Protein AF-0000000083567291 (afdb_homodimer)

Structure (mmCIF, N/CA/C/O backbone):
data_AF-0000000083567291-model_v1
#
loop_
_entity.id
_entity.type
_entity.pdbx_description
1 polymer 'IclR family transcriptional regulator'
#
loop_
_atom_site.group_PDB
_atom_site.id
_atom_site.type_symbol
_atom_site.label_atom_id
_atom_site.label_alt_id
_atom_site.label_comp_id
_atom_site.label_asym_id
_atom_site.label_entity_id
_atom_site.label_seq_id
_atom_site.pdbx_PDB_ins_code
_atom_site.Cartn_x
_atom_site.Cartn_y
_atom_site.Cartn_z
_atom_site.occupancy
_atom_site.B_iso_or_equiv
_atom_site.auth_seq_id
_atom_site.auth_comp_id
_atom_site.auth_asym_id
_atom_site.auth_atom_id
_atom_site.pdbx_PDB_model_num
ATOM 1 N N . MET A 1 1 ? 20.516 -18.141 -10.688 1 35.16 1 MET A N 1
ATOM 2 C CA . MET A 1 1 ? 21.625 -17.266 -10.328 1 35.16 1 MET A CA 1
ATOM 3 C C . MET A 1 1 ? 21.156 -15.812 -10.227 1 35.16 1 MET A C 1
ATOM 5 O O . MET A 1 1 ? 20.516 -15.297 -11.148 1 35.16 1 MET A O 1
ATOM 9 N N . GLY A 1 2 ? 20.938 -15.336 -9.039 1 45.09 2 GLY A N 1
ATOM 10 C CA . GLY A 1 2 ? 20.391 -14 -8.859 1 45.09 2 GLY A CA 1
ATOM 11 C C . GLY A 1 2 ? 20.984 -12.977 -9.797 1 45.09 2 GLY A C 1
ATOM 12 O O . GLY A 1 2 ? 22.078 -13.172 -10.328 1 45.09 2 GLY A O 1
ATOM 13 N N . ARG A 1 3 ? 20.219 -12.195 -10.594 1 55.53 3 ARG A N 1
ATOM 14 C CA . ARG A 1 3 ? 20.719 -11.227 -11.562 1 55.53 3 ARG A CA 1
ATOM 15 C C . ARG A 1 3 ? 21.766 -10.312 -10.93 1 55.53 3 ARG A C 1
ATOM 17 O O . ARG A 1 3 ? 21.469 -9.586 -9.984 1 55.53 3 ARG A O 1
ATOM 24 N N . GLN A 1 4 ? 23.062 -10.711 -10.922 1 68 4 GLN A N 1
ATOM 25 C CA . GLN A 1 4 ? 24.141 -9.891 -10.398 1 68 4 GLN A CA 1
ATOM 26 C C . GLN A 1 4 ? 24.5 -8.766 -11.367 1 68 4 GLN A C 1
ATOM 28 O O . GLN A 1 4 ? 24.641 -9 -12.57 1 68 4 GLN A O 1
ATOM 33 N N . ALA A 1 5 ? 24.438 -7.562 -10.836 1 71.88 5 ALA A N 1
ATOM 34 C CA . ALA A 1 5 ? 24.844 -6.426 -11.664 1 71.88 5 ALA A CA 1
ATOM 35 C C . ALA A 1 5 ? 26.297 -6.535 -12.078 1 71.88 5 ALA A C 1
ATOM 37 O O . ALA A 1 5 ? 27.156 -6.902 -11.266 1 71.88 5 ALA A O 1
ATOM 38 N N . LYS A 1 6 ? 26.625 -6.398 -13.305 1 66.94 6 LYS A N 1
ATOM 39 C CA . LYS A 1 6 ? 28 -6.453 -13.812 1 66.94 6 LYS A CA 1
ATOM 40 C C . LYS A 1 6 ? 28.859 -5.379 -13.164 1 66.94 6 LYS A C 1
ATOM 42 O O . LYS A 1 6 ? 30.016 -5.641 -12.805 1 66.94 6 LYS A O 1
ATOM 47 N N . HIS A 1 7 ? 28.359 -4.066 -12.914 1 74.12 7 HIS A N 1
ATOM 48 C CA . HIS A 1 7 ? 29.031 -2.957 -12.25 1 74.12 7 HIS A CA 1
ATOM 49 C C . HIS A 1 7 ? 28.141 -2.34 -11.172 1 74.12 7 HIS A C 1
ATOM 51 O O . HIS A 1 7 ? 27.641 -1.226 -11.336 1 74.12 7 HIS A O 1
ATOM 57 N N . PRO A 1 8 ? 28.062 -3.115 -10.117 1 81.12 8 PRO A N 1
ATOM 58 C CA . PRO A 1 8 ? 27.172 -2.607 -9.078 1 81.12 8 PRO A CA 1
ATOM 59 C C . PRO A 1 8 ? 27.656 -1.298 -8.461 1 81.12 8 PRO A C 1
ATOM 61 O O . PRO A 1 8 ? 28.859 -1.093 -8.312 1 81.12 8 PRO A O 1
ATOM 64 N N . VAL A 1 9 ? 26.594 -0.475 -8.234 1 88.81 9 VAL A N 1
ATOM 65 C CA . VAL A 1 9 ? 26.875 0.752 -7.5 1 88.81 9 VAL A CA 1
ATOM 66 C C . VAL A 1 9 ? 26.922 0.462 -6.004 1 88.81 9 VAL A C 1
ATOM 68 O O . VAL A 1 9 ? 25.891 0.47 -5.336 1 88.81 9 VAL A O 1
ATOM 71 N N . ARG A 1 10 ? 28.094 0.277 -5.492 1 89.31 10 ARG A N 1
ATOM 72 C CA . ARG A 1 10 ? 28.312 -0.242 -4.145 1 89.31 10 ARG A CA 1
ATOM 73 C C . ARG A 1 10 ? 27.703 0.687 -3.096 1 89.31 10 ARG A C 1
ATOM 75 O O . ARG A 1 10 ? 27.188 0.227 -2.08 1 89.31 10 ARG A O 1
ATOM 82 N N . THR A 1 11 ? 27.875 1.891 -3.34 1 91.88 11 THR A N 1
ATOM 83 C CA . THR A 1 11 ? 27.344 2.869 -2.398 1 91.88 11 THR A CA 1
ATOM 84 C C . THR A 1 11 ? 25.812 2.781 -2.33 1 91.88 11 THR A C 1
ATOM 86 O O . THR A 1 11 ? 25.234 2.867 -1.247 1 91.88 11 THR A O 1
ATOM 89 N N . THR A 1 12 ? 25.203 2.598 -3.477 1 94.69 12 THR A N 1
ATOM 90 C CA . THR A 1 12 ? 23.766 2.398 -3.52 1 94.69 12 THR A CA 1
ATOM 91 C C . THR A 1 12 ? 23.375 1.117 -2.789 1 94.69 12 THR A C 1
ATOM 93 O O . THR A 1 12 ? 22.391 1.096 -2.043 1 94.69 12 THR A O 1
ATOM 96 N N . GLU A 1 13 ? 24.125 0.128 -2.969 1 96.25 13 GLU A N 1
ATOM 97 C CA . GLU A 1 13 ? 23.859 -1.133 -2.283 1 96.25 13 GLU A CA 1
ATOM 98 C C . GLU A 1 13 ? 23.828 -0.943 -0.77 1 96.25 13 GLU A C 1
ATOM 100 O O . GLU A 1 13 ? 23 -1.531 -0.079 1 96.25 13 GLU A O 1
ATOM 105 N N . LYS A 1 14 ? 24.719 -0.146 -0.283 1 96.31 14 LYS A N 1
ATOM 106 C CA . LYS A 1 14 ? 24.766 0.116 1.152 1 96.31 14 LYS A CA 1
ATOM 107 C C . LYS A 1 14 ? 23.469 0.785 1.631 1 96.31 14 LYS A C 1
ATOM 109 O O . LYS A 1 14 ? 22.938 0.425 2.68 1 96.31 14 LYS A O 1
ATOM 114 N N . SER A 1 15 ? 23 1.727 0.851 1 97.75 15 SER A N 1
ATOM 115 C CA . SER A 1 15 ? 21.75 2.389 1.183 1 97.75 15 SER A CA 1
ATOM 116 C C . SER A 1 15 ? 20.578 1.402 1.174 1 97.75 15 SER A C 1
ATOM 118 O O . SER A 1 15 ? 19.719 1.444 2.055 1 97.75 15 SER A O 1
ATOM 120 N N . LEU A 1 16 ? 20.594 0.521 0.183 1 98.19 16 LEU A N 1
ATOM 121 C CA . LEU A 1 16 ? 19.516 -0.457 0.063 1 98.19 16 LEU A CA 1
ATOM 122 C C . LEU A 1 16 ? 19.578 -1.468 1.204 1 98.19 16 LEU A C 1
ATOM 124 O O . LEU A 1 16 ? 18.531 -1.929 1.681 1 98.19 16 LEU A O 1
ATOM 128 N N . GLU A 1 17 ? 20.734 -1.781 1.652 1 98.06 17 GLU A N 1
ATOM 129 C CA . GLU A 1 17 ? 20.906 -2.658 2.809 1 98.06 17 GLU A CA 1
ATOM 130 C C . GLU A 1 17 ? 20.375 -2 4.078 1 98.06 17 GLU A C 1
ATOM 132 O O . GLU A 1 17 ? 19.75 -2.664 4.918 1 98.06 17 GLU A O 1
ATOM 137 N N . ILE A 1 18 ? 20.625 -0.73 4.207 1 98.5 18 ILE A N 1
ATOM 138 C CA . ILE A 1 18 ? 20.109 0.022 5.344 1 98.5 18 ILE A CA 1
ATOM 139 C C . ILE A 1 18 ? 18.578 0.001 5.324 1 98.5 18 ILE A C 1
ATOM 141 O O . ILE A 1 18 ? 17.938 -0.233 6.352 1 98.5 18 ILE 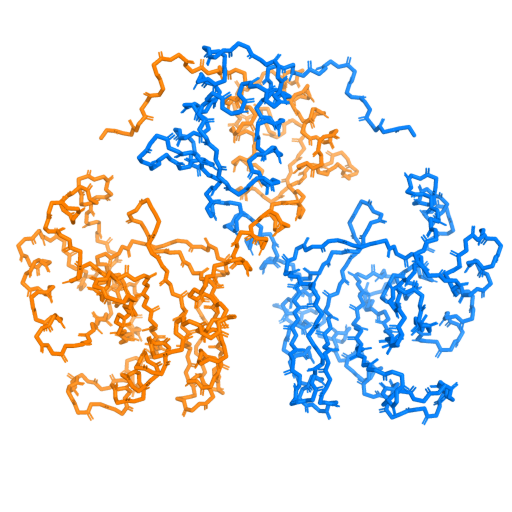A O 1
ATOM 145 N N . ILE A 1 19 ? 17.969 0.197 4.176 1 98.69 19 ILE A N 1
ATOM 146 C CA . ILE A 1 19 ? 16.531 0.155 4.02 1 98.69 19 ILE A CA 1
ATOM 147 C C . ILE A 1 19 ? 16 -1.221 4.426 1 98.69 19 ILE A C 1
ATOM 149 O O . ILE A 1 19 ? 15.047 -1.325 5.203 1 98.69 19 ILE A O 1
ATOM 153 N N . SER A 1 20 ? 16.672 -2.252 3.908 1 98.38 20 SER A N 1
ATOM 154 C CA . SER A 1 20 ? 16.25 -3.615 4.223 1 98.38 20 SER A CA 1
ATOM 155 C C . SER A 1 20 ? 16.328 -3.885 5.723 1 98.38 20 SER A C 1
ATOM 157 O O . SER A 1 20 ? 15.43 -4.508 6.293 1 98.38 20 SER A O 1
ATOM 159 N N . THR A 1 21 ? 17.359 -3.408 6.375 1 98.44 21 THR A N 1
ATOM 160 C CA . THR A 1 21 ? 17.562 -3.619 7.805 1 98.44 21 THR A CA 1
ATOM 161 C C . THR A 1 21 ? 16.516 -2.861 8.609 1 98.44 21 THR A C 1
ATOM 163 O O . THR A 1 21 ? 15.922 -3.408 9.547 1 98.44 21 THR A O 1
ATOM 166 N N . LEU A 1 22 ? 16.25 -1.639 8.242 1 98.62 22 LEU A N 1
ATOM 167 C CA . LEU A 1 22 ? 15.219 -0.858 8.914 1 98.62 22 LEU A CA 1
ATOM 168 C C . LEU A 1 22 ? 13.852 -1.511 8.758 1 98.62 22 LEU A C 1
ATOM 170 O O . LEU A 1 22 ? 13.031 -1.487 9.68 1 98.62 22 LEU A O 1
ATOM 174 N N . ASN A 1 23 ? 13.656 -2.006 7.562 1 98.06 23 ASN A N 1
ATOM 175 C CA . ASN A 1 23 ? 12.391 -2.686 7.328 1 98.06 23 ASN A CA 1
ATOM 176 C C . ASN A 1 23 ? 12.219 -3.887 8.258 1 98.06 23 ASN A C 1
ATOM 178 O O . ASN A 1 23 ? 11.125 -4.125 8.773 1 98.06 23 ASN A O 1
ATOM 182 N N . ARG A 1 24 ? 13.211 -4.621 8.445 1 97.38 24 ARG A N 1
ATOM 183 C CA . ARG A 1 24 ? 13.188 -5.809 9.289 1 97.38 24 ARG A CA 1
ATOM 184 C C . ARG A 1 24 ? 13.039 -5.438 10.758 1 97.38 24 ARG A C 1
ATOM 186 O O . ARG A 1 24 ? 12.266 -6.062 11.492 1 97.38 24 ARG A O 1
ATOM 193 N N . LEU A 1 25 ? 13.664 -4.328 11.211 1 97.5 25 LEU A N 1
ATOM 194 C CA . LEU A 1 25 ? 13.734 -3.979 12.625 1 97.5 25 LEU A CA 1
ATOM 195 C C . LEU A 1 25 ? 12.57 -3.072 13.016 1 97.5 25 LEU A C 1
ATOM 197 O O . LEU A 1 25 ? 12.25 -2.938 14.195 1 97.5 25 LEU A O 1
ATOM 201 N N . GLY A 1 26 ? 11.938 -2.434 12.047 1 97.31 26 GLY A N 1
ATOM 202 C CA . GLY A 1 26 ? 10.938 -1.418 12.336 1 97.31 26 GLY A CA 1
ATOM 203 C C . GLY A 1 26 ? 11.539 -0.042 12.562 1 97.31 26 GLY A C 1
ATOM 204 O O . GLY A 1 26 ? 11.219 0.904 11.836 1 97.31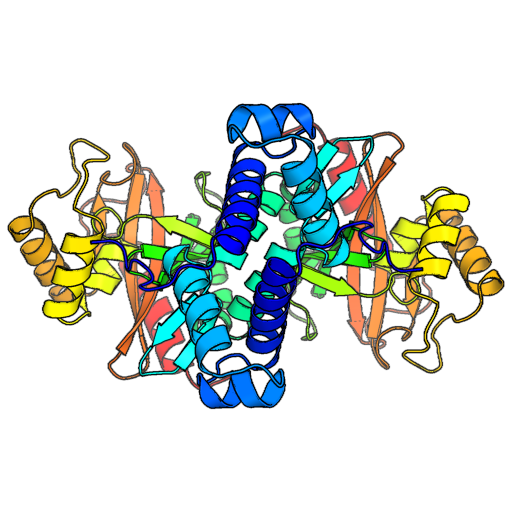 26 GLY A O 1
ATOM 205 N N . GLU A 1 27 ? 12.344 0.096 13.531 1 97.56 27 GLU A N 1
ATOM 206 C CA . GLU A 1 27 ? 13.117 1.295 13.828 1 97.56 27 GLU A CA 1
ATOM 207 C C . GLU A 1 27 ? 14.461 0.938 14.461 1 97.56 27 GLU A C 1
ATOM 209 O O . GLU A 1 27 ? 14.633 -0.166 14.977 1 97.56 27 GLU A O 1
ATOM 214 N N . ALA A 1 28 ? 15.453 1.838 14.312 1 98.38 28 ALA A N 1
ATOM 215 C CA . ALA A 1 28 ? 16.781 1.565 14.883 1 98.38 28 ALA A CA 1
ATOM 216 C C . ALA A 1 28 ? 17.562 2.857 15.094 1 98.38 28 ALA A C 1
ATOM 218 O O . ALA A 1 28 ? 17.359 3.836 14.367 1 98.38 28 ALA A O 1
ATOM 219 N N . ARG A 1 29 ? 18.422 2.838 16.078 1 98.25 29 ARG A N 1
ATOM 220 C CA . ARG A 1 29 ? 19.391 3.914 16.266 1 98.25 29 ARG A CA 1
ATOM 221 C C . ARG A 1 29 ? 20.578 3.752 15.32 1 98.25 29 ARG A C 1
ATOM 223 O O . ARG A 1 29 ? 20.797 2.674 14.766 1 98.25 29 ARG A O 1
ATOM 230 N N . LEU A 1 30 ? 21.25 4.793 15.18 1 97.88 30 LEU A N 1
ATOM 231 C CA . LEU A 1 30 ? 22.422 4.812 14.312 1 97.88 30 LEU A CA 1
ATOM 232 C C . LEU A 1 30 ? 23.391 3.693 14.688 1 97.88 30 LEU A C 1
ATOM 234 O O . LEU A 1 30 ? 23.859 2.957 13.812 1 97.88 30 LEU A O 1
ATOM 238 N N . THR A 1 31 ? 23.609 3.496 15.945 1 97.56 31 THR A N 1
ATOM 239 C CA . THR A 1 31 ? 24.594 2.523 16.438 1 97.56 31 THR A CA 1
ATOM 240 C C . THR A 1 31 ? 24.109 1.1 16.172 1 97.56 31 THR A C 1
ATOM 242 O O . THR A 1 31 ? 24.906 0.226 15.805 1 97.56 31 THR A O 1
ATOM 245 N N . GLU A 1 32 ? 22.875 0.878 16.344 1 98.06 32 GLU A N 1
ATOM 246 C CA . GLU A 1 32 ? 22.297 -0.438 16.078 1 98.06 32 GLU A CA 1
ATOM 247 C C . GLU A 1 32 ? 22.422 -0.815 14.602 1 98.06 32 GLU A C 1
ATOM 249 O O . GLU A 1 32 ? 22.766 -1.955 14.273 1 98.06 32 GLU A O 1
ATOM 254 N N . LEU A 1 33 ? 22.188 0.14 13.727 1 98.19 33 LEU A N 1
ATOM 255 C CA . LEU A 1 33 ? 22.312 -0.108 12.297 1 98.19 33 LEU A CA 1
ATOM 256 C C . LEU A 1 33 ? 23.766 -0.39 11.922 1 98.19 33 LEU A C 1
ATOM 258 O O . LEU A 1 33 ? 24.047 -1.302 11.141 1 98.19 33 LEU A O 1
ATOM 262 N N . ALA A 1 34 ? 24.625 0.399 12.477 1 98.12 34 ALA A N 1
ATOM 263 C CA . ALA A 1 34 ? 26.047 0.195 12.211 1 98.12 34 ALA A CA 1
ATOM 264 C C . ALA A 1 34 ? 26.484 -1.207 12.625 1 98.12 34 ALA A C 1
ATOM 266 O O . ALA A 1 34 ? 27.203 -1.89 11.883 1 98.12 34 ALA A O 1
ATOM 267 N N . ASP A 1 35 ? 26.062 -1.638 13.766 1 98 35 ASP A N 1
ATOM 268 C CA . ASP A 1 35 ? 26.406 -2.953 14.289 1 98 35 ASP A CA 1
ATOM 269 C C . ASP A 1 35 ? 25.797 -4.066 13.438 1 98 35 ASP A C 1
ATOM 271 O O . ASP A 1 35 ? 26.5 -5.02 13.07 1 98 35 ASP A O 1
ATOM 275 N N . GLU A 1 36 ? 24.531 -3.918 13.094 1 97.19 36 GLU A N 1
ATOM 276 C CA . GLU A 1 36 ? 23.812 -4.922 12.312 1 97.19 36 GLU A CA 1
ATOM 277 C C . GLU A 1 36 ? 24.438 -5.098 10.93 1 97.19 36 GLU A C 1
ATOM 279 O O . GLU A 1 36 ? 24.453 -6.203 10.391 1 97.19 36 GLU A O 1
ATOM 284 N N . LEU A 1 37 ? 24.984 -4.02 10.406 1 97.62 37 LEU A N 1
ATOM 285 C CA . LEU A 1 37 ? 25.438 -4.039 9.016 1 97.62 37 LEU A CA 1
ATOM 286 C C . LEU A 1 37 ? 26.953 -4.16 8.953 1 97.62 37 LEU A C 1
ATOM 288 O O . LEU A 1 37 ? 27.531 -4.383 7.883 1 97.62 37 LEU A O 1
ATOM 292 N N . ASN A 1 38 ? 27.562 -3.973 10.094 1 97.62 38 ASN A N 1
ATOM 293 C CA . ASN A 1 38 ? 29.031 -3.934 10.164 1 97.62 38 ASN A CA 1
ATOM 294 C C . ASN A 1 38 ? 29.609 -2.844 9.266 1 97.62 38 ASN A C 1
ATOM 296 O O . ASN A 1 38 ? 30.516 -3.105 8.477 1 97.62 38 ASN A O 1
ATOM 300 N N . PHE A 1 39 ? 28.922 -1.691 9.25 1 96.38 39 PHE A N 1
ATOM 301 C CA . PHE A 1 39 ? 29.375 -0.478 8.578 1 96.38 39 PHE A CA 1
ATOM 302 C C . PHE A 1 39 ? 29.953 0.507 9.594 1 96.38 39 PHE A C 1
ATOM 304 O O . PHE A 1 39 ? 29.656 0.427 10.781 1 96.38 39 PHE A O 1
ATOM 311 N N . GLY A 1 40 ? 30.844 1.435 9.164 1 96.12 40 GLY A N 1
ATOM 312 C CA . GLY A 1 40 ? 31.234 2.553 10 1 96.12 40 GLY A CA 1
ATOM 313 C C . GLY A 1 40 ? 30.094 3.484 10.336 1 96.12 40 GLY A C 1
ATOM 314 O O . GLY A 1 40 ? 29.234 3.742 9.484 1 96.12 40 GLY A O 1
ATOM 315 N N . LYS A 1 41 ? 30.062 4.008 11.516 1 96.12 41 LYS A N 1
ATOM 316 C CA . LYS A 1 41 ? 29 4.891 11.969 1 96.12 41 LYS A CA 1
ATOM 317 C C . LYS A 1 41 ? 28.844 6.098 11.047 1 96.12 41 LYS A C 1
ATOM 319 O O . LYS A 1 41 ? 27.734 6.512 10.734 1 96.12 41 LYS A O 1
ATOM 324 N N . SER A 1 42 ? 29.891 6.617 10.656 1 95.75 42 SER A N 1
ATOM 325 C CA . SER A 1 42 ? 29.859 7.789 9.781 1 95.75 42 SER A CA 1
ATOM 326 C C . SER A 1 42 ? 29.219 7.457 8.438 1 95.75 42 SER A C 1
ATOM 328 O O . SER A 1 42 ? 28.453 8.258 7.895 1 95.75 42 SER A O 1
ATOM 330 N N . ALA A 1 43 ? 29.531 6.344 7.91 1 94.81 43 ALA A N 1
ATOM 331 C CA . ALA A 1 43 ? 28.938 5.898 6.648 1 94.81 43 ALA A CA 1
ATOM 332 C C . ALA A 1 43 ? 27.422 5.723 6.785 1 94.81 43 ALA A C 1
ATOM 334 O O . ALA A 1 43 ? 26.656 6.211 5.949 1 94.81 43 ALA A O 1
ATOM 335 N N . VAL A 1 44 ? 27.047 5.035 7.863 1 97.44 44 VAL A N 1
ATOM 336 C CA . VAL A 1 44 ? 25.625 4.812 8.094 1 97.44 44 VAL A CA 1
ATOM 337 C C . VAL A 1 44 ? 24.906 6.156 8.227 1 97.44 44 VAL A C 1
ATOM 339 O O . VAL A 1 44 ? 23.844 6.359 7.641 1 97.44 44 VAL A O 1
ATOM 342 N N . HIS A 1 45 ? 25.547 7.012 8.93 1 97 45 HIS A N 1
ATOM 343 C CA . HIS A 1 45 ? 24.953 8.328 9.117 1 97 45 HIS A CA 1
ATOM 344 C C . HIS A 1 45 ? 24.766 9.047 7.781 1 97 45 HIS A C 1
ATOM 346 O O . HIS A 1 45 ? 23.719 9.648 7.535 1 97 45 HIS A O 1
ATOM 352 N N . ASN A 1 46 ? 25.766 9.023 6.945 1 97.25 46 ASN A N 1
ATOM 353 C CA . ASN A 1 46 ? 25.688 9.688 5.648 1 97.25 46 ASN A CA 1
ATOM 354 C C . ASN A 1 46 ? 24.578 9.117 4.785 1 97.25 46 ASN A C 1
ATOM 356 O O . ASN A 1 46 ? 23.828 9.867 4.145 1 97.25 46 ASN A O 1
ATOM 360 N N . HIS A 1 47 ? 24.484 7.836 4.789 1 97.62 47 HIS A N 1
ATOM 361 C CA . HIS A 1 47 ? 23.438 7.191 4.016 1 97.62 47 HIS A CA 1
ATOM 362 C C . HIS A 1 47 ? 22.062 7.527 4.578 1 97.62 47 HIS A C 1
ATOM 364 O O . HIS A 1 47 ? 21.141 7.848 3.826 1 97.62 47 HIS A O 1
ATOM 370 N N . LEU A 1 48 ? 21.938 7.504 5.879 1 97.94 48 LEU A N 1
ATOM 371 C CA . LEU A 1 48 ? 20.672 7.828 6.523 1 97.94 48 LEU A CA 1
ATOM 372 C C . LEU A 1 48 ? 20.266 9.273 6.242 1 97.94 48 LEU A C 1
ATOM 374 O O . LEU A 1 48 ? 19.109 9.555 5.934 1 97.94 48 LEU A O 1
ATOM 378 N N . SER A 1 49 ? 21.219 10.117 6.352 1 97.06 49 SER A N 1
ATOM 379 C CA . SER A 1 49 ? 20.953 11.531 6.113 1 97.06 49 SER A CA 1
ATOM 380 C C . SER A 1 49 ? 20.5 11.766 4.676 1 97.06 49 SER A C 1
ATOM 382 O O . SER A 1 49 ? 19.594 12.578 4.43 1 97.06 49 SER A O 1
ATOM 384 N N . THR A 1 50 ? 21.078 11.07 3.732 1 97.31 50 THR A N 1
ATOM 385 C CA . THR A 1 50 ? 20.703 11.172 2.328 1 97.31 50 THR A CA 1
ATOM 386 C C . THR A 1 50 ? 19.281 10.625 2.107 1 97.31 50 THR A C 1
ATOM 388 O O . THR A 1 50 ? 18.469 11.258 1.438 1 97.31 50 THR A O 1
ATOM 391 N N . LEU A 1 51 ? 19.031 9.492 2.697 1 98.19 51 LEU A N 1
ATOM 392 C CA . LEU A 1 51 ? 17.703 8.875 2.584 1 98.19 51 LEU A CA 1
ATOM 393 C C . LEU A 1 51 ? 16.641 9.758 3.227 1 98.19 51 LEU A C 1
ATOM 395 O O . LEU A 1 51 ? 15.523 9.852 2.723 1 98.19 51 LEU A O 1
ATOM 399 N N . GLU A 1 52 ? 16.969 10.359 4.34 1 97.19 52 GLU A N 1
ATOM 400 C CA . GLU A 1 52 ? 16.062 11.273 5.023 1 97.19 52 GLU A CA 1
ATOM 401 C C . GLU A 1 52 ? 15.758 12.492 4.164 1 97.19 52 GLU A C 1
ATOM 403 O O . GLU A 1 52 ? 14.602 12.891 4.016 1 97.19 52 GLU A O 1
ATOM 408 N N . GLU A 1 53 ? 16.812 13.008 3.613 1 96 53 GLU A N 1
ATOM 409 C CA . GLU A 1 53 ? 16.656 14.188 2.756 1 96 53 GLU A CA 1
ATOM 410 C C . GLU A 1 53 ? 15.719 13.906 1.588 1 96 53 GLU A C 1
ATOM 412 O O . GLU A 1 53 ? 14.969 14.781 1.166 1 96 53 GLU A O 1
ATOM 417 N N . HIS A 1 54 ? 15.703 12.695 1.131 1 96.81 54 HIS A N 1
ATOM 418 C CA . HIS A 1 54 ? 14.898 12.336 -0.032 1 96.81 54 HIS A CA 1
ATOM 419 C C . HIS A 1 54 ? 13.578 11.703 0.388 1 96.81 54 HIS A C 1
ATOM 421 O O . HIS A 1 54 ? 12.836 11.195 -0.454 1 96.81 54 HIS A O 1
ATOM 427 N N . GLY A 1 55 ? 13.266 11.625 1.695 1 97.06 55 GLY A N 1
ATOM 428 C CA . GLY A 1 55 ? 11.938 11.312 2.201 1 97.06 55 GLY A CA 1
ATOM 429 C C . GLY A 1 55 ? 11.734 9.828 2.461 1 97.06 55 GLY A C 1
ATOM 430 O O . GLY A 1 55 ? 10.617 9.391 2.738 1 97.06 55 GLY A O 1
ATOM 431 N N . TYR A 1 56 ? 12.805 8.969 2.451 1 98.44 56 TYR A N 1
ATOM 432 C CA . TYR A 1 56 ? 12.641 7.523 2.582 1 98.44 56 TYR A CA 1
ATOM 433 C C . TYR A 1 56 ? 12.773 7.09 4.035 1 98.44 56 TYR A C 1
ATOM 435 O O . TYR A 1 56 ? 12.336 5.996 4.406 1 98.44 56 TYR A O 1
ATOM 443 N N . VAL A 1 57 ? 13.438 7.957 4.812 1 98.31 57 VAL A N 1
ATOM 444 C CA . VAL A 1 57 ? 13.695 7.684 6.223 1 98.31 57 VAL A CA 1
ATOM 445 C C . VAL A 1 57 ? 13.234 8.867 7.07 1 98.31 57 VAL A C 1
ATOM 447 O O . VAL A 1 57 ? 13.383 10.023 6.664 1 98.31 57 VAL A O 1
ATOM 450 N N . ILE A 1 58 ? 12.648 8.555 8.18 1 97.56 58 ILE A N 1
ATOM 451 C CA . ILE A 1 58 ? 12.273 9.562 9.164 1 97.56 58 ILE A CA 1
ATOM 452 C C . ILE A 1 58 ? 13.133 9.406 10.414 1 97.56 58 ILE A C 1
ATOM 454 O O . ILE A 1 58 ? 13.359 8.289 10.883 1 97.56 58 ILE A O 1
ATOM 458 N N . LYS A 1 59 ? 13.609 10.453 10.836 1 96.75 59 LYS A N 1
ATOM 459 C CA . LYS A 1 59 ? 14.336 10.477 12.102 1 96.75 59 LYS A CA 1
ATOM 460 C C . LYS A 1 59 ? 13.484 11.102 13.203 1 96.75 59 LYS A C 1
ATOM 462 O O . LYS A 1 59 ? 12.969 12.211 13.047 1 96.75 59 LYS A O 1
ATOM 467 N N . GLU A 1 60 ? 13.273 10.375 14.25 1 91.75 60 GLU A N 1
ATOM 468 C CA . GLU A 1 60 ? 12.586 10.875 15.438 1 91.75 60 GLU A CA 1
ATOM 469 C C . GLU A 1 60 ? 13.344 10.508 16.703 1 91.75 60 GLU A C 1
ATOM 471 O O . GLU A 1 60 ? 13.547 9.328 17 1 91.75 60 GLU A O 1
ATOM 476 N N . ASN A 1 61 ? 13.688 11.469 17.531 1 90.06 61 ASN A N 1
ATOM 477 C CA . ASN A 1 61 ? 14.375 11.266 18.797 1 90.06 61 ASN A CA 1
ATOM 478 C C . ASN A 1 61 ? 15.555 10.305 18.656 1 90.06 61 ASN A C 1
ATOM 480 O O . ASN A 1 61 ? 15.648 9.32 19.391 1 90.06 61 ASN A O 1
ATOM 484 N N . ASN A 1 62 ? 16.391 10.391 17.672 1 93.38 62 ASN A N 1
ATOM 485 C CA . ASN A 1 62 ? 17.609 9.648 17.438 1 93.38 62 ASN A CA 1
ATOM 486 C C . ASN A 1 62 ? 17.328 8.234 16.938 1 93.38 62 ASN A C 1
ATOM 488 O O . ASN A 1 62 ? 18.172 7.348 17.047 1 93.38 62 ASN A O 1
ATOM 492 N N . THR A 1 63 ? 16.141 8.016 16.594 1 97.38 63 THR A N 1
ATOM 493 C CA . THR A 1 63 ? 15.742 6.742 16 1 97.38 63 THR A CA 1
ATOM 494 C C . THR A 1 63 ? 15.281 6.941 14.555 1 97.38 63 THR A C 1
ATOM 496 O O . THR A 1 63 ? 14.648 7.949 14.234 1 97.38 63 THR A O 1
ATOM 499 N N . TYR A 1 64 ? 15.648 5.922 13.773 1 98.31 64 TYR A N 1
ATOM 500 C CA . TYR A 1 64 ? 15.305 5.973 12.359 1 98.31 64 TYR A CA 1
ATOM 501 C C . TYR A 1 64 ? 14.273 4.902 12.008 1 98.31 64 TYR A C 1
ATOM 503 O O . TYR A 1 64 ? 14.336 3.781 12.516 1 98.31 64 TYR A O 1
ATOM 511 N N . ARG A 1 65 ? 13.328 5.234 11.125 1 98.56 65 ARG A N 1
ATOM 512 C CA . ARG A 1 65 ? 12.391 4.285 10.539 1 98.56 65 ARG A CA 1
ATOM 513 C C . ARG A 1 65 ? 12.125 4.609 9.07 1 98.56 65 ARG A C 1
ATOM 515 O O . ARG A 1 65 ? 12.391 5.73 8.617 1 98.56 65 ARG A O 1
ATOM 522 N N . LEU A 1 66 ? 11.664 3.639 8.375 1 98.75 66 LEU A N 1
ATOM 523 C CA . LEU A 1 66 ? 11.258 3.906 6.996 1 98.75 66 LEU A CA 1
ATOM 524 C C . LEU A 1 66 ? 10 4.762 6.957 1 98.75 66 LEU A C 1
ATOM 526 O O . LEU A 1 66 ? 9.156 4.676 7.852 1 98.75 66 LEU A O 1
ATOM 530 N N . SER A 1 67 ? 9.898 5.613 5.977 1 98.56 67 SER A N 1
ATOM 531 C CA . SER A 1 67 ? 8.75 6.5 5.832 1 98.56 67 SER A CA 1
ATOM 532 C C . SER A 1 67 ? 7.645 5.84 5.016 1 98.56 67 SER A C 1
ATOM 534 O O . SER A 1 67 ? 7.859 4.797 4.398 1 98.56 67 SER A O 1
ATOM 536 N N . LEU A 1 68 ? 6.5 6.488 4.941 1 98.62 68 LEU A N 1
ATOM 537 C CA . LEU A 1 68 ? 5.348 6.023 4.18 1 98.62 68 LEU A CA 1
ATOM 538 C C . LEU A 1 68 ? 5.473 6.414 2.711 1 98.62 68 LEU A C 1
ATOM 540 O O . LEU A 1 68 ? 4.559 6.168 1.92 1 98.62 68 LEU A O 1
ATOM 544 N N . LYS A 1 69 ? 6.637 6.965 2.365 1 98.56 69 LYS A N 1
ATOM 545 C CA . LYS A 1 69 ? 6.906 7.168 0.944 1 98.56 69 LYS A CA 1
ATOM 546 C C . LYS A 1 69 ? 6.863 5.852 0.179 1 98.56 69 LYS A C 1
ATOM 548 O O . LYS A 1 69 ? 6.449 5.812 -0.981 1 98.56 69 LYS A O 1
ATOM 553 N N . PHE A 1 70 ? 7.254 4.762 0.845 1 98.81 70 PHE A N 1
ATOM 554 C CA . PHE A 1 70 ? 7.164 3.445 0.23 1 98.81 70 PHE A CA 1
ATOM 555 C C . PHE A 1 70 ? 5.715 3.096 -0.087 1 98.81 70 PHE A C 1
ATOM 557 O O . PHE A 1 70 ? 5.418 2.568 -1.162 1 98.81 70 PHE A O 1
ATOM 564 N N . LEU A 1 71 ? 4.84 3.414 0.825 1 98.75 71 LEU A N 1
ATOM 565 C CA . LEU A 1 71 ? 3.418 3.172 0.61 1 98.75 71 LEU A CA 1
ATOM 566 C C . LEU A 1 71 ? 2.885 4.047 -0.52 1 98.75 71 LEU A C 1
ATOM 568 O O . LEU A 1 71 ? 2.061 3.598 -1.321 1 98.75 71 LEU A O 1
ATOM 572 N N . ASP A 1 72 ? 3.373 5.266 -0.533 1 98.56 72 ASP A N 1
ATOM 573 C CA . ASP A 1 72 ? 2.969 6.199 -1.578 1 98.56 72 ASP A CA 1
ATOM 574 C C . ASP A 1 72 ? 3.336 5.668 -2.963 1 98.56 72 ASP A C 1
ATOM 576 O O . ASP A 1 72 ? 2.473 5.539 -3.832 1 98.56 72 ASP A O 1
ATOM 580 N N . ILE A 1 73 ? 4.578 5.25 -3.141 1 98.69 73 ILE A N 1
ATOM 581 C CA . ILE A 1 73 ? 5.055 4.719 -4.414 1 98.69 73 ILE A CA 1
ATOM 582 C C . ILE A 1 73 ? 4.312 3.428 -4.746 1 98.69 73 ILE A C 1
ATOM 584 O O . ILE A 1 73 ? 3.785 3.273 -5.852 1 98.69 73 ILE A O 1
ATOM 588 N N . GLY A 1 74 ? 4.246 2.535 -3.779 1 98.56 74 GLY A N 1
ATOM 589 C CA . GLY A 1 74 ? 3.559 1.271 -3.996 1 98.56 74 GLY A CA 1
ATOM 590 C C . GLY A 1 74 ? 2.082 1.44 -4.305 1 98.56 74 GLY A C 1
ATOM 591 O O . GLY A 1 74 ? 1.537 0.74 -5.156 1 98.56 74 GLY A O 1
ATOM 592 N N . GLY A 1 75 ? 1.471 2.328 -3.576 1 98.19 75 GLY A N 1
ATOM 593 C CA . GLY A 1 75 ? 0.06 2.6 -3.803 1 98.19 75 GLY A CA 1
ATOM 594 C C . GLY A 1 75 ? -0.223 3.174 -5.18 1 98.19 75 GLY A C 1
ATOM 595 O O . GLY A 1 75 ? -1.232 2.838 -5.801 1 98.19 75 GLY A O 1
ATOM 596 N N . GLN A 1 76 ? 0.62 4.055 -5.602 1 97.75 76 GLN A N 1
ATOM 597 C CA . GLN A 1 76 ? 0.461 4.629 -6.934 1 97.75 76 GLN A CA 1
ATOM 598 C C . GLN A 1 76 ? 0.566 3.557 -8.016 1 97.75 76 GLN A C 1
ATOM 600 O O . GLN A 1 76 ? -0.267 3.496 -8.922 1 97.75 76 GLN A O 1
ATOM 605 N N . ILE A 1 77 ? 1.569 2.75 -7.906 1 98.12 77 ILE A N 1
ATOM 606 C CA . ILE A 1 77 ? 1.763 1.667 -8.867 1 98.12 77 ILE A CA 1
ATOM 607 C C . ILE A 1 77 ? 0.523 0.775 -8.891 1 98.12 77 ILE A C 1
ATOM 609 O O . ILE A 1 77 ? -0.031 0.503 -9.961 1 98.12 77 ILE A O 1
ATOM 613 N N . ARG A 1 78 ? 0.096 0.351 -7.746 1 97.62 78 ARG A N 1
ATOM 614 C CA . ARG A 1 78 ? -1.064 -0.525 -7.621 1 97.62 78 ARG A CA 1
ATOM 615 C C . ARG A 1 78 ? -2.311 0.133 -8.203 1 97.62 78 ARG A C 1
ATOM 617 O O . ARG A 1 78 ? -3.066 -0.502 -8.945 1 97.62 78 ARG A O 1
ATOM 624 N N . GLY A 1 79 ? -2.488 1.421 -7.84 1 95.56 79 GLY A N 1
ATOM 625 C CA . GLY A 1 79 ? -3.68 2.143 -8.266 1 95.56 79 GLY A CA 1
ATOM 626 C C . GLY A 1 79 ? -3.789 2.283 -9.766 1 95.56 79 GLY A C 1
ATOM 627 O O . GLY A 1 79 ? -4.883 2.484 -10.297 1 95.56 79 GLY A O 1
ATOM 628 N N . GLU A 1 80 ? -2.74 2.139 -10.445 1 94.75 80 GLU A N 1
ATOM 629 C CA . GLU A 1 80 ? -2.719 2.332 -11.891 1 94.75 80 GLU A CA 1
ATOM 630 C C . GLU A 1 80 ? -2.904 1.01 -12.625 1 94.75 80 GLU A C 1
ATOM 632 O O . GLU A 1 80 ? -3.109 0.993 -13.844 1 94.75 80 GLU A O 1
ATOM 637 N N . MET A 1 81 ? -2.92 -0.075 -11.945 1 95.5 81 MET A N 1
ATOM 638 C CA . MET A 1 81 ? -3.07 -1.384 -12.57 1 95.5 81 MET A CA 1
ATOM 639 C C . MET A 1 81 ? -4.523 -1.64 -12.953 1 95.5 81 MET A C 1
ATOM 641 O O . MET A 1 81 ? -5.414 -1.583 -12.102 1 95.5 81 MET A O 1
ATOM 645 N N . ASP A 1 82 ? -4.746 -2.037 -14.18 1 94.19 82 ASP A N 1
ATOM 646 C CA . ASP A 1 82 ? -6.094 -2.303 -14.672 1 94.19 82 ASP A CA 1
ATOM 647 C C . ASP A 1 82 ? -6.754 -3.434 -13.883 1 94.19 82 ASP A C 1
ATOM 649 O O . ASP A 1 82 ? -7.922 -3.338 -13.508 1 94.19 82 ASP A O 1
ATOM 653 N N . VAL A 1 83 ? -6.023 -4.441 -13.617 1 96.19 83 VAL A N 1
ATOM 654 C CA . VAL A 1 83 ? -6.59 -5.605 -12.945 1 96.19 83 VAL A CA 1
ATOM 655 C C . VAL A 1 83 ? -7.059 -5.215 -11.547 1 96.19 83 VAL A C 1
ATOM 657 O O . VAL A 1 83 ? -8.086 -5.703 -11.07 1 96.19 83 VAL A O 1
ATOM 660 N N . TYR A 1 84 ? -6.332 -4.332 -10.891 1 96.81 84 TYR A N 1
ATOM 661 C CA . TYR A 1 84 ? -6.727 -3.881 -9.562 1 96.81 84 TYR A CA 1
ATOM 662 C C . TYR A 1 84 ? -8.031 -3.094 -9.617 1 96.81 84 TYR A C 1
ATOM 664 O O . TYR A 1 84 ? -8.961 -3.361 -8.852 1 96.81 84 TYR A O 1
ATOM 672 N N . LYS A 1 85 ? -8.078 -2.15 -10.531 1 94 85 LYS A N 1
ATOM 673 C CA . LYS A 1 85 ? -9.242 -1.278 -10.656 1 94 85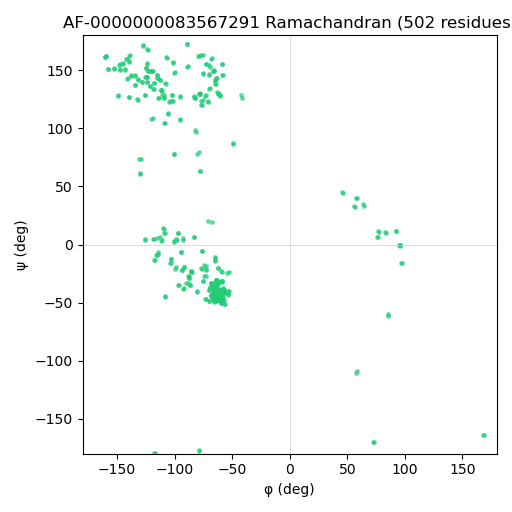 LYS A CA 1
ATOM 674 C C . LYS A 1 85 ? -10.516 -2.088 -10.898 1 94 85 LYS A C 1
ATOM 676 O O . LYS A 1 85 ? -11.555 -1.808 -10.297 1 94 85 LYS A O 1
ATOM 681 N N . VAL A 1 86 ? -10.414 -3.117 -11.641 1 95.12 86 VAL A N 1
ATOM 682 C CA . VAL A 1 86 ? -11.586 -3.881 -12.039 1 95.12 86 VAL A CA 1
ATOM 683 C C . VAL A 1 86 ? -11.906 -4.938 -10.977 1 95.12 86 VAL A C 1
ATOM 685 O O . VAL A 1 86 ? -13.07 -5.207 -10.688 1 95.12 86 VAL A O 1
ATOM 688 N N . ALA A 1 87 ? -10.898 -5.48 -10.375 1 97.06 87 ALA A N 1
ATOM 689 C CA . ALA A 1 87 ? -11.086 -6.652 -9.523 1 97.06 87 ALA A CA 1
ATOM 690 C C . ALA A 1 87 ? -11.422 -6.242 -8.094 1 97.06 87 ALA A C 1
ATOM 692 O O . ALA A 1 87 ? -12.062 -6.996 -7.359 1 97.06 87 ALA A O 1
ATOM 693 N N . GLU A 1 88 ? -10.984 -5.082 -7.672 1 95.75 88 GLU A N 1
ATOM 694 C CA . GLU A 1 88 ? -11.094 -4.688 -6.27 1 95.75 88 GLU A CA 1
ATOM 695 C C . GLU A 1 88 ? -12.547 -4.734 -5.797 1 95.75 88 GLU A C 1
ATOM 697 O O . GLU A 1 88 ? -12.852 -5.336 -4.766 1 95.75 88 GLU A O 1
ATOM 702 N N . PRO A 1 89 ? -13.531 -4.16 -6.547 1 93.94 89 PRO A N 1
ATOM 703 C CA . PRO A 1 89 ? -14.922 -4.238 -6.082 1 93.94 89 PRO A CA 1
ATOM 704 C C . PRO A 1 89 ? -15.445 -5.672 -6.039 1 93.94 89 PRO A C 1
ATOM 706 O O . PRO A 1 89 ? -16.266 -6.004 -5.188 1 93.94 89 PRO A O 1
ATOM 709 N N . LYS A 1 90 ? -14.938 -6.52 -6.926 1 96.94 90 LYS A N 1
ATOM 710 C CA . LYS A 1 90 ? -15.398 -7.906 -6.988 1 96.94 90 LYS A CA 1
ATOM 711 C C . LYS A 1 90 ? -14.828 -8.727 -5.836 1 96.94 90 LYS A C 1
ATOM 713 O O . LYS A 1 90 ? -15.477 -9.648 -5.34 1 96.94 90 LYS A O 1
ATOM 718 N N . VAL A 1 91 ? -13.641 -8.352 -5.418 1 97.62 91 VAL A N 1
ATOM 719 C CA . VAL A 1 91 ? -13.039 -8.984 -4.25 1 97.62 91 VAL A CA 1
ATOM 720 C C . VAL A 1 91 ? -13.898 -8.727 -3.016 1 97.62 91 VAL A C 1
ATOM 722 O O . VAL A 1 91 ? -14.195 -9.641 -2.248 1 97.62 91 VAL A O 1
ATOM 725 N N . LYS A 1 92 ? -14.359 -7.523 -2.852 1 95.25 92 LYS A N 1
ATOM 726 C CA . LYS A 1 92 ? -15.203 -7.148 -1.728 1 95.25 92 LYS A CA 1
ATOM 727 C C . LYS A 1 92 ? -16.547 -7.879 -1.78 1 95.25 92 LYS A C 1
ATOM 729 O O . LYS A 1 92 ? -17 -8.422 -0.772 1 95.25 92 LYS A O 1
ATOM 734 N N . GLU A 1 93 ? -17.125 -7.922 -2.949 1 96.38 93 GLU A N 1
ATOM 735 C CA . GLU A 1 93 ? -18.391 -8.602 -3.143 1 96.38 93 GLU A CA 1
ATOM 736 C C . GLU A 1 93 ? -18.281 -10.094 -2.812 1 96.38 93 GLU A C 1
ATOM 738 O O . GLU A 1 93 ? -19.125 -10.648 -2.119 1 96.38 93 GLU A O 1
ATOM 743 N N . LEU A 1 94 ? -17.234 -10.672 -3.297 1 97.94 94 LEU A N 1
ATOM 744 C CA . LEU A 1 94 ? -17.016 -12.102 -3.098 1 97.94 94 LEU A CA 1
ATOM 745 C C . LEU A 1 94 ? -16.781 -12.414 -1.624 1 97.94 94 LEU A C 1
ATOM 747 O O . LEU A 1 94 ? -17.234 -13.453 -1.128 1 97.94 94 LEU A O 1
ATOM 751 N N . ALA A 1 95 ? -16.078 -11.547 -0.917 1 97.56 95 ALA A N 1
ATOM 752 C CA . ALA A 1 95 ? -15.859 -11.727 0.517 1 97.56 95 ALA A CA 1
ATOM 753 C C . ALA A 1 95 ? -17.188 -11.664 1.282 1 97.56 95 ALA A C 1
ATOM 755 O O . ALA A 1 95 ? -17.438 -12.5 2.158 1 97.56 95 ALA A O 1
ATOM 756 N N . GLU A 1 96 ? -17.938 -10.711 0.934 1 95.19 96 GLU A N 1
ATOM 757 C CA . GLU A 1 96 ? -19.234 -10.578 1.57 1 95.19 96 GLU A CA 1
ATOM 758 C C . GLU A 1 96 ? -20.109 -11.797 1.307 1 95.19 96 GLU A C 1
ATOM 760 O O . GLU A 1 96 ? -20.734 -12.336 2.227 1 95.19 96 GLU A O 1
ATOM 765 N N . GLU A 1 97 ? -20.141 -12.273 0.092 1 96 97 GLU A N 1
ATOM 766 C CA . GLU A 1 97 ? -20.969 -13.398 -0.327 1 96 97 GLU A CA 1
ATOM 767 C C . GLU A 1 97 ? -20.5 -14.703 0.329 1 96 97 GLU A C 1
ATOM 769 O O . GLU A 1 97 ? -21.328 -15.492 0.797 1 96 97 GLU A O 1
ATOM 774 N N . SER A 1 98 ? -19.203 -14.883 0.368 1 96.19 98 SER A N 1
ATOM 775 C CA . SER A 1 98 ? -18.656 -16.141 0.837 1 96.19 98 SER A CA 1
ATOM 776 C C . SER A 1 98 ? -18.516 -16.156 2.355 1 96.19 98 SER A C 1
ATOM 778 O O . SER A 1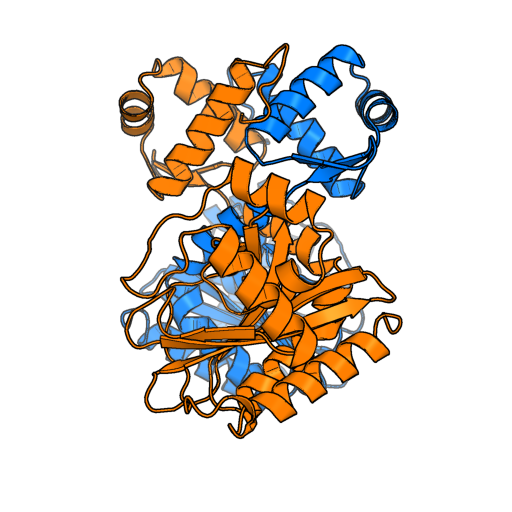 98 ? -18.438 -17.234 2.967 1 96.19 98 SER A O 1
ATOM 780 N N . GLY A 1 99 ? -18.422 -14.977 2.928 1 96.62 99 GLY A N 1
ATOM 781 C CA . GLY A 1 99 ? -18.156 -14.867 4.352 1 96.62 99 GLY A CA 1
ATOM 782 C C . GLY A 1 99 ? -16.719 -15.133 4.715 1 96.62 99 GLY A C 1
ATOM 783 O O . GLY A 1 99 ? -16.375 -15.219 5.895 1 96.62 99 GLY A O 1
ATOM 784 N N . GLU A 1 100 ? -15.867 -15.289 3.699 1 97.75 100 GLU A N 1
ATOM 785 C CA . GLU A 1 100 ? -14.5 -15.727 3.922 1 97.75 100 GLU A CA 1
ATOM 786 C C . GLU A 1 100 ? -13.5 -14.664 3.473 1 97.75 100 GLU A C 1
ATOM 788 O O . GLU A 1 100 ? -13.891 -13.562 3.078 1 97.75 100 GLU A O 1
ATOM 793 N N . LEU A 1 101 ? -12.203 -15.008 3.639 1 97.81 101 LEU A N 1
ATOM 794 C CA . LEU A 1 101 ? -11.117 -14.125 3.219 1 97.81 101 LEU A CA 1
ATOM 795 C C . LEU A 1 101 ? -10.836 -14.273 1.726 1 97.81 101 LEU A C 1
ATOM 797 O O . LEU A 1 101 ? -10.672 -15.391 1.229 1 97.81 101 LEU A O 1
ATOM 801 N N . VAL A 1 102 ? -10.852 -13.133 1.006 1 98.38 102 VAL A N 1
ATOM 802 C CA . VAL A 1 102 ? -10.625 -13.133 -0.436 1 98.38 102 VAL A CA 1
ATOM 803 C C . VAL A 1 102 ? -9.422 -12.25 -0.766 1 98.38 102 VAL A C 1
ATOM 805 O O . VAL A 1 102 ? -9.273 -11.156 -0.213 1 98.38 102 VAL A O 1
ATOM 808 N N . HIS A 1 103 ? -8.547 -12.75 -1.66 1 98.38 103 HIS A N 1
ATOM 809 C CA . HIS A 1 103 ? -7.371 -12.008 -2.092 1 98.38 103 HIS A CA 1
ATOM 810 C C . HIS A 1 103 ? -7.344 -11.852 -3.609 1 98.38 103 HIS A C 1
ATOM 812 O O . HIS A 1 103 ? -7.762 -12.75 -4.34 1 98.38 103 HIS A O 1
ATOM 818 N N . LEU A 1 104 ? -6.859 -10.719 -4.062 1 98.62 104 LEU A N 1
ATOM 819 C CA . LEU A 1 104 ? -6.367 -10.523 -5.422 1 98.62 104 LEU A CA 1
ATOM 820 C C . LEU A 1 104 ? -4.844 -10.555 -5.457 1 98.62 104 LEU A C 1
ATOM 822 O O . LEU A 1 104 ? -4.184 -9.789 -4.75 1 98.62 104 LEU A O 1
ATOM 826 N N . VAL A 1 105 ? -4.336 -11.43 -6.25 1 98.75 105 VAL A N 1
ATOM 827 C CA . VAL A 1 105 ? -2.891 -11.633 -6.281 1 98.75 105 VAL A CA 1
ATOM 828 C C . VAL A 1 105 ? -2.4 -11.641 -7.73 1 98.75 105 VAL A C 1
ATOM 830 O O . VAL A 1 105 ? -3.082 -12.148 -8.625 1 98.75 105 VAL A O 1
ATOM 833 N N . ILE A 1 106 ? -1.259 -11.07 -7.961 1 98.56 106 ILE A N 1
ATOM 834 C CA . ILE A 1 106 ? -0.627 -11.125 -9.273 1 98.56 106 ILE A CA 1
ATOM 835 C C . ILE A 1 106 ? 0.77 -11.727 -9.148 1 98.56 106 ILE A C 1
ATOM 837 O O . ILE A 1 106 ? 1.241 -11.992 -8.039 1 98.56 106 ILE A O 1
ATOM 841 N N . GLU A 1 107 ? 1.317 -12.055 -10.297 1 98.25 107 GLU A N 1
ATOM 842 C CA . GLU A 1 107 ? 2.699 -12.523 -10.336 1 98.25 107 GLU A CA 1
ATOM 843 C C . GLU A 1 107 ? 3.662 -11.375 -10.641 1 98.25 107 GLU A C 1
ATOM 845 O O . GLU A 1 107 ? 3.441 -10.609 -11.578 1 98.25 107 GLU A O 1
ATOM 850 N N . GLU A 1 108 ? 4.629 -11.227 -9.844 1 97.88 108 GLU A N 1
ATOM 851 C CA . GLU A 1 108 ? 5.773 -10.375 -10.148 1 97.88 108 GLU A CA 1
ATOM 852 C C . GLU A 1 108 ? 7.078 -11.031 -9.695 1 97.88 108 GLU A C 1
ATOM 854 O O . GLU A 1 108 ? 7.199 -11.453 -8.539 1 97.88 108 GLU A O 1
ATOM 859 N N . ASP A 1 109 ? 8.023 -11.133 -10.602 1 95.75 109 ASP A N 1
ATOM 860 C CA . ASP A 1 109 ? 9.336 -11.719 -10.344 1 95.75 109 ASP A CA 1
ATOM 861 C C . ASP A 1 109 ? 9.211 -13.141 -9.805 1 95.75 109 ASP A C 1
ATOM 863 O O . ASP A 1 109 ? 9.953 -13.539 -8.906 1 95.75 109 ASP A O 1
ATOM 867 N N . GLY A 1 110 ? 8.211 -13.836 -10.25 1 97.31 110 GLY A N 1
ATOM 868 C CA . GLY A 1 110 ? 8.039 -15.242 -9.938 1 97.31 110 GLY A CA 1
ATOM 869 C C . GLY A 1 110 ? 7.387 -15.477 -8.586 1 97.31 110 GLY A C 1
ATOM 870 O O . GLY A 1 110 ? 7.387 -16.609 -8.078 1 97.31 110 GLY A O 1
ATOM 871 N N . ARG A 1 111 ? 6.875 -14.445 -7.965 1 97.94 111 ARG A N 1
ATOM 872 C CA . ARG A 1 111 ? 6.172 -14.555 -6.688 1 97.94 111 ARG A CA 1
ATOM 873 C C . ARG A 1 111 ? 4.77 -13.969 -6.785 1 97.94 111 ARG A C 1
ATOM 875 O O . ARG A 1 111 ? 4.477 -13.18 -7.688 1 97.94 111 ARG A O 1
ATOM 882 N N . GLY A 1 112 ? 3.936 -14.438 -5.934 1 98.5 112 GLY A N 1
ATOM 883 C CA . GLY A 1 112 ? 2.615 -13.836 -5.82 1 98.5 112 GLY A CA 1
ATOM 884 C C . GLY A 1 112 ? 2.598 -12.602 -4.938 1 98.5 112 GLY A C 1
ATOM 885 O O . GLY A 1 112 ? 3.062 -12.641 -3.795 1 98.5 112 GLY A O 1
ATOM 886 N N . VAL A 1 113 ? 2.064 -11.492 -5.465 1 98.75 113 VAL A N 1
ATOM 887 C CA . VAL A 1 113 ? 1.981 -10.242 -4.719 1 98.75 113 VAL A CA 1
ATOM 888 C C . VAL A 1 113 ? 0.519 -9.898 -4.453 1 98.75 113 VAL A C 1
ATOM 890 O O . VAL A 1 113 ? -0.287 -9.82 -5.383 1 98.75 113 VAL A O 1
ATOM 893 N N . TYR A 1 114 ? 0.207 -9.68 -3.209 1 98.56 114 TYR A N 1
ATOM 894 C CA . TYR A 1 114 ? -1.152 -9.352 -2.795 1 98.56 114 TYR A CA 1
ATOM 895 C C . TYR A 1 114 ? -1.486 -7.902 -3.121 1 98.56 114 TYR A C 1
ATOM 897 O O . TYR A 1 114 ? -0.87 -6.98 -2.582 1 98.56 114 TYR A O 1
ATOM 905 N N . LEU A 1 115 ? -2.512 -7.672 -3.949 1 98.31 115 LEU A N 1
ATOM 906 C CA . LEU A 1 115 ? -2.885 -6.316 -4.336 1 98.31 115 LEU A CA 1
ATOM 907 C C . LEU A 1 115 ? -4.023 -5.797 -3.461 1 98.31 115 LEU A C 1
ATOM 909 O O . LEU A 1 115 ? -4.125 -4.594 -3.219 1 98.31 115 LEU A O 1
ATOM 913 N N . CYS A 1 116 ? -4.898 -6.66 -3.086 1 95.62 116 CYS A N 1
ATOM 914 C CA . CYS A 1 116 ? -5.969 -6.266 -2.178 1 95.62 116 CYS A CA 1
ATOM 915 C C . CYS A 1 116 ? -6.566 -7.484 -1.481 1 95.62 116 CYS A C 1
ATOM 917 O O . CYS A 1 116 ? -6.312 -8.625 -1.882 1 95.62 116 CYS A O 1
ATOM 919 N N . ARG A 1 117 ? -7.227 -7.25 -0.46 1 95.94 117 ARG A N 1
ATOM 920 C CA . ARG A 1 117 ? -7.879 -8.281 0.339 1 95.94 117 ARG A CA 1
ATOM 921 C C . ARG A 1 117 ? -9.164 -7.754 0.965 1 95.94 117 ARG A C 1
ATOM 923 O O . ARG A 1 117 ? -9.297 -6.555 1.216 1 95.94 117 ARG A O 1
ATOM 930 N N . ALA A 1 118 ? -10.086 -8.609 1.176 1 96.06 118 ALA A N 1
ATOM 931 C CA . ALA A 1 118 ? -11.336 -8.32 1.869 1 96.06 118 ALA A CA 1
ATOM 932 C C . ALA A 1 118 ? -11.742 -9.477 2.775 1 96.06 118 ALA A C 1
ATOM 934 O O . ALA A 1 118 ? -11.586 -10.641 2.412 1 96.06 118 ALA A O 1
ATOM 935 N N . LYS A 1 119 ? -12.297 -9.117 3.908 1 95.94 119 LYS A N 1
ATOM 936 C CA . LYS A 1 119 ? -12.734 -10.102 4.895 1 95.94 119 LYS A CA 1
ATOM 937 C C . LYS A 1 119 ? -14.258 -10.164 4.973 1 95.94 119 LYS A C 1
ATOM 939 O O . LYS A 1 119 ? -14.914 -9.133 5.141 1 95.94 119 LYS A O 1
ATOM 944 N N . GLY A 1 120 ? -14.773 -11.391 4.809 1 95.94 120 GLY A N 1
ATOM 945 C CA . GLY A 1 120 ? -16.172 -11.625 5.145 1 95.94 120 GLY A CA 1
ATOM 946 C C . GLY A 1 120 ? -16.406 -11.781 6.633 1 95.94 120 GLY A C 1
ATOM 947 O O . GLY A 1 120 ? -15.461 -11.688 7.43 1 95.94 120 GLY A O 1
ATOM 948 N N . GLU A 1 121 ? -17.562 -12.031 7.02 1 93.44 121 GLU A N 1
ATOM 949 C CA . GLU A 1 121 ? -18 -12.047 8.414 1 93.44 121 GLU A CA 1
ATOM 950 C C . GLU A 1 121 ? -17.281 -13.141 9.203 1 93.44 121 GLU A C 1
ATOM 952 O O . GLU A 1 121 ? -17.031 -12.984 10.406 1 93.44 121 GLU A O 1
ATOM 957 N N . ARG A 1 122 ? -16.938 -14.227 8.492 1 94.69 122 ARG A N 1
ATOM 958 C CA . ARG A 1 122 ? -16.375 -15.383 9.188 1 94.69 122 ARG A CA 1
ATOM 959 C C . ARG A 1 122 ? -14.891 -15.539 8.859 1 94.69 122 ARG A C 1
ATOM 961 O O . ARG A 1 122 ? -14.305 -16.594 9.117 1 94.69 122 ARG A O 1
ATOM 968 N N . ALA A 1 123 ? -14.336 -14.547 8.289 1 95.75 123 ALA A N 1
ATOM 969 C CA . ALA A 1 123 ? -12.992 -14.672 7.738 1 95.75 123 ALA A CA 1
ATOM 970 C C . ALA A 1 123 ? -11.969 -14.938 8.836 1 95.75 123 ALA A C 1
ATOM 972 O O . ALA A 1 123 ? -12.031 -14.336 9.914 1 95.75 123 ALA A O 1
ATOM 973 N N . VAL A 1 124 ? -11.047 -15.844 8.57 1 92.56 124 VAL A N 1
ATOM 974 C CA . VAL A 1 124 ? -9.883 -16.062 9.43 1 92.56 124 VAL A CA 1
ATOM 975 C C . VAL A 1 124 ? -8.906 -14.898 9.273 1 92.56 124 VAL A C 1
ATOM 977 O O . VAL A 1 124 ? -8.906 -14.211 8.25 1 92.56 124 VAL A O 1
ATOM 980 N N . ASP A 1 125 ? -8.156 -14.75 10.312 1 90.06 125 ASP A N 1
ATOM 981 C CA . ASP A 1 125 ? -7.098 -13.742 10.25 1 90.06 125 ASP A CA 1
ATOM 982 C C . ASP A 1 125 ? -5.77 -14.367 9.836 1 90.06 125 ASP A C 1
ATOM 984 O O . ASP A 1 125 ? -5.207 -15.188 10.562 1 90.06 125 ASP A O 1
ATOM 988 N N . LEU A 1 126 ? -5.387 -14.102 8.648 1 91.44 126 LEU A N 1
ATOM 989 C CA . LEU A 1 126 ? -4.086 -14.547 8.164 1 91.44 126 LEU A CA 1
ATOM 990 C C . LEU A 1 126 ? -3.064 -13.414 8.219 1 91.44 126 LEU A C 1
ATOM 992 O O . LEU A 1 126 ? -3.424 -12.242 8.086 1 91.44 126 LEU A O 1
ATOM 996 N N . ASP A 1 127 ? -1.883 -13.758 8.438 1 89.5 127 ASP A N 1
ATOM 997 C CA . ASP A 1 127 ? -0.808 -12.766 8.508 1 89.5 127 ASP A CA 1
ATOM 998 C C . ASP A 1 127 ? -0.385 -12.32 7.109 1 89.5 127 ASP A C 1
ATOM 1000 O O . ASP A 1 127 ? 0.723 -12.625 6.664 1 89.5 127 ASP A O 1
ATOM 1004 N N . THR A 1 128 ? -1.304 -11.711 6.43 1 93.69 128 THR A N 1
ATOM 1005 C CA . THR A 1 128 ? -1.035 -11.125 5.121 1 93.69 128 THR A CA 1
ATOM 1006 C C . THR A 1 128 ? -1.313 -9.625 5.133 1 93.69 128 THR A C 1
ATOM 1008 O O . THR A 1 128 ? -2.07 -9.141 5.977 1 93.69 128 THR A O 1
ATOM 1011 N N . TYR A 1 129 ? -0.613 -8.875 4.344 1 95.81 129 TYR A N 1
ATOM 1012 C CA . TYR A 1 129 ? -0.833 -7.453 4.133 1 95.81 129 TYR A CA 1
ATOM 1013 C C . TYR A 1 129 ? -0.661 -7.086 2.662 1 95.81 129 TYR A C 1
ATOM 1015 O O . TYR A 1 129 ? -0.147 -7.883 1.874 1 95.81 129 TYR A O 1
ATOM 1023 N N . ILE A 1 130 ? -1.135 -6.016 2.303 1 96.75 130 ILE A N 1
ATOM 1024 C CA . ILE A 1 130 ? -1.041 -5.57 0.917 1 96.75 130 ILE A CA 1
ATOM 1025 C C . ILE A 1 130 ? 0.426 -5.445 0.514 1 96.75 130 ILE A C 1
ATOM 1027 O O . ILE A 1 130 ? 1.23 -4.863 1.244 1 96.75 130 ILE A O 1
ATOM 1031 N N . GLY A 1 131 ? 0.776 -6.035 -0.553 1 98.06 131 GLY A N 1
ATOM 1032 C CA . GLY A 1 131 ? 2.127 -5.969 -1.088 1 98.06 131 GLY A CA 1
ATOM 1033 C C . GLY A 1 131 ? 2.98 -7.16 -0.703 1 98.06 131 GLY A C 1
ATOM 1034 O O . GLY A 1 131 ? 4.039 -7.387 -1.291 1 98.06 131 GLY A O 1
ATOM 1035 N N . CYS A 1 132 ? 2.523 -7.898 0.281 1 96.69 132 CYS A N 1
ATOM 1036 C CA . CYS A 1 132 ? 3.363 -9.016 0.692 1 96.69 132 CYS A CA 1
ATOM 1037 C C . CYS A 1 132 ? 3.424 -10.086 -0.396 1 96.69 132 CYS A C 1
ATOM 1039 O O . CYS A 1 132 ? 2.586 -10.102 -1.299 1 96.69 132 CYS A O 1
ATOM 1041 N N . HIS A 1 133 ? 4.422 -10.938 -0.369 1 96.19 133 HIS A N 1
ATOM 1042 C CA . HIS A 1 133 ? 4.621 -11.922 -1.428 1 96.19 133 HIS A CA 1
ATOM 1043 C C . HIS A 1 133 ? 4.695 -13.336 -0.861 1 96.19 133 HIS A C 1
ATOM 1045 O O . HIS A 1 133 ? 5.102 -13.523 0.286 1 96.19 133 HIS A O 1
ATOM 1051 N N . HIS A 1 134 ? 4.309 -14.273 -1.665 1 96.69 134 HIS A N 1
ATOM 1052 C CA . HIS A 1 134 ? 4.375 -15.688 -1.33 1 96.69 134 HIS A CA 1
ATOM 1053 C C . HIS A 1 134 ? 4.824 -16.516 -2.527 1 96.69 134 HIS A C 1
ATOM 1055 O O . HIS A 1 134 ? 4.73 -16.062 -3.672 1 96.69 134 HIS A O 1
ATOM 1061 N N . LEU A 1 135 ? 5.328 -17.641 -2.24 1 97.81 135 LEU A N 1
ATOM 1062 C CA . LEU A 1 135 ? 5.688 -18.578 -3.295 1 97.81 135 LEU A CA 1
ATOM 1063 C C . LEU A 1 135 ? 4.445 -19.078 -4.023 1 97.81 135 LEU A C 1
ATOM 1065 O O . LEU A 1 135 ? 3.398 -19.281 -3.406 1 97.81 135 LEU A O 1
ATOM 1069 N N . MET A 1 136 ? 4.652 -19.359 -5.23 1 98.25 136 MET A N 1
ATOM 1070 C CA . MET A 1 136 ? 3.504 -19.641 -6.09 1 98.25 136 MET A CA 1
ATOM 1071 C C . MET A 1 136 ? 3.131 -21.109 -6.035 1 98.25 136 MET A C 1
ATOM 1073 O O . MET A 1 136 ? 1.949 -21.469 -6.082 1 98.25 136 MET A O 1
ATOM 1077 N N . HIS A 1 137 ? 4.023 -22.016 -5.785 1 98.62 137 HIS A N 1
ATOM 1078 C CA . HIS A 1 137 ? 3.793 -23.438 -5.961 1 98.62 137 HIS A CA 1
ATOM 1079 C C . HIS A 1 137 ? 2.949 -24 -4.82 1 98.62 137 HIS A C 1
ATOM 1081 O O . HIS A 1 137 ? 2.332 -25.062 -4.969 1 98.62 137 HIS A O 1
ATOM 1087 N N . SER A 1 138 ? 2.92 -23.281 -3.695 1 98.06 138 SER A N 1
ATOM 1088 C CA . SER A 1 138 ? 2.248 -23.812 -2.518 1 98.06 138 SER A CA 1
ATOM 1089 C C . SER A 1 138 ? 0.952 -23.062 -2.23 1 98.06 138 SER A C 1
ATOM 1091 O O . SER A 1 138 ? 0.349 -23.25 -1.169 1 98.06 138 SER A O 1
ATOM 1093 N N . SER A 1 139 ? 0.541 -22.25 -3.123 1 98.19 139 SER A N 1
ATOM 1094 C CA . SER A 1 139 ? -0.668 -21.453 -2.936 1 98.19 139 SER A CA 1
ATOM 1095 C C . SER A 1 139 ? -1.669 -21.703 -4.062 1 98.19 139 SER A C 1
ATOM 1097 O O . SER A 1 139 ? -1.279 -22 -5.191 1 98.19 139 SER A O 1
ATOM 1099 N N . ALA A 1 140 ? -2.965 -21.578 -3.711 1 98.44 140 ALA A N 1
ATOM 1100 C CA . ALA A 1 140 ? -3.994 -21.734 -4.734 1 98.44 140 ALA A CA 1
ATOM 1101 C C . ALA A 1 140 ? -3.863 -20.672 -5.82 1 98.44 140 ALA A C 1
ATOM 1103 O O . ALA A 1 140 ? -3.896 -20.984 -7.012 1 98.44 140 ALA A O 1
ATOM 1104 N N . PHE A 1 141 ? -3.67 -19.422 -5.422 1 98.56 141 PHE A N 1
ATOM 1105 C CA . PHE A 1 141 ? -3.541 -18.359 -6.41 1 98.56 141 PHE A CA 1
ATOM 1106 C C . PHE A 1 141 ? -2.314 -18.578 -7.285 1 98.56 141 PHE A C 1
ATOM 1108 O O . PHE A 1 141 ? -2.344 -18.297 -8.484 1 98.56 141 PHE A O 1
ATOM 1115 N N . GLY A 1 142 ? -1.238 -19.047 -6.656 1 98.81 142 GLY A N 1
ATOM 1116 C CA . GLY A 1 142 ? -0.017 -19.297 -7.402 1 98.81 142 GLY A CA 1
ATOM 1117 C C . GLY A 1 142 ? -0.184 -20.375 -8.469 1 98.81 142 GLY A C 1
ATOM 1118 O O . GLY A 1 142 ? 0.213 -20.172 -9.617 1 98.81 142 GLY A O 1
ATOM 1119 N N . LYS A 1 143 ? -0.809 -21.469 -8.055 1 98.88 143 LYS A N 1
ATOM 1120 C CA . LYS A 1 143 ? -1.028 -22.562 -9 1 98.88 143 LYS A CA 1
ATOM 1121 C C . LYS A 1 143 ? -2.02 -22.156 -10.086 1 98.88 143 LYS A C 1
ATOM 1123 O O . LYS A 1 143 ? -1.91 -22.609 -11.234 1 98.88 143 LYS A O 1
ATOM 1128 N N . ALA A 1 144 ? -3.016 -21.312 -9.734 1 98.75 144 ALA A N 1
ATOM 1129 C CA . ALA A 1 144 ? -3.939 -20.781 -10.734 1 98.75 144 ALA A CA 1
ATOM 1130 C C . ALA A 1 144 ? -3.193 -19.984 -11.805 1 98.75 144 ALA A C 1
ATOM 1132 O O . ALA A 1 144 ? -3.447 -20.141 -13 1 98.75 144 ALA A O 1
ATOM 1133 N N . ILE A 1 145 ? -2.244 -19.156 -11.406 1 98.81 145 ILE A N 1
ATOM 1134 C CA . ILE A 1 145 ? -1.48 -18.312 -12.32 1 98.81 145 ILE A CA 1
ATOM 1135 C C . ILE A 1 145 ? -0.489 -19.172 -13.102 1 98.81 145 ILE A C 1
ATOM 1137 O O . ILE A 1 145 ? -0.442 -19.109 -14.336 1 98.81 145 ILE A O 1
ATOM 1141 N N . LEU A 1 146 ? 0.21 -20.016 -12.391 1 98.81 146 LEU A N 1
ATOM 1142 C CA . LEU A 1 146 ? 1.229 -20.859 -13.008 1 98.81 146 LEU A CA 1
ATOM 1143 C C . LEU A 1 146 ? 0.622 -21.734 -14.109 1 98.81 146 LEU A C 1
ATOM 1145 O O . LEU A 1 146 ? 1.256 -21.969 -15.141 1 98.81 146 LEU A O 1
ATOM 1149 N N . SER A 1 147 ? -0.58 -22.234 -13.898 1 98.62 147 SER A N 1
ATOM 1150 C CA . SER A 1 147 ? -1.212 -23.172 -14.82 1 98.62 147 SER A CA 1
ATOM 1151 C C . SER A 1 147 ? -1.496 -22.531 -16.172 1 98.62 147 SER A C 1
ATOM 1153 O O . SER A 1 147 ? -1.786 -23.219 -17.141 1 98.62 147 SER A O 1
ATOM 1155 N N . HIS A 1 148 ? -1.364 -21.219 -16.25 1 98.12 148 HIS A N 1
ATOM 1156 C CA . HIS A 1 148 ? -1.664 -20.516 -17.5 1 98.12 148 HIS A CA 1
ATOM 1157 C C . HIS A 1 148 ? -0.427 -19.812 -18.031 1 98.12 148 HIS A C 1
ATOM 1159 O O . HIS A 1 148 ? -0.517 -19.031 -19 1 98.12 148 HIS A O 1
ATOM 1165 N N . LEU A 1 149 ? 0.7 -20 -17.391 1 97.75 149 LEU A N 1
ATOM 1166 C CA . LEU A 1 149 ? 1.965 -19.484 -17.906 1 97.75 149 LEU A CA 1
ATOM 1167 C C . LEU A 1 149 ? 2.627 -20.5 -18.828 1 97.75 149 LEU A C 1
ATOM 1169 O O . LEU A 1 149 ? 2.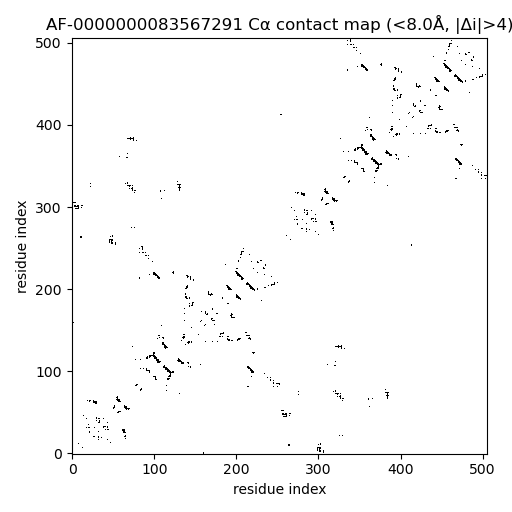414 -21.703 -18.688 1 97.75 149 LEU A O 1
ATOM 1173 N N . PRO A 1 150 ? 3.451 -19.984 -19.781 1 96.69 150 PRO A N 1
ATOM 1174 C CA . PRO A 1 150 ? 4.246 -20.938 -20.562 1 96.69 150 PRO A CA 1
ATOM 1175 C C . PRO A 1 150 ? 5.141 -21.812 -19.688 1 96.69 150 PRO A C 1
ATOM 1177 O O . PRO A 1 150 ? 5.668 -21.344 -18.672 1 96.69 150 PRO A O 1
ATOM 1180 N N . LYS A 1 151 ? 5.305 -23.031 -20.125 1 97.5 151 LYS A N 1
ATOM 1181 C CA . LYS A 1 151 ? 6.117 -23.984 -19.375 1 97.5 151 LYS A CA 1
ATOM 1182 C C . LYS A 1 151 ? 7.504 -23.422 -19.078 1 97.5 151 LYS A C 1
ATOM 1184 O O . LYS A 1 151 ? 8.039 -23.609 -17.984 1 97.5 151 LYS A O 1
ATOM 1189 N N . GLU A 1 152 ? 8.07 -22.75 -20 1 97.69 152 GLU A N 1
ATOM 1190 C CA . GLU A 1 152 ? 9.406 -22.188 -19.844 1 97.69 152 GLU A CA 1
ATOM 1191 C C . GLU A 1 152 ? 9.438 -21.172 -18.703 1 97.69 152 GLU A C 1
ATOM 1193 O O . GLU A 1 152 ? 10.406 -21.109 -17.953 1 97.69 152 GLU A O 1
ATOM 1198 N N . ARG A 1 153 ? 8.406 -20.359 -18.656 1 97.44 153 ARG A N 1
ATOM 1199 C CA . ARG A 1 153 ? 8.328 -19.375 -17.578 1 97.44 153 ARG A CA 1
ATOM 1200 C C . ARG A 1 153 ? 8.188 -20.047 -16.219 1 97.44 153 ARG A C 1
ATOM 1202 O O . ARG A 1 153 ? 8.805 -19.625 -15.25 1 97.44 153 ARG A O 1
ATOM 1209 N N . VAL A 1 154 ? 7.422 -21.094 -16.156 1 98.69 154 VAL A N 1
ATOM 1210 C CA . VAL A 1 154 ? 7.273 -21.844 -14.914 1 98.69 154 VAL A CA 1
ATOM 1211 C C . VAL A 1 154 ? 8.625 -22.438 -14.5 1 98.69 154 VAL A C 1
ATOM 1213 O O . VAL A 1 154 ? 9.008 -22.344 -13.328 1 98.69 154 VAL A O 1
ATOM 1216 N N . ASP A 1 155 ? 9.32 -22.969 -15.453 1 98.56 155 ASP A N 1
ATOM 1217 C CA . ASP A 1 155 ? 10.648 -23.516 -15.188 1 98.56 155 ASP A CA 1
ATOM 1218 C C . ASP A 1 155 ? 11.578 -22.453 -14.617 1 98.56 155 ASP A C 1
ATOM 1220 O O . ASP A 1 155 ? 12.312 -22.703 -13.656 1 98.56 155 ASP A O 1
ATOM 1224 N N . GLU A 1 156 ? 11.547 -21.297 -15.211 1 97.94 156 GLU A N 1
ATOM 1225 C CA . GLU A 1 156 ? 12.375 -20.188 -14.734 1 97.94 156 GLU A CA 1
ATOM 1226 C C . GLU A 1 156 ? 12.055 -19.844 -13.289 1 97.94 156 GLU A C 1
ATOM 1228 O O . GLU A 1 156 ? 12.961 -19.578 -12.492 1 97.94 156 GLU A O 1
ATOM 1233 N N . ILE A 1 157 ? 10.805 -19.812 -12.977 1 98.38 157 ILE A N 1
ATOM 1234 C CA . ILE A 1 157 ? 10.352 -19.469 -11.625 1 98.38 157 ILE A CA 1
ATOM 1235 C C . ILE A 1 157 ? 10.836 -20.531 -10.641 1 98.38 157 ILE A C 1
ATOM 1237 O O . ILE A 1 157 ? 11.344 -20.188 -9.562 1 98.38 157 ILE A O 1
ATOM 1241 N N . ILE A 1 158 ? 10.727 -21.781 -10.992 1 98.56 158 ILE A N 1
ATOM 1242 C CA . ILE A 1 158 ? 11.172 -22.875 -10.148 1 98.56 158 ILE A CA 1
ATOM 1243 C C . ILE A 1 158 ? 12.688 -22.781 -9.938 1 98.56 158 ILE A C 1
ATOM 1245 O O . ILE A 1 158 ? 13.172 -22.953 -8.82 1 98.56 158 ILE A O 1
ATOM 1249 N N . ASP A 1 159 ? 13.375 -22.5 -11.031 1 98.19 159 ASP A N 1
ATOM 1250 C CA . ASP A 1 159 ? 14.828 -22.406 -10.938 1 98.19 159 ASP A CA 1
ATOM 1251 C C . ASP A 1 159 ? 15.242 -21.25 -10.023 1 98.19 159 ASP A C 1
ATOM 1253 O O . ASP A 1 159 ? 16.25 -21.344 -9.32 1 98.19 159 ASP A O 1
ATOM 1257 N N . GLN A 1 160 ? 14.453 -20.281 -10.039 1 96.69 160 GLN A N 1
ATOM 1258 C CA . GLN A 1 160 ? 14.781 -19.062 -9.297 1 96.69 160 GLN A CA 1
ATOM 1259 C C . GLN A 1 160 ? 14.438 -19.234 -7.812 1 96.69 160 GLN A C 1
ATOM 1261 O O . GLN A 1 160 ? 15.188 -18.781 -6.949 1 96.69 160 GLN A O 1
ATOM 1266 N N . HIS A 1 161 ? 13.32 -19.859 -7.516 1 97.5 161 HIS A N 1
ATOM 1267 C CA . HIS A 1 161 ? 12.812 -19.797 -6.148 1 97.5 161 HIS A CA 1
ATOM 1268 C C . HIS A 1 161 ? 12.766 -21.172 -5.508 1 97.5 161 HIS A C 1
ATOM 1270 O O . HIS A 1 161 ? 12.57 -21.297 -4.297 1 97.5 161 HIS A O 1
ATOM 1276 N N . GLY A 1 162 ? 12.898 -22.203 -6.262 1 98 162 GLY A N 1
ATOM 1277 C CA . GLY A 1 162 ? 12.766 -23.562 -5.758 1 98 162 GLY A CA 1
ATOM 1278 C C . GLY A 1 162 ? 11.336 -23.938 -5.434 1 98 162 GLY A C 1
ATOM 1279 O O . GLY A 1 162 ? 10.398 -23.266 -5.852 1 98 162 GLY A O 1
ATOM 1280 N N . LEU A 1 163 ? 11.227 -25.031 -4.812 1 98.62 163 LEU A N 1
ATOM 1281 C CA . LEU A 1 163 ? 9.953 -25.578 -4.336 1 98.62 163 LEU A CA 1
ATOM 1282 C C . LEU A 1 163 ? 10.055 -25.984 -2.871 1 98.62 163 LEU A C 1
ATOM 1284 O O . LEU A 1 163 ? 9.828 -27.156 -2.533 1 98.62 163 LEU A O 1
ATOM 1288 N N . PRO A 1 164 ? 10.344 -25.031 -2.021 1 98.5 164 PRO A N 1
ATOM 1289 C CA . PRO A 1 164 ? 10.555 -25.406 -0.621 1 98.5 164 PRO A CA 1
ATOM 1290 C C . PRO A 1 164 ? 9.289 -25.938 0.047 1 98.5 164 PRO A C 1
ATOM 1292 O O . PRO A 1 164 ? 8.188 -25.469 -0.253 1 98.5 164 PRO A O 1
ATOM 1295 N N . GLU A 1 165 ? 9.469 -26.812 0.99 1 98.56 165 GLU A N 1
ATOM 1296 C CA . GLU A 1 165 ? 8.383 -27.359 1.796 1 98.56 165 GLU A CA 1
ATOM 1297 C C . GLU A 1 165 ? 7.953 -26.375 2.883 1 98.56 165 GLU A C 1
ATOM 1299 O O . GLU A 1 165 ? 8.781 -25.891 3.65 1 98.56 165 GLU A O 1
ATOM 1304 N N . VAL A 1 166 ? 6.676 -26.156 2.938 1 97.19 166 VAL A N 1
ATOM 1305 C CA . VAL A 1 166 ? 6.129 -25.297 3.982 1 97.19 166 VAL A CA 1
ATOM 1306 C C . VAL A 1 166 ? 5.371 -26.141 5.004 1 97.19 166 VAL A C 1
ATOM 1308 O O . VAL A 1 166 ? 5.445 -25.891 6.207 1 97.19 166 VAL A O 1
ATOM 1311 N N . THR A 1 167 ? 4.578 -27.047 4.539 1 98.25 167 THR A N 1
ATOM 1312 C CA . THR A 1 167 ? 3.881 -28.062 5.312 1 98.25 167 THR A CA 1
ATOM 1313 C C . THR A 1 167 ? 4.148 -29.453 4.738 1 98.25 167 THR A C 1
ATOM 1315 O O . THR A 1 167 ? 4.684 -29.578 3.635 1 98.25 167 THR A O 1
ATOM 1318 N N . PRO A 1 168 ? 3.729 -30.469 5.426 1 98.06 168 PRO A N 1
ATOM 1319 C CA . PRO A 1 168 ? 3.928 -31.812 4.902 1 98.06 168 PRO A CA 1
ATOM 1320 C C . PRO A 1 168 ? 3.15 -32.062 3.611 1 98.06 168 PRO A C 1
ATOM 1322 O O . PRO A 1 168 ? 3.432 -33.031 2.896 1 98.06 168 PRO A O 1
ATOM 1325 N N . LYS A 1 169 ? 2.236 -31.234 3.289 1 98.25 169 LYS A N 1
ATOM 1326 C CA . LYS A 1 169 ? 1.394 -31.438 2.113 1 98.25 169 LYS A CA 1
ATOM 1327 C C . LYS A 1 169 ? 1.868 -30.578 0.942 1 98.25 169 LYS A C 1
ATOM 1329 O O . LYS A 1 169 ? 1.293 -30.641 -0.146 1 98.25 169 LYS A O 1
ATOM 1334 N N . THR A 1 170 ? 2.943 -29.844 1.087 1 98.69 170 THR A N 1
ATOM 1335 C CA . THR A 1 170 ? 3.438 -28.953 0.042 1 98.69 170 THR A CA 1
ATOM 1336 C C . THR A 1 170 ? 3.994 -29.75 -1.132 1 98.69 170 THR A C 1
ATOM 1338 O O . THR A 1 170 ? 4.695 -30.75 -0.933 1 98.69 170 THR A O 1
ATOM 1341 N N . ILE A 1 171 ? 3.605 -29.328 -2.322 1 98.38 171 ILE A N 1
ATOM 1342 C CA . ILE A 1 171 ? 4.191 -29.922 -3.52 1 98.38 171 ILE A CA 1
ATOM 1343 C C . ILE A 1 171 ? 5.645 -29.469 -3.656 1 98.38 171 ILE A C 1
ATOM 1345 O O . ILE A 1 171 ? 5.93 -28.281 -3.752 1 98.38 171 ILE A O 1
ATOM 1349 N N . THR A 1 172 ? 6.613 -30.453 -3.729 1 98.38 172 THR A N 1
ATOM 1350 C CA . THR A 1 172 ? 8.023 -30.078 -3.727 1 98.38 172 THR A CA 1
ATOM 1351 C C . THR A 1 172 ? 8.742 -30.672 -4.938 1 98.38 172 THR A C 1
ATOM 1353 O O . THR A 1 172 ? 9.961 -30.547 -5.066 1 98.38 172 THR A O 1
ATOM 1356 N N . SER A 1 173 ? 8.039 -31.328 -5.816 1 97.75 173 SER A N 1
ATOM 1357 C CA . SER A 1 173 ? 8.664 -31.875 -7.023 1 97.75 173 SER A CA 1
ATOM 1358 C C . SER A 1 173 ? 8.109 -31.203 -8.273 1 97.75 173 SER A C 1
ATOM 1360 O O . SER A 1 173 ? 6.91 -30.922 -8.359 1 97.75 173 SER A O 1
ATOM 1362 N N . ARG A 1 174 ? 8.969 -31.062 -9.219 1 97.94 174 ARG A N 1
ATOM 1363 C CA . ARG A 1 174 ? 8.586 -30.438 -10.484 1 97.94 174 ARG A CA 1
ATOM 1364 C C . ARG A 1 174 ? 7.496 -31.25 -11.18 1 97.94 174 ARG A C 1
ATOM 1366 O O . ARG A 1 174 ? 6.508 -30.688 -11.656 1 97.94 174 ARG A O 1
ATOM 1373 N N . ASP A 1 175 ? 7.68 -32.531 -11.195 1 98.19 175 ASP A N 1
ATOM 1374 C CA . ASP A 1 175 ? 6.723 -33.375 -11.883 1 98.19 175 ASP A CA 1
ATOM 1375 C C . ASP A 1 175 ? 5.344 -33.281 -11.234 1 98.19 175 ASP A C 1
ATOM 1377 O O . ASP A 1 175 ? 4.336 -33.156 -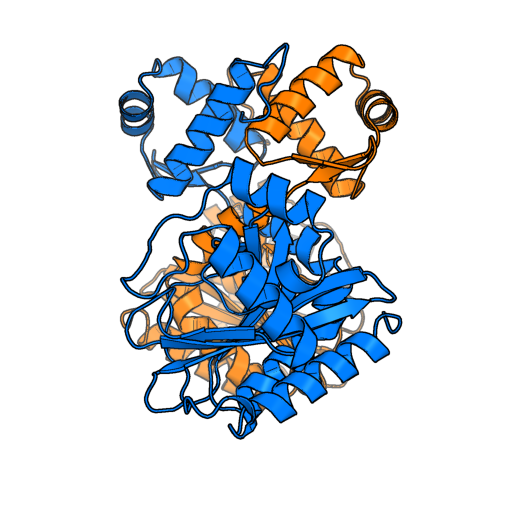11.93 1 98.19 175 ASP A O 1
ATOM 1381 N N . GLU A 1 176 ? 5.324 -33.344 -9.914 1 98.44 176 GLU A N 1
ATOM 1382 C CA . GLU A 1 176 ? 4.059 -33.25 -9.195 1 98.44 176 GLU A CA 1
ATOM 1383 C C . GLU A 1 176 ? 3.396 -31.891 -9.43 1 98.44 176 GLU A C 1
ATOM 1385 O O . GLU A 1 176 ? 2.174 -31.797 -9.555 1 98.44 176 GLU A O 1
ATOM 1390 N N . LEU A 1 177 ? 4.215 -30.875 -9.43 1 98.75 177 LEU A N 1
ATOM 1391 C CA . LEU A 1 177 ? 3.668 -29.547 -9.664 1 98.75 177 LEU A CA 1
ATOM 1392 C C . LEU A 1 177 ? 3.041 -29.453 -11.055 1 98.75 177 LEU A C 1
ATOM 1394 O O . LEU A 1 177 ? 1.916 -28.969 -11.203 1 98.75 177 LEU A O 1
ATOM 1398 N N . PHE A 1 178 ? 3.732 -29.922 -12.102 1 98.75 178 PHE A N 1
ATOM 1399 C CA . PHE A 1 178 ? 3.209 -29.828 -13.461 1 98.75 178 PHE A CA 1
ATOM 1400 C C . PHE A 1 178 ? 1.943 -30.672 -13.609 1 98.75 178 PHE A C 1
ATOM 1402 O O . PHE A 1 178 ? 1.021 -30.281 -14.336 1 98.75 178 PHE A O 1
ATOM 1409 N N . ASP A 1 179 ? 1.907 -31.828 -12.922 1 98.56 179 ASP A N 1
ATOM 1410 C CA . ASP A 1 179 ? 0.675 -32.594 -12.906 1 98.56 179 ASP A CA 1
ATOM 1411 C C . ASP A 1 179 ? -0.478 -31.797 -12.312 1 98.56 179 ASP A C 1
ATOM 1413 O O . ASP A 1 179 ? -1.581 -31.781 -12.867 1 98.56 179 ASP A O 1
ATOM 1417 N N . GLU A 1 180 ? -0.193 -31.141 -11.203 1 98.5 180 GLU A N 1
ATOM 1418 C CA . GLU A 1 180 ? -1.211 -30.328 -10.547 1 98.5 180 GLU A CA 1
ATOM 1419 C C . GLU A 1 180 ? -1.627 -29.156 -11.422 1 98.5 180 GLU A C 1
ATOM 1421 O O . GLU A 1 180 ? -2.803 -28.781 -11.461 1 98.5 180 GLU A O 1
ATOM 1426 N N . LEU A 1 181 ? -0.688 -28.547 -12.102 1 98.81 181 LEU A N 1
ATOM 1427 C CA . LEU A 1 181 ? -0.997 -27.422 -12.977 1 98.81 181 LEU A CA 1
ATOM 1428 C C . LEU A 1 181 ? -1.886 -27.875 -14.141 1 98.81 181 LEU A C 1
ATOM 1430 O O . LEU A 1 181 ? -2.791 -27.141 -14.547 1 98.81 181 LEU A O 1
ATOM 1434 N N . GLU A 1 182 ? -1.641 -29.031 -14.664 1 98.44 182 GLU A N 1
ATOM 1435 C CA . GLU A 1 182 ? -2.492 -29.578 -15.719 1 98.44 182 GLU A CA 1
ATOM 1436 C C . GLU A 1 182 ? -3.914 -29.812 -15.211 1 98.44 182 GLU A C 1
ATOM 1438 O O . GLU A 1 182 ? -4.883 -29.453 -15.883 1 98.44 182 GLU A O 1
ATOM 1443 N N . ARG A 1 183 ? -4.023 -30.391 -14.031 1 97.38 183 ARG A N 1
ATOM 1444 C CA . ARG A 1 183 ? -5.332 -30.594 -13.422 1 97.38 183 ARG A CA 1
ATOM 1445 C C . ARG A 1 183 ? -6.055 -29.266 -13.203 1 97.38 183 ARG A C 1
ATOM 1447 O O . ARG A 1 183 ? -7.262 -29.172 -13.43 1 97.38 183 ARG A O 1
ATOM 1454 N N . THR A 1 184 ? -5.305 -28.297 -12.734 1 98 184 THR A N 1
ATOM 1455 C CA . THR A 1 184 ? -5.844 -26.953 -12.484 1 98 184 THR A CA 1
ATOM 1456 C C . THR A 1 184 ? -6.383 -26.344 -13.773 1 98 184 THR A C 1
ATOM 1458 O O . THR A 1 184 ? -7.477 -25.781 -13.789 1 98 184 THR A O 1
ATOM 1461 N N . GLN A 1 185 ? -5.645 -26.469 -14.781 1 96.69 185 GLN A N 1
ATOM 1462 C CA . GLN A 1 185 ? -6.062 -25.938 -16.078 1 96.69 185 GLN A CA 1
ATOM 1463 C C . GLN A 1 185 ? -7.332 -26.625 -16.562 1 96.69 185 GLN A C 1
ATOM 1465 O O . GLN A 1 185 ? -8.242 -25.969 -17.078 1 96.69 185 GLN A O 1
ATOM 1470 N N . GLU A 1 186 ? -7.453 -27.891 -16.406 1 95.5 186 GLU A N 1
ATOM 1471 C CA . GLU A 1 186 ? -8.586 -28.688 -16.875 1 95.5 186 GLU A CA 1
ATOM 1472 C C . GLU A 1 186 ? -9.859 -28.344 -16.109 1 95.5 186 GLU A C 1
ATOM 1474 O O . GLU A 1 186 ? -10.914 -28.141 -16.703 1 95.5 186 GLU A O 1
ATOM 1479 N N . ARG A 1 187 ? -9.742 -28.234 -14.805 1 94.31 187 ARG A N 1
ATOM 1480 C CA . ARG A 1 187 ? -10.945 -28.016 -14.008 1 94.31 187 ARG A CA 1
ATOM 1481 C C . ARG A 1 187 ? -11.297 -26.531 -13.93 1 94.31 187 ARG A C 1
ATOM 1483 O O . ARG A 1 187 ? -12.406 -26.172 -13.539 1 94.31 187 ARG A O 1
ATOM 1490 N N . GLY A 1 188 ? -10.258 -25.625 -14.148 1 95.12 188 GLY A N 1
ATOM 1491 C CA . GLY A 1 188 ? -10.523 -24.188 -14.242 1 95.12 188 GLY A CA 1
ATOM 1492 C C . GLY A 1 188 ? -10.32 -23.453 -12.93 1 95.12 188 GLY A C 1
ATOM 1493 O O . GLY A 1 188 ? -10.539 -22.25 -12.844 1 95.12 188 GLY A O 1
ATOM 1494 N N . PHE A 1 189 ? -9.945 -24.203 -11.867 1 97.38 189 PHE A N 1
ATOM 1495 C CA . PHE A 1 189 ? -9.617 -23.578 -10.594 1 97.38 189 PHE A CA 1
ATOM 1496 C C . PHE A 1 189 ? -8.492 -24.344 -9.898 1 97.38 189 PHE A C 1
ATOM 1498 O O . PHE A 1 189 ? -8.242 -25.516 -10.203 1 97.38 189 PHE A O 1
ATOM 1505 N N . ALA A 1 190 ? -7.777 -23.625 -9.023 1 98.25 190 ALA A N 1
ATOM 1506 C CA . ALA A 1 190 ? -6.668 -24.203 -8.281 1 98.25 190 ALA A CA 1
ATOM 1507 C C . ALA A 1 190 ? -7.039 -24.422 -6.816 1 98.25 190 ALA A C 1
ATOM 1509 O O . ALA A 1 190 ? -7.973 -23.797 -6.309 1 98.25 190 ALA A O 1
ATOM 1510 N N . VAL A 1 191 ? -6.227 -25.312 -6.188 1 97.5 191 VAL A N 1
ATOM 1511 C CA . VAL A 1 191 ? -6.5 -25.641 -4.793 1 97.5 191 VAL A CA 1
ATOM 1512 C C . VAL A 1 191 ? -5.199 -25.609 -3.992 1 97.5 191 VAL A C 1
ATOM 1514 O O . VAL A 1 191 ? -4.141 -25.984 -4.5 1 97.5 191 VAL A O 1
ATOM 1517 N N . ASP A 1 192 ? -5.223 -25.078 -2.861 1 97.88 192 ASP A N 1
ATOM 1518 C CA . ASP A 1 192 ? -4.262 -25.25 -1.776 1 97.88 192 ASP A CA 1
ATOM 1519 C C . ASP A 1 192 ? -4.867 -26.062 -0.636 1 97.88 192 ASP A C 1
ATOM 1521 O O . ASP A 1 192 ? -5.73 -25.578 0.097 1 97.88 192 ASP A O 1
ATOM 1525 N N . ASP A 1 193 ? -4.488 -27.266 -0.537 1 97.69 193 ASP A N 1
ATOM 1526 C CA . ASP A 1 193 ? -4.977 -28.156 0.506 1 97.69 193 ASP A CA 1
ATOM 1527 C C . ASP A 1 193 ? -3.959 -28.297 1.639 1 97.69 193 ASP A C 1
ATOM 1529 O O . ASP A 1 193 ? -3.293 -29.328 1.771 1 97.69 193 ASP A O 1
ATOM 1533 N N . GLU A 1 194 ? -3.957 -27.281 2.428 1 98.06 194 GLU A N 1
ATOM 1534 C CA . GLU A 1 194 ? -3.098 -27.234 3.607 1 98.06 194 GLU A CA 1
ATOM 1535 C C . GLU A 1 194 ? -1.623 -27.234 3.217 1 98.06 194 GLU A C 1
ATOM 1537 O O . GLU A 1 194 ? -0.8 -27.859 3.893 1 98.06 194 GLU A O 1
ATOM 1542 N N . GLU A 1 195 ? -1.323 -26.641 2.119 1 98.25 195 GLU A N 1
ATOM 1543 C CA . GLU A 1 195 ? 0.046 -26.609 1.614 1 98.25 195 GLU A CA 1
ATOM 1544 C C . GLU A 1 195 ? 0.824 -25.422 2.168 1 98.25 195 GLU A C 1
ATOM 1546 O O . GLU A 1 195 ? 2.047 -25.484 2.316 1 98.25 195 GLU A O 1
ATOM 1551 N N . ARG A 1 196 ? 0.096 -24.328 2.389 1 95.25 196 ARG A N 1
ATOM 1552 C CA . ARG A 1 196 ? 0.725 -23.109 2.906 1 95.25 196 ARG A CA 1
ATOM 1553 C C . ARG A 1 196 ? 0.655 -23.062 4.43 1 95.25 196 ARG A C 1
ATOM 1555 O O . ARG A 1 196 ? 1.563 -22.547 5.082 1 95.25 196 ARG A O 1
ATOM 1562 N N . LEU A 1 197 ? -0.383 -23.484 5.004 1 96.19 197 LEU A N 1
ATOM 1563 C CA . LEU A 1 197 ? -0.681 -23.484 6.43 1 96.19 197 LEU A CA 1
ATOM 1564 C C . LEU A 1 197 ? -1.576 -24.672 6.793 1 96.19 197 LEU A C 1
ATOM 1566 O O . LEU A 1 197 ? -2.605 -24.891 6.152 1 96.19 197 LEU A O 1
ATOM 1570 N N . GLU A 1 198 ? -1.1 -25.406 7.805 1 97.06 198 GLU A N 1
ATOM 1571 C CA . GLU A 1 198 ? -1.947 -26.5 8.258 1 97.06 198 GLU A CA 1
ATOM 1572 C C . GLU A 1 198 ? -3.279 -25.984 8.797 1 97.06 198 GLU A C 1
ATOM 1574 O O . GLU A 1 198 ? -3.316 -25.016 9.539 1 97.06 198 GLU A O 1
ATOM 1579 N N . GLY A 1 199 ? -4.348 -26.547 8.336 1 97.06 199 GLY A N 1
ATOM 1580 C CA . GLY A 1 199 ? -5.676 -26.172 8.789 1 97.06 199 GLY A CA 1
ATOM 1581 C C . GLY A 1 199 ? -6.348 -25.156 7.879 1 97.06 199 GLY A C 1
ATOM 1582 O O . GLY A 1 199 ? -7.508 -24.797 8.086 1 97.06 199 GLY A O 1
ATOM 1583 N N . LEU A 1 200 ? -5.625 -24.75 6.793 1 97.38 200 LEU A N 1
ATOM 1584 C CA . LEU A 1 200 ? -6.145 -23.766 5.855 1 97.38 200 LEU A CA 1
ATOM 1585 C C . LEU A 1 200 ? -6.289 -24.359 4.461 1 97.38 200 LEU A C 1
ATOM 1587 O O . LEU A 1 200 ? -5.375 -25.016 3.967 1 97.38 200 LEU A O 1
ATOM 1591 N N . ARG A 1 201 ? -7.391 -24.125 3.846 1 97.5 201 ARG A N 1
ATOM 1592 C CA . ARG A 1 201 ? -7.594 -24.438 2.436 1 97.5 201 ARG A CA 1
ATOM 1593 C C . ARG A 1 201 ? -7.898 -23.172 1.63 1 97.5 201 ARG A C 1
ATOM 1595 O O . ARG A 1 201 ? -8.461 -22.219 2.158 1 97.5 201 ARG A O 1
ATOM 1602 N N . CYS A 1 202 ? -7.492 -23.219 0.42 1 97.44 202 CYS A N 1
ATOM 1603 C CA . CYS A 1 202 ? -7.777 -22.125 -0.485 1 97.44 202 CYS A CA 1
ATOM 1604 C C . CYS A 1 202 ? -8.188 -22.625 -1.861 1 97.44 202 CYS A C 1
ATOM 1606 O O . CYS A 1 202 ? -7.727 -23.688 -2.297 1 97.44 202 CYS A O 1
ATOM 1608 N N . ILE A 1 203 ? -9.062 -21.922 -2.463 1 97.75 203 ILE A N 1
ATOM 1609 C CA . ILE A 1 203 ? -9.43 -22.125 -3.859 1 97.75 203 ILE A CA 1
ATOM 1610 C C . ILE A 1 203 ? -9.234 -20.828 -4.641 1 97.75 203 ILE A C 1
ATOM 1612 O O . ILE A 1 203 ? -9.508 -19.734 -4.133 1 97.75 203 ILE A O 1
ATOM 1616 N N . ALA A 1 204 ? -8.711 -20.969 -5.875 1 98.44 204 ALA A N 1
ATOM 1617 C CA . ALA A 1 204 ? -8.414 -19.766 -6.648 1 98.44 204 ALA A CA 1
ATOM 1618 C C . ALA A 1 204 ? -8.719 -19.984 -8.133 1 98.44 204 ALA A C 1
ATOM 1620 O O . ALA A 1 204 ? -8.648 -21.109 -8.625 1 98.44 204 ALA A O 1
ATOM 1621 N N . ALA A 1 205 ? -9.055 -18.969 -8.773 1 98.12 205 ALA A N 1
ATOM 1622 C CA . ALA A 1 205 ? -9.258 -18.953 -10.219 1 98.12 205 ALA A CA 1
ATOM 1623 C C . ALA A 1 205 ? -8.414 -17.875 -10.883 1 98.12 205 ALA A C 1
ATOM 1625 O O . ALA A 1 205 ? -8.242 -16.781 -10.328 1 98.12 205 ALA A O 1
ATOM 1626 N N . PRO A 1 206 ? -7.93 -18.172 -12.055 1 98 206 PRO A N 1
ATOM 1627 C CA . PRO A 1 206 ? -7.105 -17.188 -12.766 1 98 206 PRO A CA 1
ATOM 1628 C C . PRO A 1 206 ? -7.93 -16.047 -13.367 1 98 206 PRO A C 1
ATOM 1630 O O . PRO A 1 206 ? -9.117 -16.234 -13.648 1 98 206 PRO A O 1
ATOM 1633 N N . ILE A 1 207 ? -7.355 -14.938 -13.398 1 97.88 207 ILE A N 1
ATOM 1634 C CA . ILE A 1 207 ? -7.887 -13.805 -14.156 1 97.88 207 ILE A CA 1
ATOM 1635 C C . ILE A 1 207 ? -7.117 -13.648 -15.461 1 97.88 207 ILE A C 1
ATOM 1637 O O . ILE A 1 207 ? -5.891 -13.516 -15.453 1 97.88 207 ILE A O 1
ATOM 1641 N N . ARG A 1 208 ? -7.836 -13.57 -16.531 1 95.5 208 ARG A N 1
ATOM 1642 C CA . ARG A 1 208 ? -7.195 -13.461 -17.828 1 95.5 208 ARG A CA 1
ATOM 1643 C C . ARG A 1 208 ? -7.719 -12.25 -18.594 1 95.5 208 ARG A C 1
ATOM 1645 O O . ARG A 1 208 ? -8.914 -11.969 -18.578 1 95.5 208 ARG A O 1
ATOM 1652 N N . PHE A 1 209 ? -6.82 -11.516 -19.031 1 93.69 209 PHE A N 1
ATOM 1653 C CA . PHE A 1 209 ? -7.109 -10.484 -20.016 1 93.69 209 PHE A CA 1
ATOM 1654 C C . PHE A 1 209 ? -6.605 -10.891 -21.391 1 93.69 209 PHE A C 1
ATOM 1656 O O . PHE A 1 209 ? -5.398 -11.039 -21.594 1 93.69 209 PHE A O 1
ATOM 1663 N N . ASN A 1 210 ? -7.625 -11.125 -22.328 1 85.31 210 ASN A N 1
ATOM 1664 C CA . ASN A 1 210 ? -7.324 -11.719 -23.625 1 85.31 210 ASN A CA 1
ATOM 1665 C C . ASN A 1 210 ? -6.656 -13.086 -23.469 1 85.31 210 ASN A C 1
ATOM 1667 O O . ASN A 1 210 ? -7.191 -13.977 -22.812 1 85.31 210 ASN A O 1
ATOM 1671 N N . SER A 1 211 ? -5.473 -13.359 -23.703 1 86.31 211 SER A N 1
ATOM 1672 C CA . SER A 1 211 ? -4.848 -14.68 -23.641 1 86.31 211 SER A CA 1
ATOM 1673 C C . SER A 1 211 ? -3.783 -14.727 -22.547 1 86.31 211 SER A C 1
ATOM 1675 O O . SER A 1 211 ? -3.193 -15.781 -22.297 1 86.31 211 SER A O 1
ATOM 1677 N N . ASP A 1 212 ? -3.797 -13.633 -21.891 1 94 212 ASP A N 1
ATOM 1678 C CA . ASP A 1 212 ? -2.727 -13.57 -20.891 1 94 212 ASP A CA 1
ATOM 1679 C C . ASP A 1 212 ? -3.289 -13.633 -19.469 1 94 212 ASP A C 1
ATOM 1681 O O . ASP A 1 212 ? -4.293 -12.992 -19.172 1 94 212 ASP A O 1
ATOM 1685 N N . VAL A 1 213 ? -2.693 -14.484 -18.656 1 97.25 213 VAL A N 1
ATOM 1686 C CA . VAL A 1 213 ? -3.049 -14.5 -17.234 1 97.25 213 VAL A CA 1
ATOM 1687 C C . VAL A 1 213 ? -2.473 -13.266 -16.547 1 97.25 213 VAL A C 1
ATOM 1689 O O . VAL A 1 213 ? -1.279 -12.977 -16.672 1 97.25 213 VAL A O 1
ATOM 1692 N N . VAL A 1 214 ? -3.318 -12.484 -15.797 1 97.19 214 VAL A N 1
ATOM 1693 C CA . VAL A 1 214 ? -2.865 -11.234 -15.203 1 97.19 214 VAL A CA 1
ATOM 1694 C C . VAL A 1 214 ? -2.914 -11.336 -13.68 1 97.19 214 VAL A C 1
ATOM 1696 O O . VAL A 1 214 ? -2.436 -10.445 -12.977 1 97.19 214 VAL A O 1
ATOM 1699 N N . GLY A 1 215 ? -3.49 -12.375 -13.148 1 98.06 215 GLY A N 1
ATOM 1700 C CA . GLY A 1 215 ? -3.602 -12.586 -11.711 1 98.06 215 GLY A CA 1
ATOM 1701 C C . GLY A 1 215 ? -4.555 -13.703 -11.344 1 98.06 215 GLY A C 1
ATOM 1702 O O . GLY A 1 215 ? -4.863 -14.562 -12.18 1 98.06 215 GLY A O 1
ATOM 1703 N N . ALA A 1 216 ? -4.938 -13.711 -10.078 1 98.62 216 ALA A N 1
ATOM 1704 C CA . ALA A 1 216 ? -5.891 -14.688 -9.562 1 98.62 216 ALA A CA 1
ATOM 1705 C C . ALA A 1 216 ? -6.66 -14.133 -8.367 1 98.62 216 ALA A C 1
ATOM 1707 O O . ALA A 1 216 ? -6.168 -13.242 -7.664 1 98.62 216 ALA A O 1
ATOM 1708 N N . ILE A 1 217 ? -7.836 -14.609 -8.211 1 98.62 217 ILE A N 1
ATOM 1709 C CA . ILE A 1 217 ? -8.633 -14.383 -7.008 1 98.62 217 ILE A CA 1
ATOM 1710 C C . ILE A 1 217 ? -8.711 -15.672 -6.191 1 98.62 217 ILE A C 1
ATOM 1712 O O . ILE A 1 217 ? -8.883 -16.766 -6.75 1 98.62 217 ILE A O 1
ATOM 1716 N N . SER A 1 218 ? -8.594 -15.531 -4.938 1 98.25 218 SER A N 1
ATOM 1717 C CA . SER A 1 218 ? -8.586 -16.719 -4.082 1 98.25 218 SER A CA 1
ATOM 1718 C C . SER A 1 218 ? -9.5 -16.531 -2.875 1 98.25 218 SER A C 1
ATOM 1720 O O . SER A 1 218 ? -9.633 -15.43 -2.352 1 98.25 218 SER A O 1
ATOM 1722 N N . ILE A 1 219 ? -10.125 -17.562 -2.438 1 98.06 219 ILE A N 1
ATOM 1723 C CA . ILE A 1 219 ? -10.875 -17.656 -1.192 1 98.06 219 ILE A CA 1
ATOM 1724 C C . ILE A 1 219 ? -10.133 -18.578 -0.218 1 98.06 219 ILE A C 1
ATOM 1726 O O . ILE A 1 219 ? -9.758 -19.688 -0.574 1 98.06 219 ILE A O 1
ATOM 1730 N N . SER A 1 220 ? -9.922 -18.109 0.959 1 97.75 220 SER A N 1
ATOM 1731 C CA . SER A 1 220 ? -9.242 -18.875 2.002 1 97.75 220 SER A CA 1
ATOM 1732 C C . SER A 1 220 ? -10.156 -19.109 3.197 1 97.75 220 SER A C 1
ATOM 1734 O O . SER A 1 220 ? -10.852 -18.203 3.65 1 97.75 220 SER A O 1
ATOM 1736 N N . ALA A 1 221 ? -10.109 -20.297 3.742 1 97 221 ALA A N 1
ATOM 1737 C CA . ALA A 1 221 ? -10.93 -20.656 4.895 1 97 221 ALA A CA 1
ATOM 1738 C C . ALA A 1 221 ? -10.359 -21.875 5.613 1 97 221 ALA A C 1
ATOM 1740 O O . ALA A 1 221 ? -9.547 -22.609 5.055 1 97 221 ALA A O 1
ATOM 1741 N N . PRO A 1 222 ? -10.773 -22.047 6.832 1 96.75 222 PRO A N 1
ATOM 1742 C CA . PRO A 1 222 ? -10.398 -23.281 7.527 1 96.75 222 PRO A CA 1
ATOM 1743 C C . PRO A 1 222 ? -10.883 -24.531 6.805 1 96.75 222 PRO A C 1
ATOM 1745 O O . PRO A 1 222 ? -11.883 -24.484 6.078 1 96.75 222 PRO A O 1
ATOM 1748 N N . THR A 1 223 ? -10.195 -25.594 7.062 1 95.62 223 THR A N 1
ATOM 1749 C CA . THR A 1 223 ? -10.5 -26.859 6.414 1 95.62 223 THR A CA 1
ATOM 1750 C C . THR A 1 223 ? -11.93 -27.297 6.715 1 95.62 223 THR A C 1
ATOM 1752 O O . THR A 1 223 ? -12.562 -27.969 5.902 1 95.62 223 THR A O 1
ATOM 1755 N N . ALA A 1 224 ? -12.523 -26.859 7.766 1 94.38 224 ALA A N 1
ATOM 1756 C CA . ALA A 1 224 ? -13.875 -27.219 8.188 1 94.38 224 ALA A CA 1
ATOM 1757 C C . ALA A 1 224 ? -14.93 -26.562 7.305 1 94.38 224 ALA A C 1
ATOM 1759 O O . ALA A 1 224 ? -16.078 -27 7.246 1 94.38 224 ALA A O 1
ATOM 1760 N N . ARG A 1 225 ? -14.508 -25.516 6.582 1 94.25 225 ARG A N 1
ATOM 1761 C CA . ARG A 1 225 ? -15.508 -24.734 5.855 1 94.25 225 ARG A CA 1
ATOM 1762 C C . ARG A 1 225 ? -15.305 -24.859 4.348 1 94.25 225 ARG A C 1
ATOM 1764 O O . ARG A 1 225 ? -16.078 -24.297 3.566 1 94.25 225 ARG A O 1
ATOM 1771 N N . ILE A 1 226 ? -14.266 -25.484 3.908 1 91.69 226 ILE A N 1
ATOM 1772 C CA . ILE A 1 226 ? -14.055 -25.797 2.5 1 91.69 226 ILE A CA 1
ATOM 1773 C C . ILE A 1 226 ? -13.93 -27.312 2.328 1 91.69 226 ILE A C 1
ATOM 1775 O O . ILE A 1 226 ? -12.898 -27.891 2.66 1 91.69 226 ILE A O 1
ATOM 1779 N N . ASP A 1 227 ? -14.93 -27.828 1.772 1 87.56 227 ASP A N 1
ATOM 1780 C CA . ASP A 1 227 ? -14.945 -29.266 1.553 1 87.56 227 ASP A CA 1
ATOM 1781 C C . ASP A 1 227 ? -13.938 -29.672 0.482 1 87.56 227 ASP A C 1
ATOM 1783 O O . ASP A 1 227 ? -13.625 -28.891 -0.415 1 87.56 227 ASP A O 1
ATOM 1787 N N . ASP A 1 228 ? -13.516 -30.953 0.626 1 85.25 228 ASP A N 1
ATOM 1788 C CA . ASP A 1 228 ? -12.492 -31.422 -0.312 1 85.25 228 ASP A CA 1
ATOM 1789 C C . ASP A 1 228 ? -13.125 -32.094 -1.53 1 85.25 228 ASP A C 1
ATOM 1791 O O . ASP A 1 228 ? -12.422 -32.625 -2.389 1 85.25 228 ASP A O 1
ATOM 1795 N N . ASP A 1 229 ? -14.383 -32.031 -1.561 1 90.69 229 ASP A N 1
ATOM 1796 C CA . ASP A 1 229 ? -15.047 -32.281 -2.836 1 90.69 229 ASP A CA 1
ATOM 1797 C C . ASP A 1 229 ? -15.016 -31.062 -3.734 1 90.69 229 ASP A C 1
ATOM 1799 O O . ASP A 1 229 ? -16.016 -30.359 -3.877 1 90.69 229 ASP A O 1
ATOM 1803 N N . TRP A 1 230 ? -13.953 -30.812 -4.34 1 87.25 230 TRP A N 1
ATOM 1804 C CA . TRP A 1 230 ? -13.562 -29.531 -4.938 1 87.25 230 TRP A CA 1
ATOM 1805 C C . TRP A 1 230 ? -14.547 -29.109 -6.016 1 87.25 230 TRP A C 1
ATOM 1807 O O . TRP A 1 230 ? -14.922 -27.938 -6.098 1 87.25 230 TRP A O 1
ATOM 1817 N N . GLU A 1 231 ? -15.008 -29.969 -6.805 1 83.25 231 GLU A N 1
ATOM 1818 C CA . GLU A 1 231 ? -15.875 -29.609 -7.922 1 83.25 231 GLU A CA 1
ATOM 1819 C C . GLU A 1 231 ? -17.266 -29.219 -7.434 1 83.25 231 GLU A C 1
ATOM 1821 O O . GLU A 1 231 ? -17.938 -28.391 -8.055 1 83.25 231 GLU A O 1
ATOM 1826 N N . SER A 1 232 ? -17.562 -29.719 -6.215 1 83.81 232 SER A N 1
ATOM 1827 C CA . SER A 1 232 ? -18.938 -29.531 -5.766 1 83.81 232 SER A CA 1
ATOM 1828 C C . SER A 1 232 ? -19.016 -28.547 -4.613 1 83.81 232 SER A C 1
ATOM 1830 O O . SER A 1 232 ? -20.094 -28.281 -4.082 1 83.81 232 SER A O 1
ATOM 1832 N N . ASN A 1 233 ? -17.844 -27.984 -4.297 1 86.56 233 ASN A N 1
ATOM 1833 C CA . ASN A 1 233 ? -17.938 -27.109 -3.129 1 86.56 233 ASN A CA 1
ATOM 1834 C C . ASN A 1 233 ? -18.578 -25.781 -3.475 1 86.56 233 ASN A C 1
ATOM 1836 O O . ASN A 1 233 ? -18.609 -25.375 -4.641 1 86.56 233 ASN A O 1
ATOM 1840 N N . ASP A 1 234 ? -19.047 -25.016 -2.537 1 90.19 234 ASP A N 1
ATOM 1841 C CA . ASP A 1 234 ? -19.891 -23.844 -2.641 1 90.19 234 ASP A CA 1
ATOM 1842 C C . ASP A 1 234 ? -19.094 -22.625 -3.111 1 90.19 234 ASP A C 1
ATOM 1844 O O . ASP A 1 234 ? -19.672 -21.594 -3.463 1 90.19 234 ASP A O 1
ATOM 1848 N N . PHE A 1 235 ? -17.75 -22.797 -3.229 1 94.56 235 PHE A N 1
ATOM 1849 C CA . PHE A 1 235 ? -16.922 -21.625 -3.455 1 94.56 235 PHE A CA 1
ATOM 1850 C C . PHE A 1 235 ? -16.484 -21.531 -4.91 1 94.56 235 PHE A C 1
ATOM 1852 O O . PHE A 1 235 ? -16.062 -20.484 -5.375 1 94.56 235 PHE A O 1
ATOM 1859 N N . VAL A 1 236 ? -16.594 -22.562 -5.648 1 94.56 236 VAL A N 1
ATOM 1860 C CA . VAL A 1 236 ? -16.062 -22.641 -7.004 1 94.56 236 VAL A CA 1
ATOM 1861 C C . VAL A 1 236 ? -16.875 -21.734 -7.93 1 94.56 236 VAL A C 1
ATOM 1863 O O . VAL A 1 236 ? -16.312 -20.906 -8.648 1 94.56 236 VAL A O 1
ATOM 1866 N N . GLU A 1 237 ? -18.172 -21.859 -7.848 1 94.19 237 GLU A N 1
ATOM 1867 C CA . GLU A 1 237 ? -19.031 -21.125 -8.781 1 94.19 237 GLU A CA 1
ATOM 1868 C C . GLU A 1 237 ? -18.938 -19.625 -8.539 1 94.19 237 GLU A C 1
ATOM 1870 O O . GLU A 1 237 ? -18.75 -18.844 -9.477 1 94.19 237 GLU A O 1
ATOM 1875 N N . PRO A 1 238 ? -19.031 -19.172 -7.266 1 95.69 238 PRO A N 1
ATOM 1876 C CA . PRO A 1 238 ? -18.844 -17.75 -7.027 1 95.69 238 PRO A CA 1
ATOM 1877 C C . PRO A 1 238 ? -17.484 -17.234 -7.5 1 95.69 238 PRO A C 1
ATOM 1879 O O . PRO A 1 238 ? -17.391 -16.125 -8.031 1 95.69 238 PRO A O 1
ATOM 1882 N N . LEU A 1 239 ? -16.516 -17.984 -7.312 1 96.25 239 LEU A N 1
ATOM 1883 C CA . LEU A 1 239 ? -15.156 -17.641 -7.738 1 96.25 239 LEU A CA 1
ATOM 1884 C C . LEU A 1 239 ? -15.086 -17.516 -9.258 1 96.25 239 LEU A C 1
ATOM 1886 O O . LEU A 1 239 ? -14.562 -16.516 -9.781 1 96.25 239 LEU A O 1
ATOM 1890 N N . ARG A 1 240 ? -15.602 -18.422 -9.945 1 94.25 240 ARG A N 1
ATOM 1891 C CA . ARG A 1 240 ? -15.609 -18.422 -11.406 1 94.25 240 ARG A CA 1
ATOM 1892 C C . ARG A 1 240 ? -16.422 -17.25 -11.938 1 94.25 240 ARG A C 1
ATOM 1894 O O . ARG A 1 240 ? -16 -16.578 -12.898 1 94.25 240 ARG A O 1
ATOM 1901 N N . ARG A 1 241 ? -17.531 -17.016 -11.336 1 95.69 241 ARG A N 1
ATOM 1902 C CA . ARG A 1 241 ? -18.359 -15.891 -11.734 1 95.69 241 ARG A CA 1
ATOM 1903 C C . ARG A 1 241 ? -17.625 -14.57 -11.562 1 95.69 241 ARG A C 1
ATOM 1905 O O . ARG A 1 241 ? -17.672 -13.703 -12.438 1 95.69 241 ARG A O 1
ATOM 1912 N N . ALA A 1 242 ? -16.953 -14.438 -10.445 1 96.75 242 ALA A N 1
ATOM 1913 C CA . ALA A 1 242 ? -16.219 -13.211 -10.172 1 96.75 242 ALA A CA 1
ATOM 1914 C C . ALA A 1 242 ? -15.133 -12.977 -11.219 1 96.75 242 ALA A C 1
ATOM 1916 O O . ALA A 1 242 ? -15.008 -11.875 -11.758 1 96.75 242 ALA A O 1
ATOM 1917 N N . THR A 1 243 ? -14.344 -14.008 -11.539 1 96.5 243 THR A N 1
ATOM 1918 C CA . THR A 1 243 ? -13.258 -13.844 -12.508 1 96.5 243 THR A CA 1
ATOM 1919 C C . THR A 1 243 ? -13.812 -13.578 -13.898 1 96.5 243 THR A C 1
ATOM 1921 O O . THR A 1 243 ? -13.227 -12.812 -14.672 1 96.5 243 THR A O 1
ATOM 1924 N N . ASN A 1 244 ? -14.961 -14.18 -14.227 1 95.06 244 ASN A N 1
ATOM 1925 C CA . ASN A 1 244 ? -15.602 -13.922 -15.516 1 95.06 244 ASN A CA 1
ATOM 1926 C C . ASN A 1 244 ? -16.016 -12.461 -15.656 1 95.06 244 ASN A C 1
ATOM 1928 O O . ASN A 1 244 ? -15.773 -11.844 -16.688 1 95.06 244 ASN A O 1
ATOM 1932 N N . VAL A 1 245 ? -16.578 -11.953 -14.617 1 95.62 245 VAL A N 1
ATOM 1933 C CA . VAL A 1 245 ? -17.016 -10.562 -14.633 1 95.62 245 VAL A CA 1
ATOM 1934 C C . VAL A 1 245 ? -15.805 -9.641 -14.773 1 95.62 245 VAL A C 1
ATOM 1936 O O . VAL A 1 245 ? -15.844 -8.672 -15.539 1 95.62 245 VAL A O 1
ATOM 1939 N N . ILE A 1 246 ? -14.742 -9.945 -14.086 1 95.88 246 ILE A N 1
ATOM 1940 C CA . ILE A 1 246 ? -13.516 -9.148 -14.148 1 95.88 246 ILE A CA 1
ATOM 1941 C C . ILE A 1 246 ? -12.961 -9.172 -15.57 1 95.88 246 ILE A C 1
ATOM 1943 O O . ILE A 1 246 ? -12.586 -8.125 -16.109 1 95.88 246 ILE A O 1
ATOM 1947 N N . GLU A 1 247 ? -12.891 -10.289 -16.141 1 94.25 247 GLU A N 1
ATOM 1948 C CA . GLU A 1 247 ? -12.328 -10.453 -17.469 1 94.25 247 GLU A CA 1
ATOM 1949 C C . GLU A 1 247 ? -13.148 -9.711 -18.516 1 94.25 247 GLU A C 1
ATOM 1951 O O . GLU A 1 247 ? -12.602 -9.156 -19.469 1 94.25 247 GLU A O 1
ATOM 1956 N N . LEU A 1 248 ? -14.438 -9.656 -18.359 1 90.88 248 LEU A N 1
ATOM 1957 C CA . LEU A 1 248 ? -15.32 -8.969 -19.281 1 90.88 248 LEU A CA 1
ATOM 1958 C C . LEU A 1 248 ? -15.195 -7.457 -19.156 1 90.88 248 LEU A C 1
ATOM 1960 O O . LEU A 1 248 ? -15.398 -6.723 -20.125 1 90.88 248 LEU A O 1
ATOM 1964 N N . ASN A 1 249 ? -14.82 -6.984 -17.984 1 85.62 249 ASN A N 1
ATOM 1965 C CA . ASN A 1 249 ? -14.75 -5.555 -17.703 1 85.62 249 ASN A CA 1
ATOM 1966 C C . ASN A 1 249 ? -13.336 -5.012 -17.875 1 85.62 249 ASN A C 1
ATOM 1968 O O . ASN A 1 249 ? -13.031 -3.904 -17.438 1 85.62 249 ASN A O 1
ATOM 1972 N N . LYS A 1 250 ? -12.461 -5.793 -18.422 1 80.81 250 LYS A N 1
ATOM 1973 C CA . LYS A 1 250 ? -11.047 -5.457 -18.547 1 80.81 250 LYS A CA 1
ATOM 1974 C C . LYS A 1 250 ? -10.852 -4.098 -19.219 1 80.81 250 LYS A C 1
ATOM 1976 O O . LYS A 1 250 ? -9.812 -3.459 -19.047 1 80.81 250 LYS A O 1
ATOM 1981 N N . TYR A 1 251 ? -11.82 -3.686 -19.969 1 67.62 251 TYR A N 1
ATOM 1982 C CA . TYR A 1 251 ? -11.695 -2.439 -20.719 1 67.62 251 TYR A CA 1
ATOM 1983 C C . TYR A 1 251 ? -12.398 -1.296 -20 1 67.62 251 TYR A C 1
ATOM 1985 O O . TYR A 1 251 ? -12.297 -0.138 -20.406 1 67.62 251 TYR A O 1
ATOM 1993 N N . LYS A 1 252 ? -13.242 -1.558 -19.203 1 59 252 LYS A N 1
ATOM 1994 C CA . LYS A 1 252 ? -14.102 -0.498 -18.672 1 59 252 LYS A CA 1
ATOM 1995 C C . LYS A 1 252 ? -13.297 0.467 -17.797 1 59 252 LYS A C 1
ATOM 1997 O O . LYS A 1 252 ? -13.875 1.249 -17.047 1 59 252 LYS A O 1
ATOM 2002 N N . MET A 1 253 ? -11.984 0.504 -17.922 1 50.81 253 MET A N 1
ATOM 2003 C CA . MET A 1 253 ? -11.438 1.646 -17.188 1 50.81 253 MET A CA 1
ATOM 2004 C C . MET A 1 253 ? -11.641 2.938 -17.969 1 50.81 253 MET A C 1
ATOM 2006 O O . MET A 1 253 ? -11.586 2.936 -19.203 1 50.81 253 MET A O 1
ATOM 2010 N N . MET B 1 1 ? 13.672 25.031 5.18 1 36.19 1 MET B N 1
ATOM 2011 C CA . MET B 1 1 ? 14.891 24.625 4.48 1 36.19 1 MET B CA 1
ATOM 2012 C C . MET B 1 1 ? 15.023 23.109 4.449 1 36.19 1 MET B C 1
ATOM 2014 O O . MET B 1 1 ? 14.914 22.453 5.484 1 36.19 1 MET B O 1
ATOM 2018 N N . GLY B 1 2 ? 14.727 22.5 3.342 1 47.41 2 GLY B N 1
ATOM 2019 C CA . GLY B 1 2 ? 14.742 21.047 3.273 1 47.41 2 GLY B CA 1
ATOM 2020 C C . GLY B 1 2 ? 15.93 20.438 3.977 1 47.41 2 GLY B C 1
ATOM 2021 O O . GLY B 1 2 ? 16.938 21.109 4.223 1 47.41 2 GLY B O 1
ATOM 2022 N N . ARG B 1 3 ? 15.781 19.453 4.883 1 58.22 3 ARG B N 1
ATOM 2023 C CA . ARG B 1 3 ? 16.859 18.812 5.621 1 58.22 3 ARG B CA 1
ATOM 2024 C C . ARG B 1 3 ? 17.984 18.375 4.68 1 58.22 3 ARG B C 1
ATOM 2026 O O . ARG B 1 3 ? 17.781 17.562 3.783 1 58.22 3 ARG B O 1
ATOM 2033 N N . GLN B 1 4 ? 18.953 19.266 4.391 1 69 4 GLN B N 1
ATOM 2034 C CA . GLN B 1 4 ? 20.094 18.953 3.537 1 69 4 GLN B CA 1
ATOM 2035 C C . GLN B 1 4 ? 21.141 18.125 4.293 1 69 4 GLN B C 1
ATOM 2037 O O . GLN B 1 4 ? 21.5 18.453 5.418 1 69 4 GLN B O 1
ATOM 2042 N N . ALA B 1 5 ? 21.422 16.984 3.697 1 73.75 5 ALA B N 1
ATOM 2043 C CA . ALA B 1 5 ? 22.469 16.156 4.305 1 73.75 5 ALA B CA 1
ATOM 2044 C C . ALA B 1 5 ? 23.812 16.875 4.293 1 73.75 5 ALA B C 1
ATOM 2046 O O . ALA B 1 5 ? 24.188 17.484 3.293 1 73.75 5 ALA B O 1
ATOM 2047 N N . LYS B 1 6 ? 24.484 16.922 5.367 1 68.62 6 LYS B N 1
ATOM 2048 C CA . LYS B 1 6 ? 25.797 17.547 5.469 1 68.62 6 LYS B CA 1
ATOM 2049 C C . LYS B 1 6 ? 26.812 16.875 4.543 1 68.62 6 LYS B C 1
ATOM 2051 O O . LYS B 1 6 ? 27.609 17.547 3.883 1 68.62 6 LYS B O 1
ATOM 2056 N N . HIS B 1 7 ? 26.844 15.469 4.383 1 75.81 7 HIS B N 1
ATOM 2057 C CA . HIS B 1 7 ? 27.672 14.672 3.494 1 75.81 7 HIS B CA 1
ATOM 2058 C C . HIS B 1 7 ? 26.844 13.688 2.684 1 75.81 7 HIS B C 1
ATOM 2060 O O . HIS B 1 7 ? 26.891 12.477 2.922 1 75.81 7 HIS B O 1
ATOM 2066 N N . PRO B 1 8 ? 26.172 14.297 1.737 1 81.81 8 PRO B N 1
ATOM 2067 C CA . PRO B 1 8 ? 25.297 13.414 0.965 1 81.81 8 PRO B CA 1
ATOM 2068 C C . PRO B 1 8 ? 26.078 12.367 0.162 1 81.81 8 PRO B C 1
ATOM 2070 O O . PRO B 1 8 ? 27.172 12.648 -0.33 1 81.81 8 PRO B O 1
ATOM 2073 N N . VAL B 1 9 ? 25.406 11.18 0.182 1 88.88 9 VAL B N 1
ATOM 2074 C CA . VAL B 1 9 ? 25.938 10.117 -0.674 1 88.88 9 VAL B CA 1
ATOM 2075 C C . VAL B 1 9 ? 25.438 10.312 -2.104 1 88.88 9 VAL B C 1
ATOM 2077 O O . VAL B 1 9 ? 24.344 9.867 -2.451 1 88.88 9 VAL B O 1
ATOM 2080 N N . ARG B 1 10 ? 26.266 10.891 -2.922 1 89.62 10 ARG B N 1
ATOM 2081 C CA . ARG B 1 10 ? 25.875 11.375 -4.242 1 89.62 10 ARG B CA 1
ATOM 2082 C C . ARG B 1 10 ? 25.406 10.227 -5.129 1 89.62 10 ARG B C 1
ATOM 2084 O O . ARG B 1 10 ? 24.469 10.383 -5.922 1 89.62 10 ARG B O 1
ATOM 2091 N N . THR B 1 11 ? 26.078 9.188 -5.012 1 91.94 11 THR B N 1
ATOM 2092 C CA . THR B 1 11 ? 25.719 8.031 -5.82 1 91.94 11 THR B CA 1
ATOM 2093 C C . THR B 1 11 ? 24.328 7.52 -5.445 1 91.94 11 THR B C 1
ATOM 2095 O O . THR B 1 11 ? 23.547 7.152 -6.32 1 91.94 11 THR B O 1
ATOM 2098 N N . THR B 1 12 ? 24.047 7.523 -4.18 1 94.62 12 THR B N 1
ATOM 2099 C CA . THR B 1 12 ? 22.719 7.148 -3.717 1 94.62 12 THR B CA 1
ATOM 2100 C C . THR B 1 12 ? 21.672 8.133 -4.227 1 94.62 12 THR B C 1
ATOM 2102 O O . THR B 1 12 ? 20.594 7.727 -4.66 1 94.62 12 THR B O 1
ATOM 2105 N N . GLU B 1 13 ? 22 9.352 -4.199 1 96.25 13 GLU B N 1
ATOM 2106 C CA . GLU B 1 13 ? 21.078 10.367 -4.707 1 96.25 13 GLU B CA 1
ATOM 2107 C C . GLU B 1 13 ? 20.703 10.094 -6.16 1 96.25 13 GLU B C 1
ATOM 2109 O O . GLU B 1 13 ? 19.547 10.266 -6.551 1 96.25 13 GLU B O 1
ATOM 2114 N N . LYS B 1 14 ? 21.656 9.68 -6.926 1 96.38 14 LYS B N 1
ATOM 2115 C CA . LYS B 1 14 ? 21.391 9.367 -8.328 1 96.38 14 LYS B CA 1
ATOM 2116 C C . LYS B 1 14 ? 20.391 8.219 -8.461 1 96.38 14 LYS B C 1
ATOM 2118 O O . LYS B 1 14 ? 19.484 8.273 -9.289 1 96.38 14 LYS B O 1
ATOM 2123 N N . SER B 1 15 ? 20.578 7.223 -7.637 1 97.81 15 SER B N 1
ATOM 2124 C CA . SER B 1 15 ? 19.641 6.102 -7.637 1 97.81 15 SER B CA 1
ATOM 2125 C C . SER B 1 15 ? 18.234 6.551 -7.242 1 97.81 15 SER B C 1
ATOM 2127 O O . SER B 1 15 ? 17.25 6.121 -7.844 1 97.81 15 SER B O 1
ATOM 2129 N N . LEU B 1 16 ? 18.172 7.418 -6.25 1 98.19 16 LEU B N 1
ATOM 2130 C CA . LEU B 1 16 ? 16.891 7.898 -5.777 1 98.19 16 LEU B CA 1
ATOM 2131 C C . LEU B 1 16 ? 16.219 8.781 -6.824 1 98.19 16 LEU B C 1
ATOM 2133 O O . LEU B 1 16 ? 14.992 8.773 -6.961 1 98.19 16 LEU B O 1
ATOM 2137 N N . GLU B 1 17 ? 17 9.5 -7.562 1 98.06 17 GLU B N 1
ATOM 2138 C CA . GLU B 1 17 ? 16.453 10.305 -8.664 1 98.06 17 GLU B CA 1
ATOM 2139 C C . GLU B 1 17 ? 15.891 9.414 -9.766 1 98.06 17 GLU B C 1
ATOM 2141 O O . GLU B 1 17 ? 14.859 9.734 -10.359 1 98.06 17 GLU B O 1
ATOM 2146 N N . ILE B 1 18 ? 16.578 8.344 -10.039 1 98.5 18 ILE B N 1
ATOM 2147 C CA . ILE B 1 18 ? 16.094 7.383 -11.023 1 98.5 18 ILE B CA 1
ATOM 2148 C C . ILE B 1 18 ? 14.766 6.805 -10.57 1 98.5 18 ILE B C 1
ATOM 2150 O O . ILE B 1 18 ? 13.82 6.707 -11.359 1 98.5 18 ILE B O 1
ATOM 2154 N N . ILE B 1 19 ? 14.641 6.449 -9.305 1 98.69 19 ILE B N 1
ATOM 2155 C CA . ILE B 1 19 ? 13.398 5.93 -8.742 1 98.69 19 ILE B CA 1
ATOM 2156 C C . ILE B 1 19 ? 12.281 6.961 -8.906 1 98.69 19 ILE B C 1
ATOM 2158 O O . ILE B 1 19 ? 11.188 6.637 -9.367 1 98.69 19 ILE B O 1
ATOM 2162 N N . SER B 1 20 ? 12.602 8.203 -8.531 1 98.38 20 SER B N 1
ATOM 2163 C CA . SER B 1 20 ? 11.609 9.273 -8.641 1 98.38 20 SER B CA 1
ATOM 2164 C C . SER B 1 20 ? 11.148 9.469 -10.078 1 98.38 20 SER B C 1
ATOM 2166 O O . SER B 1 20 ? 9.961 9.648 -10.336 1 98.38 20 SER B O 1
ATOM 2168 N N . THR B 1 21 ? 12.055 9.391 -11.031 1 98.44 21 THR B N 1
ATOM 2169 C CA . THR B 1 21 ? 11.742 9.578 -12.438 1 98.44 21 THR B CA 1
ATOM 2170 C C . THR B 1 21 ? 10.891 8.422 -12.961 1 98.44 21 THR B C 1
ATOM 2172 O O . THR B 1 21 ? 9.898 8.641 -13.656 1 98.44 21 THR B O 1
ATOM 2175 N N . LEU B 1 22 ? 11.25 7.219 -12.602 1 98.62 22 LEU B N 1
ATOM 2176 C CA . LEU B 1 22 ? 10.461 6.059 -13 1 98.62 22 LEU B CA 1
ATOM 2177 C C . LEU B 1 22 ? 9.055 6.129 -12.414 1 98.62 22 LEU B C 1
ATOM 2179 O O . LEU B 1 22 ? 8.086 5.73 -13.07 1 98.62 22 LEU B O 1
ATOM 2183 N N . ASN B 1 23 ? 9.031 6.578 -11.195 1 98 23 ASN B N 1
ATOM 2184 C CA . ASN B 1 23 ? 7.719 6.715 -10.57 1 98 23 ASN B CA 1
ATOM 2185 C C . ASN B 1 23 ? 6.832 7.691 -11.336 1 98 23 ASN B C 1
ATOM 2187 O O . ASN B 1 23 ? 5.637 7.445 -11.516 1 98 23 ASN B O 1
ATOM 2191 N N . ARG B 1 24 ? 7.363 8.742 -11.758 1 97.31 24 ARG B N 1
ATOM 2192 C CA . ARG B 1 24 ? 6.633 9.773 -12.492 1 97.31 24 ARG B CA 1
ATOM 2193 C C . ARG B 1 24 ? 6.23 9.281 -13.875 1 97.31 24 ARG B C 1
ATOM 2195 O O . ARG B 1 24 ? 5.102 9.508 -14.32 1 97.31 24 ARG B O 1
ATOM 2202 N N . LEU B 1 25 ? 7.086 8.484 -14.547 1 97.5 25 LEU B N 1
ATOM 2203 C CA . LEU B 1 25 ? 6.879 8.109 -15.938 1 97.5 25 LEU B CA 1
ATOM 2204 C C . LEU B 1 25 ? 6.105 6.797 -16.031 1 97.5 25 LEU B C 1
ATOM 2206 O O . LEU B 1 25 ? 5.543 6.477 -17.094 1 97.5 25 LEU B O 1
ATOM 2210 N N . GLY B 1 26 ? 6.078 6.016 -14.977 1 97.25 26 GLY B N 1
ATOM 2211 C CA . GLY B 1 26 ? 5.516 4.676 -15.023 1 97.25 26 GLY B CA 1
ATOM 2212 C C . GLY B 1 26 ? 6.512 3.631 -15.492 1 97.25 26 GLY B C 1
ATOM 2213 O O . GLY B 1 26 ? 6.805 2.676 -14.773 1 97.25 26 GLY B O 1
ATOM 2214 N N . GLU B 1 27 ? 7.016 3.77 -16.656 1 97.5 27 GLU B N 1
ATOM 2215 C CA . GLU B 1 27 ? 8.078 2.957 -17.234 1 97.5 27 GLU B CA 1
ATOM 2216 C C . GLU B 1 27 ? 8.938 3.773 -18.203 1 97.5 27 GLU B C 1
ATOM 2218 O O . GLU B 1 27 ? 8.508 4.828 -18.672 1 97.5 27 GLU B O 1
ATOM 2223 N N . ALA B 1 28 ? 10.195 3.35 -18.391 1 98.38 28 ALA B N 1
ATOM 2224 C CA . ALA B 1 28 ? 11.078 4.082 -19.297 1 98.38 28 ALA B CA 1
ATOM 2225 C C . ALA B 1 28 ? 12.211 3.193 -19.797 1 98.38 28 ALA B C 1
ATOM 2227 O O . ALA B 1 28 ? 12.625 2.258 -19.109 1 98.38 28 ALA B O 1
ATOM 2228 N N . ARG B 1 29 ? 12.672 3.498 -21 1 98.25 29 ARG B N 1
ATOM 2229 C CA . ARG B 1 29 ? 13.891 2.879 -21.516 1 98.25 29 ARG B CA 1
ATOM 2230 C C . ARG B 1 29 ? 15.133 3.547 -20.922 1 98.25 29 ARG B C 1
ATOM 2232 O O . ARG B 1 29 ? 15.055 4.656 -20.391 1 98.25 29 ARG B O 1
ATOM 2239 N N . LEU B 1 30 ? 16.172 2.852 -21.047 1 97.81 30 LEU B N 1
ATOM 2240 C CA . LEU B 1 30 ? 17.453 3.346 -20.547 1 97.81 30 LEU B CA 1
ATOM 2241 C C . LEU B 1 30 ? 17.75 4.727 -21.125 1 97.81 30 LEU B C 1
ATOM 2243 O O . LEU B 1 30 ? 18.125 5.641 -20.375 1 97.81 30 LEU B O 1
ATOM 2247 N N . THR B 1 31 ? 17.516 4.922 -22.375 1 97.56 31 THR B N 1
ATOM 2248 C CA . THR B 1 31 ? 17.859 6.168 -23.062 1 97.56 31 THR B CA 1
ATOM 2249 C C . THR B 1 31 ? 16.953 7.305 -22.594 1 97.56 31 THR B C 1
ATOM 2251 O O . THR B 1 31 ? 17.406 8.438 -22.422 1 97.56 31 THR B O 1
ATOM 2254 N N . GLU B 1 32 ? 15.719 7.008 -22.391 1 98.06 32 GLU B N 1
ATOM 2255 C CA . GLU B 1 32 ? 14.773 8.008 -21.906 1 98.06 32 GLU B CA 1
ATOM 2256 C C . GLU B 1 32 ? 15.156 8.492 -20.5 1 98.06 32 GLU B C 1
ATOM 2258 O O . GLU B 1 32 ? 15.102 9.695 -20.219 1 98.06 32 GLU B O 1
ATOM 2263 N N . LEU B 1 33 ? 15.578 7.578 -19.656 1 98.19 33 LEU B N 1
ATOM 2264 C CA . LEU B 1 33 ? 16 7.941 -18.312 1 98.19 33 LEU B CA 1
ATOM 2265 C C . LEU B 1 33 ? 17.266 8.797 -18.344 1 98.19 33 LEU B C 1
ATOM 2267 O O . LEU B 1 33 ? 17.375 9.789 -17.625 1 98.19 33 LEU B O 1
ATOM 2271 N N . ALA B 1 34 ? 18.172 8.375 -19.156 1 98.12 34 ALA B N 1
ATOM 2272 C CA . ALA B 1 34 ? 19.406 9.133 -19.297 1 98.12 34 ALA B CA 1
ATOM 2273 C C . ALA B 1 34 ? 19.125 10.57 -19.734 1 98.12 34 ALA B C 1
ATOM 2275 O O . ALA B 1 34 ? 19.688 11.516 -19.188 1 98.12 34 ALA B O 1
ATOM 2276 N N . ASP B 1 35 ? 18.266 10.727 -20.688 1 98 35 ASP B N 1
ATOM 2277 C CA . ASP B 1 35 ? 17.906 12.039 -21.219 1 98 35 ASP B CA 1
ATOM 2278 C C . ASP B 1 35 ? 17.172 12.875 -20.156 1 98 35 ASP B C 1
ATOM 2280 O O . ASP B 1 35 ? 17.5 14.039 -19.953 1 98 35 ASP B O 1
ATOM 2284 N N . GLU B 1 36 ? 16.203 12.25 -19.469 1 97.19 36 GLU B N 1
ATOM 2285 C CA . GLU B 1 36 ? 15.406 12.938 -18.469 1 97.19 36 GLU B CA 1
ATOM 2286 C C . GLU B 1 36 ? 16.281 13.43 -17.312 1 97.19 36 GLU B C 1
ATOM 2288 O O . GLU B 1 36 ? 16.016 14.477 -16.734 1 97.19 36 GLU B O 1
ATOM 2293 N N . LEU B 1 37 ? 17.328 12.688 -17.016 1 97.62 37 LEU B N 1
ATOM 2294 C CA . LEU B 1 37 ? 18.125 12.977 -15.828 1 97.62 37 LEU B CA 1
ATOM 2295 C C . LEU B 1 37 ? 19.422 13.688 -16.203 1 97.62 37 LEU B C 1
ATOM 2297 O O . LEU B 1 37 ? 20.125 14.18 -15.32 1 97.62 37 LEU B O 1
ATOM 2301 N N . ASN B 1 38 ? 19.703 13.688 -17.469 1 97.62 38 ASN B N 1
ATOM 2302 C CA . ASN B 1 38 ? 20.969 14.219 -17.953 1 97.62 38 ASN B CA 1
ATOM 2303 C C . ASN B 1 38 ? 22.156 13.5 -17.312 1 97.62 38 ASN B C 1
ATOM 2305 O O . ASN B 1 38 ? 23.078 14.148 -16.797 1 97.62 38 ASN B O 1
ATOM 2309 N N . PHE B 1 39 ? 22.016 12.172 -17.172 1 96.44 39 PHE B N 1
ATOM 2310 C CA . PHE B 1 39 ? 23.094 11.281 -16.734 1 96.44 39 PHE B CA 1
ATOM 2311 C C . PHE B 1 39 ? 23.703 10.547 -17.922 1 96.44 39 PHE B C 1
ATOM 2313 O O . PHE B 1 39 ? 23.062 10.43 -18.969 1 96.44 39 PHE B O 1
ATOM 2320 N N . GLY B 1 40 ? 24.953 10.062 -17.812 1 96.12 40 GLY B N 1
ATOM 2321 C CA . GLY B 1 40 ? 25.5 9.133 -18.797 1 96.12 40 GLY B CA 1
ATOM 2322 C C . GLY B 1 40 ? 24.766 7.809 -18.828 1 96.12 40 GLY B C 1
ATOM 2323 O O . GLY B 1 40 ? 24.344 7.289 -17.797 1 96.12 40 GLY B O 1
ATOM 2324 N N . LYS B 1 41 ? 24.609 7.25 -20 1 96.12 41 LYS B N 1
ATOM 2325 C CA . LYS B 1 41 ? 23.891 5.992 -20.172 1 96.12 41 LYS B CA 1
ATOM 2326 C C . LYS B 1 41 ? 24.5 4.883 -19.312 1 96.12 41 LYS B C 1
ATOM 2328 O O . LYS B 1 41 ? 23.781 4.082 -18.719 1 96.12 41 LYS B O 1
ATOM 2333 N N . SER B 1 42 ? 25.734 4.848 -19.266 1 95.75 42 SER B N 1
ATOM 2334 C CA . SER B 1 42 ? 26.406 3.812 -18.5 1 95.75 42 SER B CA 1
ATOM 2335 C C . SER B 1 42 ? 26.094 3.945 -17.016 1 95.75 42 SER B C 1
ATOM 2337 O O . SER B 1 42 ? 25.906 2.943 -16.328 1 95.75 42 SER B O 1
ATOM 2339 N N . ALA B 1 43 ? 26.078 5.129 -16.531 1 94.88 43 ALA B N 1
ATOM 2340 C CA . ALA B 1 43 ? 25.75 5.375 -15.125 1 94.88 43 ALA B CA 1
ATOM 2341 C C . ALA B 1 43 ? 24.328 4.938 -14.812 1 94.88 43 ALA B C 1
ATOM 2343 O O . ALA B 1 43 ? 24.078 4.238 -13.828 1 94.88 43 ALA B O 1
ATOM 2344 N N . VAL B 1 44 ? 23.438 5.348 -15.695 1 97.44 44 VAL B N 1
ATOM 2345 C CA . VAL B 1 44 ? 22.031 4.98 -15.5 1 97.44 44 VAL B CA 1
ATOM 2346 C C . VAL B 1 44 ? 21.891 3.459 -15.508 1 97.44 44 VAL B C 1
ATOM 2348 O O . VAL B 1 44 ? 21.203 2.891 -14.656 1 97.44 44 VAL B O 1
ATOM 2351 N N . HIS B 1 45 ? 22.578 2.877 -16.406 1 97 45 HIS B N 1
ATOM 2352 C CA . HIS B 1 45 ? 22.516 1.423 -16.484 1 97 45 HIS B CA 1
ATOM 2353 C C . HIS B 1 45 ? 23.016 0.773 -15.203 1 97 45 HIS B C 1
ATOM 2355 O O . HIS B 1 45 ? 22.422 -0.18 -14.711 1 97 45 HIS B O 1
ATOM 2361 N N . ASN B 1 46 ? 24.125 1.239 -14.695 1 97.25 46 ASN B N 1
ATOM 2362 C CA . ASN B 1 46 ? 24.688 0.677 -13.469 1 97.25 46 ASN B CA 1
ATOM 2363 C C . ASN B 1 46 ? 23.734 0.813 -12.289 1 97.25 46 ASN B C 1
ATOM 2365 O O . ASN B 1 46 ? 23.562 -0.128 -11.516 1 97.25 46 ASN B O 1
ATOM 2369 N N . HIS B 1 47 ? 23.156 1.96 -12.188 1 97.69 47 HIS B N 1
ATOM 2370 C CA . HIS B 1 47 ? 22.203 2.182 -11.109 1 97.69 47 HIS B CA 1
ATOM 2371 C C . HIS B 1 47 ? 20.969 1.3 -11.281 1 97.69 47 HIS B C 1
ATOM 2373 O O . HIS B 1 47 ? 20.5 0.689 -10.312 1 97.69 47 HIS B O 1
ATOM 2379 N N . LEU B 1 48 ? 20.469 1.188 -12.484 1 97.94 48 LEU B N 1
ATOM 2380 C CA . LEU B 1 48 ? 19.312 0.353 -12.766 1 97.94 48 LEU B CA 1
ATOM 2381 C C . LEU B 1 48 ? 19.609 -1.112 -12.461 1 97.94 48 LEU B C 1
ATOM 2383 O O . LEU B 1 48 ? 18.781 -1.806 -11.852 1 97.94 48 LEU B O 1
ATOM 2387 N N . SER B 1 49 ? 20.75 -1.509 -12.891 1 97 49 SER B N 1
ATOM 2388 C CA . SER B 1 49 ? 21.125 -2.898 -12.672 1 97 49 SER B CA 1
ATOM 2389 C C . SER B 1 49 ? 21.234 -3.209 -11.18 1 97 49 SER B C 1
ATOM 2391 O O . SER B 1 49 ? 20.828 -4.289 -10.734 1 97 49 SER B O 1
ATOM 2393 N N . THR B 1 50 ? 21.734 -2.291 -10.398 1 97.31 50 THR B N 1
ATOM 2394 C CA . THR B 1 50 ? 21.844 -2.449 -8.953 1 97.31 50 THR B CA 1
ATOM 2395 C C . THR B 1 50 ? 20.453 -2.486 -8.312 1 97.31 50 THR B C 1
ATOM 2397 O O . THR B 1 50 ? 20.172 -3.35 -7.477 1 97.31 50 THR B O 1
ATOM 2400 N N . LEU B 1 51 ? 19.609 -1.585 -8.727 1 98.19 51 LEU B N 1
ATOM 2401 C CA . LEU B 1 51 ? 18.25 -1.534 -8.211 1 98.19 51 LEU B CA 1
ATOM 2402 C C . LEU B 1 51 ? 17.484 -2.801 -8.578 1 98.19 51 LEU B C 1
ATOM 2404 O O . LEU B 1 51 ? 16.688 -3.297 -7.785 1 98.19 51 LEU B O 1
ATOM 2408 N N . GLU B 1 52 ? 17.688 -3.285 -9.773 1 97.19 52 GLU B N 1
ATOM 2409 C CA . GLU B 1 52 ? 17.047 -4.52 -10.219 1 97.19 52 GLU B CA 1
ATOM 2410 C C . GLU B 1 52 ? 17.516 -5.711 -9.391 1 97.19 52 GLU B C 1
ATOM 2412 O O . GLU B 1 52 ? 16.688 -6.52 -8.945 1 97.19 52 GLU B O 1
ATOM 2417 N N . GLU B 1 53 ? 18.797 -5.746 -9.195 1 96.06 53 GLU B N 1
ATOM 2418 C CA . GLU B 1 53 ? 19.375 -6.832 -8.406 1 96.06 53 GLU B CA 1
ATOM 2419 C C . GLU B 1 53 ? 18.781 -6.875 -7 1 96.06 53 GLU B C 1
ATOM 2421 O O . GLU B 1 53 ? 18.594 -7.949 -6.43 1 96.06 53 GLU B O 1
ATOM 2426 N N . HIS B 1 54 ? 18.422 -5.738 -6.496 1 96.88 54 HIS B N 1
ATOM 2427 C CA . HIS B 1 54 ? 17.906 -5.656 -5.133 1 96.88 54 HIS B CA 1
ATOM 2428 C C . HIS B 1 54 ? 16.391 -5.617 -5.117 1 96.88 54 HIS B C 1
ATOM 2430 O O . HIS B 1 54 ? 15.773 -5.387 -4.07 1 96.88 54 HIS B O 1
ATOM 2436 N N . GLY B 1 55 ? 15.703 -5.75 -6.273 1 97.19 55 GLY B N 1
ATOM 2437 C CA . GLY B 1 55 ? 14.281 -6.008 -6.359 1 97.19 55 GLY B CA 1
ATOM 2438 C C . GLY B 1 55 ? 13.445 -4.742 -6.461 1 97.19 55 GLY B C 1
ATOM 2439 O O . GLY B 1 55 ? 12.219 -4.793 -6.367 1 97.19 55 GLY B O 1
ATOM 2440 N N . TYR B 1 56 ? 14.039 -3.533 -6.711 1 98.5 56 TYR B N 1
ATOM 2441 C CA . TYR B 1 56 ? 13.297 -2.279 -6.703 1 98.5 56 TYR B CA 1
ATOM 2442 C C . TYR B 1 56 ? 12.828 -1.914 -8.109 1 98.5 56 TYR B C 1
ATOM 2444 O O . TYR B 1 56 ? 11.914 -1.102 -8.273 1 98.5 56 TYR B O 1
ATOM 2452 N N . VAL B 1 57 ? 13.539 -2.504 -9.094 1 98.31 57 VAL B N 1
ATOM 2453 C CA . VAL B 1 57 ? 13.25 -2.232 -10.5 1 98.31 57 VAL B CA 1
ATOM 2454 C C . VAL B 1 57 ? 13.07 -3.549 -11.25 1 98.31 57 VAL B C 1
ATOM 2456 O O . VAL B 1 57 ? 13.773 -4.527 -10.969 1 98.31 57 VAL B O 1
ATOM 2459 N N . ILE B 1 58 ? 12.117 -3.555 -12.125 1 97.62 58 ILE B N 1
ATOM 2460 C CA . ILE B 1 58 ? 11.906 -4.688 -13.016 1 97.62 58 ILE B CA 1
ATOM 2461 C C . ILE B 1 58 ? 12.242 -4.285 -14.445 1 97.62 58 ILE B C 1
ATOM 2463 O O . ILE B 1 58 ? 11.859 -3.201 -14.906 1 97.62 58 ILE B O 1
ATOM 2467 N N . LYS B 1 59 ? 12.961 -5.086 -15.047 1 96.81 59 LYS B N 1
ATOM 2468 C CA . LYS B 1 59 ? 13.234 -4.898 -16.469 1 96.81 59 LYS B CA 1
ATOM 2469 C C . LYS B 1 59 ? 12.422 -5.871 -17.312 1 96.81 59 LYS B C 1
ATOM 2471 O O . LYS B 1 59 ? 12.438 -7.078 -17.078 1 96.81 59 LYS B O 1
ATOM 2476 N N . GLU B 1 60 ? 11.641 -5.34 -18.219 1 91.81 60 GLU B N 1
ATOM 2477 C CA . GLU B 1 60 ? 10.898 -6.141 -19.188 1 91.81 60 GLU B CA 1
ATOM 2478 C C . GLU B 1 60 ? 11.07 -5.594 -20.594 1 91.81 60 GLU B C 1
ATOM 2480 O O . GLU B 1 60 ? 10.703 -4.449 -20.875 1 91.81 60 GLU B O 1
ATOM 2485 N N . ASN B 1 61 ? 11.516 -6.395 -21.547 1 90 61 ASN B N 1
ATOM 2486 C CA . ASN B 1 61 ? 11.688 -6.023 -22.938 1 90 61 ASN B CA 1
ATOM 2487 C C . ASN B 1 61 ? 12.375 -4.668 -23.078 1 90 61 ASN B C 1
ATOM 2489 O O . ASN B 1 61 ? 11.875 -3.777 -23.766 1 90 61 ASN B O 1
ATOM 2493 N N . ASN B 1 62 ? 13.414 -4.344 -22.391 1 93.31 62 ASN B N 1
ATOM 2494 C CA . ASN B 1 62 ? 14.266 -3.16 -22.484 1 93.31 62 ASN B CA 1
ATOM 2495 C C . ASN B 1 62 ? 13.602 -1.949 -21.828 1 93.31 62 ASN B C 1
ATOM 2497 O O . ASN B 1 62 ? 13.961 -0.808 -22.125 1 93.31 62 ASN B O 1
ATOM 2501 N N . THR B 1 63 ? 12.57 -2.195 -21.141 1 97.44 63 THR B N 1
ATOM 2502 C CA . THR B 1 63 ? 11.891 -1.152 -20.375 1 97.44 63 THR B CA 1
ATOM 2503 C C . THR B 1 63 ? 11.984 -1.429 -18.891 1 97.44 63 THR B C 1
ATOM 2505 O O . THR B 1 63 ? 11.93 -2.584 -18.453 1 97.44 63 THR B O 1
ATOM 2508 N N . TYR B 1 64 ? 12.125 -0.295 -18.172 1 98.31 64 TYR B N 1
ATOM 2509 C CA . TYR B 1 64 ? 12.242 -0.393 -16.719 1 98.31 64 TYR B CA 1
ATOM 2510 C C . TYR B 1 64 ? 11.023 0.205 -16.031 1 98.31 64 TYR B C 1
ATOM 2512 O O . TYR B 1 64 ? 10.492 1.228 -16.469 1 98.31 64 TYR B O 1
ATOM 2520 N N . ARG B 1 65 ? 10.57 -0.422 -14.938 1 98.56 65 ARG B N 1
ATOM 2521 C CA . ARG B 1 65 ? 9.547 0.117 -14.047 1 98.56 65 ARG B CA 1
ATOM 2522 C C . ARG B 1 65 ? 9.859 -0.196 -12.586 1 98.56 65 ARG B C 1
ATOM 2524 O O . ARG B 1 65 ? 10.656 -1.092 -12.297 1 98.56 65 ARG B O 1
ATOM 2531 N N . LEU B 1 66 ? 9.273 0.562 -11.734 1 98.75 66 LEU B N 1
ATOM 2532 C CA . LEU B 1 66 ? 9.414 0.241 -10.32 1 98.75 66 LEU B CA 1
ATOM 2533 C C . LEU B 1 66 ? 8.656 -1.036 -9.977 1 98.75 66 LEU B C 1
ATOM 2535 O O . LEU B 1 66 ? 7.633 -1.341 -10.586 1 98.75 66 LEU B O 1
ATOM 2539 N N . SER B 1 67 ? 9.18 -1.788 -9.055 1 98.56 67 SER B N 1
ATOM 2540 C CA . SER B 1 67 ? 8.562 -3.047 -8.648 1 98.56 67 SER B CA 1
ATOM 2541 C C . SER B 1 67 ? 7.57 -2.832 -7.512 1 98.56 67 SER B C 1
ATOM 2543 O O . SER B 1 67 ? 7.516 -1.751 -6.922 1 98.56 67 SER B O 1
ATOM 2545 N N . LEU B 1 68 ? 6.844 -3.873 -7.16 1 98.62 68 LEU B N 1
ATOM 2546 C CA . LEU B 1 68 ? 5.867 -3.859 -6.074 1 98.62 68 LEU B CA 1
ATOM 2547 C C . LEU B 1 68 ? 6.547 -4.078 -4.727 1 98.62 68 LEU B C 1
ATOM 2549 O O . LEU B 1 68 ? 5.875 -4.172 -3.697 1 98.62 68 LEU B O 1
ATOM 2553 N N . LYS B 1 69 ? 7.883 -4.098 -4.758 1 98.56 69 LYS B N 1
ATOM 2554 C CA . LYS B 1 69 ? 8.602 -4.102 -3.488 1 98.56 69 LYS B CA 1
ATOM 2555 C C . LYS B 1 69 ? 8.266 -2.861 -2.664 1 98.56 69 LYS B C 1
ATOM 2557 O O . LYS B 1 69 ? 8.211 -2.924 -1.434 1 98.56 69 LYS B O 1
ATOM 2562 N N . PHE B 1 70 ? 7.988 -1.755 -3.344 1 98.81 70 PHE B N 1
ATOM 2563 C CA . PHE B 1 70 ? 7.566 -0.545 -2.648 1 98.81 70 PHE B CA 1
ATOM 2564 C C . PHE B 1 70 ? 6.25 -0.775 -1.915 1 98.81 70 PHE B C 1
ATOM 2566 O O . PHE B 1 70 ? 6.09 -0.348 -0.77 1 98.81 70 PHE B O 1
ATOM 2573 N N . LEU B 1 71 ? 5.355 -1.462 -2.564 1 98.75 71 LEU B N 1
ATOM 2574 C CA . LEU B 1 71 ? 4.078 -1.789 -1.943 1 98.75 71 LEU B CA 1
ATOM 2575 C C . LEU B 1 71 ? 4.273 -2.734 -0.764 1 98.75 71 LEU B C 1
ATOM 2577 O O . LEU B 1 71 ? 3.604 -2.6 0.263 1 98.75 71 LEU B O 1
ATOM 2581 N N . ASP B 1 72 ? 5.184 -3.656 -0.96 1 98.56 72 ASP B N 1
ATOM 2582 C CA . ASP B 1 72 ? 5.496 -4.613 0.097 1 98.56 72 ASP B CA 1
ATOM 2583 C C . ASP B 1 72 ? 5.996 -3.9 1.351 1 98.56 72 ASP B C 1
ATOM 2585 O O . ASP B 1 72 ? 5.434 -4.07 2.436 1 98.56 72 ASP B O 1
ATOM 2589 N N . ILE B 1 73 ? 6.969 -3.014 1.192 1 98.69 73 ILE B N 1
ATOM 2590 C CA . ILE B 1 73 ? 7.535 -2.268 2.309 1 98.69 73 ILE B CA 1
ATOM 2591 C C . ILE B 1 73 ? 6.473 -1.354 2.914 1 98.69 73 ILE B C 1
ATOM 2593 O O . ILE B 1 73 ? 6.258 -1.358 4.129 1 98.69 73 ILE B O 1
ATOM 2597 N N . GLY B 1 74 ? 5.785 -0.62 2.062 1 98.56 74 GLY B N 1
ATOM 2598 C CA . GLY B 1 74 ? 4.75 0.283 2.539 1 98.56 74 GLY B CA 1
ATOM 2599 C C . GLY B 1 74 ? 3.611 -0.431 3.238 1 98.56 74 GLY B C 1
ATOM 2600 O O . GLY B 1 74 ? 3.1 0.048 4.254 1 98.56 74 GLY B O 1
ATOM 2601 N N . GLY B 1 75 ? 3.219 -1.526 2.662 1 98.19 75 GLY B N 1
ATOM 2602 C CA . GLY B 1 75 ? 2.154 -2.314 3.264 1 98.19 75 GLY B CA 1
ATOM 2603 C C . GLY B 1 75 ? 2.521 -2.873 4.625 1 98.19 75 GLY B C 1
ATOM 2604 O O . GLY B 1 75 ? 1.683 -2.928 5.527 1 98.19 75 GLY B O 1
ATOM 2605 N N . GLN B 1 76 ? 3.723 -3.322 4.742 1 97.75 76 GLN B N 1
ATOM 2606 C CA . GLN B 1 76 ? 4.184 -3.834 6.027 1 97.75 76 GLN B CA 1
ATOM 2607 C C . GLN B 1 76 ? 4.16 -2.742 7.094 1 97.75 76 GLN B C 1
ATOM 2609 O O . GLN B 1 76 ? 3.662 -2.959 8.203 1 97.75 76 GLN B O 1
ATOM 2614 N N . ILE B 1 77 ? 4.695 -1.619 6.758 1 98.12 77 ILE B N 1
ATOM 2615 C CA . ILE B 1 77 ? 4.707 -0.492 7.684 1 98.12 77 ILE B CA 1
ATOM 2616 C C . ILE B 1 77 ? 3.281 -0.16 8.117 1 98.12 77 ILE B C 1
ATOM 2618 O O . ILE B 1 77 ? 2.992 -0.066 9.312 1 98.12 77 ILE B O 1
ATOM 2622 N N . ARG B 1 78 ? 2.412 -0.01 7.16 1 97.69 78 ARG B N 1
ATOM 2623 C CA . ARG B 1 78 ? 1.018 0.328 7.422 1 97.69 78 ARG B CA 1
ATOM 2624 C C . ARG B 1 78 ? 0.352 -0.732 8.289 1 97.69 78 ARG B C 1
ATOM 2626 O O . ARG B 1 78 ? -0.35 -0.404 9.25 1 97.69 78 ARG B O 1
ATOM 2633 N N . GLY B 1 79 ? 0.6 -2 7.918 1 95.62 79 GLY B N 1
ATOM 2634 C CA . GLY B 1 79 ? -0.037 -3.105 8.617 1 95.62 79 GLY B CA 1
ATOM 2635 C C . GLY B 1 79 ? 0.345 -3.189 10.078 1 95.62 79 GLY B C 1
ATOM 2636 O O . GLY B 1 79 ? -0.384 -3.771 10.883 1 95.62 79 GLY B O 1
ATOM 2637 N N . GLU B 1 80 ? 1.405 -2.604 10.438 1 94.81 80 GLU B N 1
ATOM 2638 C CA . GLU B 1 80 ? 1.908 -2.689 11.805 1 94.81 80 GLU B CA 1
ATOM 2639 C C . GLU B 1 80 ? 1.438 -1.503 12.641 1 94.81 80 GLU B C 1
ATOM 2641 O O . GLU B 1 80 ? 1.598 -1.497 13.859 1 94.81 80 GLU B O 1
ATOM 2646 N N . MET B 1 81 ? 0.798 -0.555 12.055 1 95.56 81 MET B N 1
ATOM 2647 C CA . MET B 1 81 ? 0.334 0.625 12.781 1 95.56 81 MET B CA 1
ATOM 2648 C C . MET B 1 81 ? -0.929 0.314 13.578 1 95.56 81 MET B C 1
ATOM 2650 O O . MET B 1 81 ? -1.929 -0.133 13.016 1 95.56 81 MET B O 1
ATOM 2654 N N . ASP B 1 82 ? -0.935 0.663 14.828 1 94.25 82 ASP B N 1
ATOM 2655 C CA . ASP B 1 82 ? -2.076 0.409 15.695 1 94.25 82 ASP B CA 1
ATOM 2656 C C . ASP B 1 82 ? -3.32 1.145 15.203 1 94.25 82 ASP B C 1
ATOM 2658 O O . ASP B 1 82 ? -4.414 0.575 15.172 1 94.25 82 ASP B O 1
ATOM 2662 N N . VAL B 1 83 ? -3.15 2.34 14.805 1 96.19 83 VAL B N 1
ATOM 2663 C CA . VAL B 1 83 ? -4.293 3.145 14.391 1 96.19 83 VAL B CA 1
ATOM 2664 C C . VAL B 1 83 ? -4.949 2.52 13.164 1 96.19 83 VAL B C 1
ATOM 2666 O O . VAL B 1 83 ? -6.176 2.535 13.023 1 96.19 83 VAL B O 1
ATOM 2669 N N . TYR B 1 84 ? -4.156 1.959 12.281 1 96.75 84 TYR B N 1
ATOM 2670 C CA . TYR B 1 84 ? -4.703 1.31 11.094 1 96.75 84 TYR B CA 1
ATOM 2671 C C . TYR B 1 84 ? -5.52 0.079 11.469 1 96.75 84 TYR B C 1
ATOM 2673 O O . TYR B 1 84 ? -6.656 -0.082 11.023 1 96.75 84 TYR B O 1
ATOM 2681 N N . LYS B 1 85 ? -4.934 -0.758 12.297 1 94 85 LYS B N 1
ATOM 2682 C CA . LYS B 1 85 ? -5.57 -2.008 12.703 1 94 85 LYS B CA 1
ATOM 2683 C C . LYS B 1 85 ? -6.934 -1.748 13.336 1 94 85 LYS B C 1
ATOM 2685 O O . LYS B 1 85 ? -7.906 -2.449 13.047 1 94 85 LYS B O 1
ATOM 2690 N N . VAL B 1 86 ? -7.023 -0.714 14.086 1 95.12 86 VAL B N 1
ATOM 2691 C CA . VAL B 1 86 ? -8.234 -0.451 14.852 1 95.12 86 VAL B CA 1
ATOM 2692 C C . VAL B 1 86 ? -9.227 0.332 13.992 1 95.12 86 VAL B C 1
ATOM 2694 O O . VAL B 1 86 ? -10.438 0.108 14.07 1 95.12 86 VAL B O 1
ATOM 2697 N N . ALA B 1 87 ? -8.742 1.193 13.156 1 97.06 87 ALA B N 1
ATOM 2698 C CA . ALA B 1 87 ? -9.609 2.143 12.469 1 97.06 87 ALA B CA 1
ATOM 2699 C C . ALA B 1 87 ? -10.148 1.55 11.172 1 97.06 87 ALA B C 1
ATOM 2701 O O . ALA B 1 87 ? -11.219 1.947 10.695 1 97.06 87 ALA B O 1
ATOM 2702 N N . GLU B 1 88 ? -9.438 0.627 10.578 1 95.75 88 GLU B N 1
ATOM 2703 C CA . GLU B 1 88 ? -9.781 0.14 9.242 1 95.75 88 GLU B CA 1
ATOM 2704 C C . GLU B 1 88 ? -11.195 -0.417 9.211 1 95.75 88 GLU B C 1
ATOM 2706 O O . GLU B 1 88 ? -11.992 -0.048 8.344 1 95.75 88 GLU B O 1
ATOM 2711 N N . PRO B 1 89 ? -11.625 -1.281 10.172 1 94 89 PRO B N 1
ATOM 2712 C CA . PRO B 1 89 ? -13 -1.782 10.133 1 94 89 PRO B CA 1
ATOM 2713 C C . PRO B 1 89 ? -14.039 -0.677 10.328 1 94 89 PRO B C 1
ATOM 2715 O O . PRO B 1 89 ? -15.133 -0.749 9.766 1 94 89 PRO B O 1
ATOM 2718 N N . LYS B 1 90 ? -13.68 0.348 11.078 1 96.94 90 LYS B N 1
ATOM 2719 C CA . LYS B 1 90 ? -14.602 1.443 11.352 1 96.94 90 LYS B CA 1
ATOM 2720 C C . LYS B 1 90 ? -14.75 2.352 10.133 1 96.94 90 LYS B C 1
ATOM 2722 O O . LYS B 1 90 ? -15.82 2.912 9.898 1 96.94 90 LYS B O 1
ATOM 2727 N N . VAL B 1 91 ? -13.688 2.445 9.375 1 97.62 91 VAL B N 1
ATOM 2728 C CA . VAL B 1 91 ? -13.742 3.193 8.125 1 97.62 91 VAL B CA 1
ATOM 2729 C C . VAL B 1 91 ? -14.742 2.541 7.176 1 97.62 91 VAL B C 1
ATOM 2731 O O . VAL B 1 91 ? -15.578 3.225 6.578 1 97.62 91 VAL B O 1
ATOM 2734 N N . LYS B 1 92 ? -14.711 1.256 7.082 1 95.31 92 LYS B N 1
ATOM 2735 C CA . LYS B 1 92 ? -15.625 0.508 6.223 1 95.31 92 LYS B CA 1
ATOM 2736 C C . LYS B 1 92 ? -17.062 0.657 6.695 1 95.31 92 LYS B C 1
ATOM 2738 O O . LYS B 1 92 ? -17.969 0.917 5.891 1 95.31 92 LYS B O 1
ATOM 2743 N N . GLU B 1 93 ? -17.25 0.543 7.969 1 96.38 93 GLU B N 1
ATOM 2744 C CA . GLU B 1 93 ? -18.594 0.683 8.555 1 96.38 93 GLU B CA 1
ATOM 2745 C C . GLU B 1 93 ? -19.156 2.07 8.297 1 96.38 93 GLU B C 1
ATOM 2747 O O . GLU B 1 93 ? -20.328 2.203 7.906 1 96.38 93 GLU B O 1
ATOM 2752 N N . LEU B 1 94 ? -18.328 3.037 8.5 1 97.94 94 LEU B N 1
ATOM 2753 C CA . LEU B 1 94 ? -18.766 4.422 8.336 1 97.94 94 LEU B CA 1
ATOM 2754 C C . LEU B 1 94 ? -19.094 4.715 6.875 1 97.94 94 LEU B C 1
ATOM 2756 O O . LEU B 1 94 ? -20.031 5.465 6.586 1 97.94 94 LEU B O 1
ATOM 2760 N N . ALA B 1 95 ? -18.344 4.152 5.949 1 97.62 95 ALA B N 1
ATOM 2761 C CA . ALA B 1 95 ? -18.641 4.316 4.523 1 97.62 95 ALA B CA 1
ATOM 2762 C C . ALA B 1 95 ? -19.984 3.697 4.164 1 97.62 95 ALA B C 1
ATOM 2764 O O . ALA B 1 95 ? -20.781 4.309 3.445 1 97.62 95 ALA B O 1
ATOM 2765 N N . GLU B 1 96 ? -20.172 2.555 4.656 1 95.25 96 GLU B N 1
ATOM 2766 C CA . GLU B 1 96 ? -21.438 1.877 4.41 1 95.25 96 GLU B CA 1
ATOM 2767 C C . GLU B 1 96 ? -22.609 2.67 4.984 1 95.25 96 GLU B C 1
ATOM 2769 O O . GLU B 1 96 ? -23.625 2.863 4.312 1 95.25 96 GLU B O 1
ATOM 2774 N N . GLU B 1 97 ? -22.453 3.17 6.176 1 96 97 GLU B N 1
ATOM 2775 C CA . GLU B 1 97 ? -23.5 3.906 6.879 1 96 97 GLU B CA 1
ATOM 2776 C C . GLU B 1 97 ? -23.797 5.238 6.195 1 96 97 GLU B C 1
ATOM 2778 O O . GLU B 1 97 ? -24.953 5.617 6.027 1 96 97 GLU B O 1
ATOM 2783 N N . SER B 1 98 ? -22.75 5.918 5.805 1 96.25 98 SER B N 1
ATOM 2784 C CA . SER B 1 98 ? -22.906 7.266 5.273 1 96.25 98 SER B CA 1
ATOM 2785 C C . SER B 1 98 ? -23.219 7.242 3.783 1 96.25 98 SER B C 1
ATOM 2787 O O . SER B 1 98 ? -23.75 8.211 3.236 1 96.25 98 SER B O 1
ATOM 2789 N N . GLY B 1 99 ? -22.844 6.16 3.141 1 96.69 99 GLY B N 1
ATOM 2790 C CA . GLY B 1 99 ? -22.969 6.07 1.695 1 96.69 99 GLY B CA 1
ATOM 2791 C C . GLY B 1 99 ? -21.906 6.867 0.952 1 96.69 99 GLY B C 1
ATOM 2792 O O . GLY B 1 99 ? -21.969 7 -0.272 1 96.69 99 GLY B O 1
ATOM 2793 N N . GLU B 1 100 ? -20.953 7.402 1.693 1 97.81 100 GLU B N 1
ATOM 2794 C CA . GLU B 1 100 ? -19.984 8.336 1.113 1 97.81 100 GLU B CA 1
ATOM 2795 C C . GLU B 1 100 ? -18.562 7.777 1.191 1 97.81 100 GLU B C 1
ATOM 2797 O O . GLU B 1 100 ? -18.359 6.637 1.616 1 97.81 100 GLU B O 1
ATOM 2802 N N . LEU B 1 101 ? -17.609 8.586 0.69 1 97.88 101 LEU B N 1
ATOM 2803 C CA . LEU B 1 101 ? -16.203 8.234 0.727 1 97.88 101 LEU B CA 1
ATOM 2804 C C . LEU B 1 101 ? -15.594 8.562 2.086 1 97.88 101 LEU B C 1
ATOM 2806 O O . LEU B 1 101 ? -15.742 9.68 2.582 1 97.88 101 LEU B O 1
ATOM 2810 N N . VAL B 1 102 ? -14.953 7.555 2.711 1 98.44 102 VAL B N 1
ATOM 2811 C CA . VAL B 1 102 ? -14.336 7.727 4.023 1 98.44 102 VAL B CA 1
ATOM 2812 C C . VAL B 1 102 ? -12.852 7.406 3.947 1 98.44 102 VAL B C 1
ATOM 2814 O O . VAL B 1 102 ? -12.445 6.426 3.311 1 98.44 102 VAL B O 1
ATOM 2817 N N . HIS B 1 103 ? -12.023 8.258 4.586 1 98.38 103 HIS B N 1
ATOM 2818 C CA . HIS B 1 103 ? -10.578 8.062 4.617 1 98.38 103 HIS B CA 1
ATOM 2819 C C . HIS B 1 103 ? -10.062 8.023 6.051 1 98.38 103 HIS B C 1
ATOM 2821 O O . HIS B 1 103 ? -10.57 8.734 6.922 1 98.38 103 HIS B O 1
ATOM 2827 N N . LEU B 1 104 ? -9.062 7.199 6.285 1 98.62 104 LEU B N 1
ATOM 2828 C CA . LEU B 1 104 ? -8.164 7.297 7.43 1 98.62 104 LEU B CA 1
ATOM 2829 C C . LEU B 1 104 ? -6.836 7.926 7.027 1 98.62 104 LEU B C 1
ATOM 2831 O O . LEU B 1 104 ? -6.164 7.441 6.117 1 98.62 104 LEU B O 1
ATOM 2835 N N . VAL B 1 105 ? -6.508 8.977 7.695 1 98.75 105 VAL B N 1
ATOM 2836 C CA . VAL B 1 105 ? -5.316 9.734 7.324 1 98.75 105 VAL B CA 1
ATOM 2837 C C . VAL B 1 105 ? -4.477 10.008 8.57 1 98.75 105 VAL B C 1
ATOM 2839 O O . VAL B 1 105 ? -5.016 10.266 9.648 1 98.75 105 VAL B O 1
ATOM 2842 N N . ILE B 1 106 ? -3.188 9.953 8.422 1 98.56 106 ILE B N 1
ATOM 2843 C CA . ILE B 1 106 ? -2.283 10.328 9.5 1 98.56 106 ILE B CA 1
ATOM 2844 C C . ILE B 1 106 ? -1.332 11.422 9.023 1 98.56 106 ILE B C 1
ATOM 2846 O O . ILE B 1 106 ? -1.335 11.781 7.84 1 98.56 106 ILE B O 1
ATOM 2850 N N . GLU B 1 107 ? -0.652 12 9.984 1 98.25 107 GLU B N 1
ATOM 2851 C CA . GLU B 1 107 ? 0.381 12.984 9.656 1 98.25 107 GLU B CA 1
ATOM 2852 C C . GLU B 1 107 ? 1.761 12.328 9.609 1 98.25 107 GLU B C 1
ATOM 2854 O O . GLU B 1 107 ? 2.137 11.594 10.523 1 98.25 107 GLU B O 1
ATOM 2859 N N . GLU B 1 108 ? 2.432 12.523 8.555 1 97.88 108 GLU B N 1
ATOM 2860 C CA . GLU B 1 108 ? 3.857 12.211 8.469 1 97.88 108 GLU B CA 1
ATOM 2861 C C . GLU B 1 108 ? 4.609 13.289 7.703 1 97.88 108 GLU B C 1
ATOM 2863 O O . GLU B 1 108 ? 4.219 13.656 6.594 1 97.88 108 GLU B O 1
ATOM 2868 N N . ASP B 1 109 ? 5.652 13.82 8.312 1 95.69 109 ASP B N 1
ATOM 2869 C CA . ASP B 1 109 ? 6.496 14.852 7.719 1 95.69 109 ASP B CA 1
ATOM 2870 C C . ASP B 1 109 ? 5.672 16.078 7.324 1 95.69 109 ASP B C 1
ATOM 2872 O O . ASP B 1 109 ? 5.91 16.672 6.273 1 95.69 109 ASP B O 1
ATOM 2876 N N . GLY B 1 110 ? 4.656 16.344 8.07 1 97.25 110 GLY B N 1
ATOM 2877 C CA . GLY B 1 110 ? 3.867 17.562 7.902 1 97.25 110 GLY B CA 1
ATOM 2878 C C . GLY B 1 110 ? 2.816 17.438 6.816 1 97.25 110 GLY B C 1
ATOM 2879 O O . GLY B 1 110 ? 2.232 18.438 6.398 1 97.25 110 GLY B O 1
ATOM 2880 N N . ARG B 1 111 ? 2.598 16.234 6.309 1 97.94 111 ARG B N 1
ATOM 2881 C CA . ARG B 1 111 ? 1.574 15.992 5.297 1 97.94 111 ARG B CA 1
ATOM 2882 C C . ARG B 1 111 ? 0.605 14.906 5.758 1 97.94 111 ARG B C 1
ATOM 2884 O O . ARG B 1 111 ? 0.92 14.125 6.66 1 97.94 111 ARG B O 1
ATOM 2891 N N . GLY B 1 112 ? -0.55 14.961 5.207 1 98.5 112 GLY B N 1
ATOM 2892 C CA . GLY B 1 112 ? -1.496 13.883 5.434 1 98.5 112 GLY B CA 1
ATOM 2893 C C . GLY B 1 112 ? -1.273 12.695 4.523 1 98.5 112 GLY B C 1
ATOM 2894 O O . GLY B 1 112 ? -1.197 12.844 3.303 1 98.5 112 GLY B O 1
ATOM 2895 N N . VAL B 1 113 ? -1.167 11.5 5.117 1 98.75 113 VAL B N 1
ATOM 2896 C CA . VAL B 1 113 ? -0.959 10.273 4.355 1 98.75 113 VAL B CA 1
ATOM 2897 C C . VAL B 1 113 ? -2.18 9.367 4.492 1 98.75 113 VAL B C 1
ATOM 2899 O O . VAL B 1 113 ? -2.59 9.031 5.609 1 98.75 113 VAL B O 1
ATOM 2902 N N . TYR B 1 114 ? -2.719 8.969 3.377 1 98.56 114 TYR B N 1
ATOM 2903 C CA . TYR B 1 114 ? -3.896 8.109 3.348 1 98.56 114 TYR B CA 1
ATOM 2904 C C . TYR B 1 114 ? -3.525 6.668 3.668 1 98.56 114 TYR B C 1
ATOM 2906 O O . TYR B 1 114 ? -2.775 6.035 2.924 1 98.56 114 TYR B O 1
ATOM 2914 N N . LEU B 1 115 ? -4.105 6.109 4.742 1 98.31 115 LEU B N 1
ATOM 2915 C CA . LEU B 1 115 ? -3.789 4.742 5.141 1 98.31 115 LEU B CA 1
ATOM 2916 C C . LEU B 1 115 ? -4.832 3.766 4.602 1 98.31 115 LEU B C 1
ATOM 2918 O O . LEU B 1 115 ? -4.52 2.602 4.336 1 98.31 115 LEU B O 1
ATOM 2922 N N . CYS B 1 116 ? -6.031 4.188 4.539 1 95.69 116 CYS B N 1
ATOM 2923 C CA . CYS B 1 116 ? -7.074 3.352 3.957 1 95.69 116 CYS B CA 1
ATOM 2924 C C . CYS B 1 116 ? -8.273 4.191 3.531 1 95.69 116 CYS B C 1
ATOM 2926 O O . CYS B 1 116 ? -8.383 5.359 3.91 1 95.69 116 CYS B O 1
ATOM 2928 N N . ARG B 1 117 ? -9.047 3.654 2.732 1 95.94 117 ARG B N 1
ATOM 2929 C CA . ARG B 1 117 ? -10.25 4.297 2.209 1 95.94 117 ARG B CA 1
ATOM 2930 C C . ARG B 1 117 ? -11.352 3.273 1.949 1 95.94 117 ARG B C 1
ATOM 2932 O O . ARG B 1 117 ? -11.07 2.105 1.674 1 95.94 117 ARG B O 1
ATOM 2939 N N . ALA B 1 118 ? -12.547 3.686 2.062 1 96.12 118 ALA B N 1
ATOM 2940 C CA . ALA B 1 118 ? -13.727 2.887 1.741 1 96.12 118 ALA B CA 1
ATOM 2941 C C . ALA B 1 118 ? -14.797 3.738 1.062 1 96.12 118 ALA B C 1
ATOM 2943 O O . ALA B 1 118 ? -15.008 4.895 1.436 1 96.12 118 ALA B O 1
ATOM 2944 N N . LYS B 1 119 ? -15.453 3.115 0.11 1 96 119 LYS B N 1
ATOM 2945 C CA . LYS B 1 119 ? -16.5 3.789 -0.648 1 96 119 LYS B CA 1
ATOM 2946 C C . LYS B 1 119 ? -17.875 3.242 -0.286 1 96 119 LYS B C 1
ATOM 2948 O O . LYS B 1 119 ? -18.094 2.029 -0.318 1 96 119 LYS B O 1
ATOM 2953 N N . GLY B 1 120 ? -18.766 4.184 0.094 1 96 120 GLY B N 1
ATOM 2954 C CA . GLY B 1 120 ? -20.172 3.826 0.183 1 96 120 GLY B CA 1
ATOM 2955 C C . GLY B 1 120 ? -20.875 3.785 -1.166 1 96 120 GLY B C 1
ATOM 2956 O O . GLY B 1 120 ? -20.234 4.012 -2.201 1 96 120 GLY B O 1
ATOM 2957 N N . GLU B 1 121 ? -22.094 3.545 -1.188 1 93.56 121 GLU B N 1
ATOM 2958 C CA . GLU B 1 121 ? -22.875 3.295 -2.395 1 93.56 121 GLU B CA 1
ATOM 2959 C C . GLU B 1 121 ? -22.906 4.523 -3.297 1 93.56 121 GLU B C 1
ATOM 2961 O O . GLU B 1 121 ? -22.969 4.402 -4.523 1 93.56 121 GLU B O 1
ATOM 2966 N N . ARG B 1 122 ? -22.828 5.707 -2.656 1 94.94 122 ARG B N 1
ATOM 2967 C CA . ARG B 1 122 ? -22.984 6.945 -3.418 1 94.94 122 ARG B CA 1
ATOM 2968 C C . ARG B 1 122 ? -21.656 7.695 -3.51 1 94.94 122 ARG B C 1
ATOM 2970 O O . ARG B 1 122 ? -21.641 8.883 -3.854 1 94.94 122 ARG B O 1
ATOM 2977 N N . ALA B 1 123 ? -20.625 7.027 -3.184 1 95.94 123 ALA B N 1
ATOM 2978 C CA . ALA B 1 123 ? -19.344 7.703 -3.023 1 95.94 123 ALA B CA 1
ATOM 2979 C C . ALA B 1 123 ? -18.859 8.289 -4.348 1 95.94 123 ALA B C 1
ATOM 2981 O O . ALA B 1 123 ? -18.984 7.648 -5.395 1 95.94 123 ALA B O 1
ATOM 2982 N N . VAL B 1 124 ? -18.328 9.5 -4.301 1 92.81 124 VAL B N 1
ATOM 2983 C CA . VAL B 1 124 ? -17.641 10.102 -5.438 1 92.81 124 VAL B CA 1
ATOM 2984 C C . VAL B 1 124 ? -16.281 9.43 -5.641 1 92.81 124 VAL B C 1
ATOM 2986 O O . VAL B 1 124 ? -15.727 8.852 -4.703 1 92.81 124 VAL B O 1
ATOM 2989 N N . ASP B 1 125 ? -15.867 9.523 -6.855 1 90.25 125 ASP B N 1
ATOM 2990 C CA . ASP B 1 125 ? -14.523 9.023 -7.16 1 90.25 125 ASP B CA 1
ATOM 2991 C C . ASP B 1 125 ? -13.5 10.148 -7.109 1 90.25 125 ASP B C 1
ATOM 2993 O O . ASP B 1 125 ? -13.547 11.078 -7.918 1 90.25 125 ASP B O 1
ATOM 2997 N N . LEU B 1 126 ? -12.703 10.125 -6.105 1 91.62 126 LEU B N 1
ATOM 2998 C CA . LEU B 1 126 ? -11.609 11.078 -5.988 1 91.62 126 LEU B CA 1
ATOM 2999 C C . LEU B 1 126 ? -10.289 10.438 -6.398 1 91.62 126 LEU B C 1
ATOM 3001 O O . LEU B 1 126 ? -10.102 9.227 -6.238 1 91.62 126 LEU B O 1
ATOM 3005 N N . ASP B 1 127 ? -9.445 11.188 -6.93 1 89.5 127 ASP B N 1
ATOM 3006 C CA . ASP B 1 127 ? -8.141 10.703 -7.363 1 89.5 127 ASP B CA 1
ATOM 3007 C C . ASP B 1 127 ? -7.195 10.539 -6.176 1 89.5 127 ASP B C 1
ATOM 3009 O O . ASP B 1 127 ? -6.219 11.281 -6.047 1 89.5 127 ASP B O 1
ATOM 3013 N N . THR B 1 128 ? -7.562 9.664 -5.293 1 93.69 128 THR B N 1
ATOM 3014 C CA . THR B 1 128 ? -6.723 9.312 -4.156 1 93.69 128 THR B CA 1
ATOM 3015 C C . THR B 1 128 ? -6.383 7.828 -4.176 1 93.69 128 THR B C 1
ATOM 3017 O O . THR B 1 128 ? -7.094 7.031 -4.785 1 93.69 128 THR B O 1
ATOM 3020 N N . TYR B 1 129 ? -5.25 7.469 -3.678 1 95.75 129 TYR B N 1
ATOM 3021 C CA . TYR B 1 129 ? -4.824 6.086 -3.492 1 95.75 129 TYR B CA 1
ATOM 3022 C C . TYR B 1 129 ? -4.113 5.91 -2.154 1 95.75 129 TYR B C 1
ATOM 3024 O O . TYR B 1 129 ? -3.756 6.891 -1.499 1 95.75 129 TYR B O 1
ATOM 3032 N N . ILE B 1 130 ? -3.996 4.75 -1.741 1 96.75 130 ILE B N 1
ATOM 3033 C CA . ILE B 1 130 ? -3.352 4.461 -0.466 1 96.75 130 ILE B CA 1
ATOM 3034 C C . ILE B 1 130 ? -1.904 4.945 -0.497 1 96.75 130 ILE B C 1
ATOM 3036 O O . ILE B 1 130 ? -1.175 4.676 -1.455 1 96.75 130 ILE B O 1
ATOM 3040 N N . GLY B 1 131 ? -1.532 5.699 0.464 1 98.06 131 GLY B N 1
ATOM 3041 C CA . GLY B 1 131 ? -0.172 6.195 0.594 1 98.06 131 GLY B CA 1
ATOM 3042 C C . GLY B 1 131 ? 0.002 7.602 0.054 1 98.06 131 GLY B C 1
ATOM 3043 O O . GLY B 1 131 ? 1.007 8.258 0.332 1 98.06 131 GLY B O 1
ATOM 3044 N N . CYS B 1 132 ? -0.967 8.039 -0.723 1 96.69 132 CYS B N 1
ATOM 3045 C CA . CYS B 1 132 ? -0.782 9.375 -1.289 1 96.69 132 CYS B CA 1
ATOM 3046 C C . CYS B 1 132 ? -0.841 10.438 -0.203 1 96.69 132 CYS B C 1
ATOM 3048 O O . CYS B 1 132 ? -1.327 10.188 0.899 1 96.69 132 CYS B O 1
ATOM 3050 N N . HIS B 1 133 ? -0.319 11.617 -0.465 1 96.12 133 HIS B N 1
ATOM 3051 C CA . HIS B 1 133 ? -0.233 12.672 0.546 1 96.12 133 HIS B CA 1
ATOM 3052 C C . HIS B 1 133 ? -0.902 13.953 0.067 1 96.12 133 HIS B C 1
ATOM 3054 O O . HIS B 1 133 ? -0.96 14.219 -1.136 1 96.12 133 HIS B O 1
ATOM 3060 N N . HIS B 1 134 ? -1.383 14.711 1.003 1 96.69 134 HIS B N 1
ATOM 3061 C CA . HIS B 1 134 ? -1.982 16.016 0.748 1 96.69 134 HIS B CA 1
ATOM 3062 C C . HIS B 1 134 ? -1.571 17.031 1.812 1 96.69 134 HIS B C 1
ATOM 3064 O O . HIS B 1 134 ? -1.142 16.641 2.902 1 96.69 134 HIS B O 1
ATOM 3070 N N . LEU B 1 135 ? -1.653 18.234 1.462 1 97.81 135 LEU B N 1
ATOM 3071 C CA . LEU B 1 135 ? -1.403 19.297 2.422 1 97.81 135 LEU B CA 1
ATOM 3072 C C . LEU B 1 135 ? -2.473 19.312 3.508 1 97.81 135 LEU B C 1
ATOM 3074 O O . LEU B 1 135 ? -3.648 19.062 3.232 1 97.81 135 LEU B O 1
ATOM 3078 N N . MET B 1 136 ? -2.047 19.719 4.617 1 98.25 136 MET B N 1
ATOM 3079 C CA . MET B 1 136 ? -2.91 19.578 5.785 1 98.25 136 MET B CA 1
ATOM 3080 C C . MET B 1 136 ? -3.834 20.781 5.926 1 98.25 136 MET B C 1
ATOM 3082 O O . MET B 1 136 ? -4.996 20.641 6.316 1 98.25 136 MET B O 1
ATOM 3086 N N . HIS B 1 137 ? -3.477 21.938 5.492 1 98.62 137 HIS B N 1
ATOM 3087 C CA . HIS B 1 137 ? -4.195 23.172 5.805 1 98.62 137 HIS B CA 1
ATOM 3088 C C . HIS B 1 137 ? -5.473 23.281 4.984 1 98.62 137 HIS B C 1
ATOM 3090 O O . HIS B 1 137 ? -6.387 24.031 5.355 1 98.62 137 HIS B O 1
ATOM 3096 N N . SER B 1 138 ? -5.531 22.547 3.875 1 98.06 138 SER B N 1
ATOM 3097 C CA . SER B 1 138 ? -6.66 22.703 2.967 1 98.06 138 SER B CA 1
ATOM 3098 C C . SER B 1 138 ? -7.582 21.484 3.018 1 98.06 138 SER B C 1
ATOM 3100 O O . SER B 1 138 ? -8.484 21.344 2.186 1 98.06 138 SER B O 1
ATOM 3102 N N . SER B 1 139 ? -7.363 20.641 3.945 1 98.19 139 SER B N 1
ATOM 3103 C CA . SER B 1 139 ? -8.156 19.422 4.066 1 98.19 139 SER B CA 1
ATOM 3104 C C . SER B 1 139 ? -8.812 19.312 5.441 1 98.19 139 SER B C 1
ATOM 3106 O O . SER B 1 139 ? -8.266 19.812 6.43 1 98.19 139 SER B O 1
ATOM 3108 N N . ALA B 1 140 ? -9.992 18.672 5.469 1 98.44 140 ALA B N 1
ATOM 3109 C CA . ALA B 1 140 ? -10.672 18.484 6.754 1 98.44 140 ALA B CA 1
ATOM 3110 C C . ALA B 1 140 ? -9.828 17.625 7.691 1 98.44 140 ALA B C 1
ATOM 3112 O O . ALA B 1 140 ? -9.633 17.969 8.859 1 98.44 140 ALA B O 1
ATOM 3113 N N . PHE B 1 141 ? -9.297 16.531 7.184 1 98.56 141 PHE B N 1
ATOM 3114 C CA . PHE B 1 141 ? -8.484 15.656 8.031 1 98.56 141 PHE B CA 1
ATOM 3115 C C . PHE B 1 141 ? -7.246 16.391 8.531 1 98.56 141 PHE B C 1
ATOM 3117 O O . PHE B 1 141 ? -6.82 16.188 9.672 1 98.56 141 PHE B O 1
ATOM 3124 N N . GLY B 1 142 ? -6.66 17.203 7.652 1 98.81 142 GLY B N 1
ATOM 3125 C CA . GLY B 1 142 ? -5.484 17.953 8.031 1 98.81 142 GLY B CA 1
ATOM 3126 C C . GLY B 1 142 ? -5.746 18.938 9.164 1 98.81 142 GLY B C 1
ATOM 3127 O O . GLY B 1 142 ? -4.996 18.984 10.141 1 98.81 142 GLY B O 1
ATOM 3128 N N . LYS B 1 143 ? -6.84 19.688 9.016 1 98.88 143 LYS B N 1
ATOM 3129 C CA . LYS B 1 143 ? -7.191 20.656 10.039 1 98.88 143 LYS B CA 1
ATOM 3130 C C . LYS B 1 143 ? -7.594 19.969 11.336 1 98.88 143 LYS B C 1
ATOM 3132 O O . LYS B 1 143 ? -7.348 20.484 12.43 1 98.88 143 LYS B O 1
ATOM 3137 N N . ALA B 1 144 ? -8.227 18.766 11.242 1 98.75 144 ALA B N 1
ATOM 3138 C CA . ALA B 1 144 ? -8.539 17.984 12.43 1 98.75 144 ALA B CA 1
ATOM 3139 C C . ALA B 1 144 ? -7.273 17.609 13.195 1 98.75 144 ALA B C 1
ATOM 3141 O O . ALA B 1 144 ? -7.219 17.734 14.422 1 98.75 144 ALA B O 1
ATOM 3142 N N . ILE B 1 145 ? -6.234 17.188 12.492 1 98.81 145 ILE B N 1
ATOM 3143 C CA . ILE B 1 145 ? -4.977 16.781 13.102 1 98.81 145 ILE B CA 1
ATOM 3144 C C . ILE B 1 145 ? -4.223 18 13.617 1 98.81 145 ILE B C 1
ATOM 3146 O O . ILE B 1 145 ? -3.805 18.047 14.781 1 98.81 145 ILE B O 1
ATOM 3150 N N . LEU B 1 146 ? -4.148 19.016 12.789 1 98.81 146 LEU B N 1
ATOM 3151 C CA . LEU B 1 146 ? -3.412 20.219 13.141 1 98.81 146 LEU B CA 1
ATOM 3152 C C . LEU B 1 146 ? -3.973 20.844 14.414 1 98.81 146 LEU B C 1
ATOM 3154 O O . LEU B 1 146 ? -3.219 21.375 15.234 1 98.81 146 LEU B O 1
ATOM 3158 N N . SER B 1 147 ? -5.281 20.828 14.586 1 98.62 147 SER B N 1
ATOM 3159 C CA . SER B 1 147 ? -5.941 21.5 15.703 1 98.62 147 SER B CA 1
ATOM 3160 C C . SER B 1 147 ? -5.547 20.859 17.031 1 98.62 147 SER B C 1
ATOM 3162 O O . SER B 1 147 ? -5.793 21.438 18.094 1 98.62 147 SER B O 1
ATOM 3164 N N . HIS B 1 148 ? -4.898 19.719 17 1 98.12 148 HIS B N 1
ATOM 3165 C CA . HIS B 1 148 ? -4.531 19.031 18.234 1 98.12 148 HIS B CA 1
ATOM 3166 C C . HIS B 1 148 ? -3.016 18.906 18.359 1 98.12 148 HIS B C 1
ATOM 3168 O O . HIS B 1 148 ? -2.52 18.219 19.266 1 98.12 148 HIS B O 1
ATOM 3174 N N . LEU B 1 149 ? -2.289 19.484 17.438 1 97.75 149 LEU B N 1
ATOM 3175 C CA . LEU B 1 149 ? -0.836 19.547 17.531 1 97.75 149 LEU B CA 1
ATOM 3176 C C . LEU B 1 149 ? -0.394 20.797 18.297 1 97.75 149 LEU B C 1
ATOM 3178 O O . LEU B 1 149 ? -1.094 21.797 18.281 1 97.75 149 LEU B O 1
ATOM 3182 N N . PRO B 1 150 ? 0.804 20.703 18.922 1 96.69 150 PRO B N 1
ATOM 3183 C CA . PRO B 1 150 ? 1.347 21.938 19.5 1 96.69 150 PRO B CA 1
ATOM 3184 C C . PRO B 1 150 ? 1.536 23.047 18.469 1 96.69 150 PRO B C 1
ATOM 3186 O O . PRO B 1 150 ? 1.892 22.766 17.312 1 96.69 150 PRO B O 1
ATOM 3189 N N . LYS B 1 151 ? 1.327 24.25 18.906 1 97.56 151 LYS B N 1
ATOM 3190 C CA . LYS B 1 151 ? 1.446 25.391 18.016 1 97.56 151 LYS B CA 1
ATOM 3191 C C . LYS B 1 151 ? 2.799 25.406 17.312 1 97.56 151 LYS B C 1
ATOM 3193 O O . LYS B 1 151 ? 2.881 25.719 16.125 1 97.56 151 LYS B O 1
ATOM 3198 N N . GLU B 1 152 ? 3.816 25.078 17.984 1 97.69 152 GLU B N 1
ATOM 3199 C CA . GLU B 1 152 ? 5.16 25.062 17.422 1 97.69 152 GLU B CA 1
ATOM 3200 C C . GLU B 1 152 ? 5.262 24.062 16.266 1 97.69 152 GLU B C 1
ATOM 3202 O O . GLU B 1 152 ? 5.914 24.344 15.258 1 97.69 152 GLU B O 1
ATOM 3207 N N . ARG B 1 153 ? 4.668 22.938 16.453 1 97.44 153 ARG B N 1
ATOM 3208 C CA . ARG B 1 153 ? 4.676 21.922 15.398 1 97.44 153 ARG B CA 1
ATOM 3209 C C . ARG B 1 153 ? 3.902 22.406 14.172 1 97.44 153 ARG B C 1
ATOM 3211 O O . ARG B 1 153 ? 4.332 22.203 13.039 1 97.44 153 ARG B O 1
ATOM 3218 N N . VAL B 1 154 ? 2.805 23.062 14.383 1 98.62 154 VAL B N 1
ATOM 3219 C CA . VAL B 1 154 ? 2.023 23.625 13.281 1 98.62 154 VAL B CA 1
ATOM 3220 C C . VAL B 1 154 ? 2.854 24.672 12.539 1 98.62 154 VAL B C 1
ATOM 3222 O O . VAL B 1 154 ? 2.893 24.672 11.305 1 98.62 154 VAL B O 1
ATOM 3225 N N . ASP B 1 155 ? 3.533 25.484 13.281 1 98.56 155 ASP B N 1
ATOM 3226 C CA . ASP B 1 155 ? 4.398 26.484 12.68 1 98.56 155 ASP B CA 1
ATOM 3227 C C . ASP B 1 155 ? 5.469 25.844 11.805 1 98.56 155 ASP B C 1
ATOM 3229 O O . ASP B 1 155 ? 5.734 26.312 10.695 1 98.56 155 ASP B O 1
ATOM 3233 N N . GLU B 1 156 ? 6.062 24.812 12.305 1 97.94 156 GLU B N 1
ATOM 3234 C CA . GLU B 1 156 ? 7.086 24.094 11.555 1 97.94 156 GLU B CA 1
ATOM 3235 C C . GLU B 1 156 ? 6.531 23.547 10.234 1 97.94 156 GLU B C 1
ATOM 3237 O O . GLU B 1 156 ? 7.199 23.625 9.203 1 97.94 156 GLU B O 1
ATOM 3242 N N . ILE B 1 157 ? 5.363 23.016 10.305 1 98.31 157 ILE B N 1
ATOM 3243 C CA . ILE B 1 157 ? 4.719 22.438 9.125 1 98.31 157 ILE B CA 1
ATOM 3244 C C . ILE B 1 157 ? 4.445 23.547 8.102 1 98.31 157 ILE B C 1
ATOM 3246 O O . ILE B 1 157 ? 4.707 23.375 6.91 1 98.31 157 ILE B O 1
ATOM 3250 N N . ILE B 1 158 ? 3.953 24.672 8.547 1 98.56 158 ILE B N 1
ATOM 3251 C CA . ILE B 1 158 ? 3.674 25.797 7.668 1 98.56 158 ILE B CA 1
ATOM 3252 C C . ILE B 1 158 ? 4.973 26.297 7.031 1 98.56 158 ILE B C 1
ATOM 3254 O O . ILE B 1 158 ? 5.016 26.578 5.832 1 98.56 158 ILE B O 1
ATOM 3258 N N . ASP B 1 159 ? 5.996 26.391 7.863 1 98.12 159 ASP B N 1
ATOM 3259 C CA . ASP B 1 159 ? 7.281 26.859 7.359 1 98.12 159 ASP B CA 1
ATOM 3260 C C . ASP B 1 159 ? 7.832 25.906 6.297 1 98.12 159 ASP B C 1
ATOM 3262 O O . ASP B 1 159 ? 8.484 26.344 5.344 1 98.12 159 ASP B O 1
ATOM 3266 N N . GLN B 1 160 ? 7.531 24.703 6.488 1 96.62 160 GLN B N 1
ATOM 3267 C CA . GLN B 1 160 ? 8.078 23.672 5.605 1 96.62 160 GLN B CA 1
ATOM 3268 C C . GLN B 1 160 ? 7.297 23.594 4.297 1 96.62 160 GLN B C 1
ATOM 3270 O O . GLN B 1 160 ? 7.883 23.422 3.227 1 96.62 160 GLN B O 1
ATOM 3275 N N . HIS B 1 161 ? 5.98 23.719 4.367 1 97.44 161 HIS B N 1
ATOM 3276 C CA . HIS B 1 161 ? 5.176 23.375 3.201 1 97.44 161 HIS B CA 1
ATOM 3277 C C . HIS B 1 161 ? 4.41 24.594 2.682 1 97.44 161 HIS B C 1
ATOM 3279 O O . HIS B 1 161 ? 3.854 24.547 1.582 1 97.44 161 HIS B O 1
ATOM 3285 N N . GLY B 1 162 ? 4.34 25.625 3.434 1 98 162 GLY B N 1
ATOM 3286 C CA . GLY B 1 162 ? 3.553 26.797 3.068 1 98 162 GLY B CA 1
ATOM 3287 C C . GLY B 1 162 ? 2.059 26.562 3.184 1 98 162 GLY B C 1
ATOM 3288 O O . GLY B 1 162 ? 1.619 25.594 3.803 1 98 162 GLY B O 1
ATOM 3289 N N . LEU B 1 163 ? 1.35 27.484 2.68 1 98.62 163 LEU B N 1
ATOM 3290 C CA . LEU B 1 163 ? -0.107 27.453 2.611 1 98.62 163 LEU B CA 1
ATOM 3291 C C . LEU B 1 163 ? -0.594 27.781 1.205 1 98.62 163 LEU B C 1
ATOM 3293 O O . LEU B 1 163 ? -1.343 28.75 1.013 1 98.62 163 LEU B O 1
ATOM 3297 N N . PRO B 1 164 ? -0.209 26.969 0.262 1 98.5 164 PRO B N 1
ATOM 3298 C CA . PRO B 1 164 ? -0.563 27.297 -1.119 1 98.5 164 PRO B CA 1
ATOM 3299 C C . PRO B 1 164 ? -2.068 27.25 -1.37 1 98.5 164 PRO B C 1
ATOM 3301 O O . PRO B 1 164 ? -2.768 26.422 -0.794 1 98.5 164 PRO B O 1
ATOM 3304 N N . GLU B 1 165 ? -2.52 28.062 -2.281 1 98.56 165 GLU B N 1
ATOM 3305 C CA . GLU B 1 165 ? -3.914 28.094 -2.713 1 98.56 165 GLU B CA 1
ATOM 3306 C C . GLU B 1 165 ? -4.215 26.953 -3.689 1 98.56 165 GLU B C 1
ATOM 3308 O O . GLU B 1 165 ? -3.51 26.781 -4.688 1 98.56 165 GLU B O 1
ATOM 3313 N N . VAL B 1 166 ? -5.262 26.25 -3.391 1 97.19 166 VAL B N 1
ATOM 3314 C CA . VAL B 1 166 ? -5.703 25.188 -4.285 1 97.19 166 VAL B CA 1
ATOM 3315 C C . VAL B 1 166 ? -6.988 25.594 -4.996 1 97.19 166 VAL B C 1
ATOM 3317 O O . VAL B 1 166 ? -7.164 25.328 -6.184 1 97.19 166 VAL B O 1
ATOM 3320 N N . THR B 1 167 ? -7.895 26.141 -4.27 1 98.25 167 THR B N 1
ATOM 3321 C CA . THR B 1 167 ? -9.125 26.75 -4.746 1 98.25 167 THR B CA 1
ATOM 3322 C C . THR B 1 167 ? -9.273 28.172 -4.191 1 98.25 167 THR B C 1
ATOM 3324 O O . THR B 1 167 ? -8.539 28.562 -3.279 1 98.25 167 THR B O 1
ATOM 3327 N N . PRO B 1 168 ? -10.234 28.906 -4.668 1 98.06 168 PRO B N 1
ATOM 3328 C CA . PRO B 1 168 ? -10.438 30.25 -4.145 1 98.06 168 PRO B CA 1
ATOM 3329 C C . PRO B 1 168 ? -10.852 30.25 -2.674 1 98.06 168 PRO B C 1
ATOM 3331 O O . PRO B 1 168 ? -10.781 31.297 -2.014 1 98.06 168 PRO B O 1
ATOM 3334 N N . LYS B 1 169 ? -11.227 29.156 -2.156 1 98.25 169 LYS B N 1
ATOM 3335 C CA . LYS B 1 169 ? -11.711 29.078 -0.78 1 98.25 169 LYS B CA 1
ATOM 3336 C C . LYS B 1 169 ? -10.625 28.547 0.156 1 98.25 169 LYS B C 1
ATOM 3338 O O . LYS B 1 169 ? -10.844 28.438 1.366 1 98.25 169 LYS B O 1
ATOM 3343 N N . THR B 1 170 ? -9.438 28.281 -0.336 1 98.69 170 THR B N 1
ATOM 3344 C CA . THR B 1 170 ? -8.359 27.719 0.471 1 98.69 170 THR B CA 1
ATOM 3345 C C . THR B 1 170 ? -7.855 28.75 1.481 1 98.69 170 THR B C 1
ATOM 3347 O O . THR B 1 170 ? -7.688 29.922 1.15 1 98.69 170 THR B O 1
ATOM 3350 N N . ILE B 1 171 ? -7.688 28.281 2.703 1 98.38 171 ILE B N 1
ATOM 3351 C CA . ILE B 1 171 ? -7.066 29.125 3.717 1 98.38 171 ILE B CA 1
ATOM 3352 C C . ILE B 1 171 ? -5.582 29.297 3.41 1 98.38 171 ILE B C 1
ATOM 3354 O O . ILE B 1 171 ? -4.836 28.312 3.352 1 98.38 171 ILE B O 1
ATOM 3358 N N . THR B 1 172 ? -5.102 30.578 3.26 1 98.44 172 THR B N 1
ATOM 3359 C CA . THR B 1 172 ? -3.719 30.781 2.84 1 98.44 172 THR B CA 1
ATOM 3360 C C . THR B 1 172 ? -2.986 31.688 3.832 1 98.44 172 THR B C 1
ATOM 3362 O O . THR B 1 172 ? -1.833 32.062 3.605 1 98.44 172 THR B O 1
ATOM 3365 N N . SER B 1 173 ? -3.619 32.062 4.914 1 97.75 173 SER B N 1
ATOM 3366 C CA . SER B 1 173 ? -2.945 32.875 5.922 1 97.75 173 SER B CA 1
ATOM 3367 C C . SER B 1 173 ? -2.809 32.125 7.242 1 97.75 173 SER B C 1
ATOM 3369 O O . SER B 1 173 ? -3.721 31.406 7.645 1 97.75 173 SER B O 1
ATOM 3371 N N . ARG B 1 174 ? -1.734 32.406 7.887 1 97.94 174 ARG B N 1
ATOM 3372 C CA . ARG B 1 174 ? -1.46 31.75 9.172 1 97.94 174 ARG B CA 1
ATOM 3373 C C . ARG B 1 174 ? -2.533 32.094 10.195 1 97.94 174 ARG B C 1
ATOM 3375 O O . ARG B 1 174 ? -3.037 31.219 10.898 1 97.94 174 ARG B O 1
ATOM 3382 N N . ASP B 1 175 ? -2.865 33.344 10.242 1 98.19 175 ASP B N 1
ATOM 3383 C CA . ASP B 1 175 ? -3.848 33.781 11.219 1 98.19 175 ASP B CA 1
ATOM 3384 C C . ASP B 1 175 ? -5.203 33.125 10.984 1 98.19 175 ASP B C 1
ATOM 3386 O O . ASP B 1 175 ? -5.832 32.656 11.93 1 98.19 175 ASP B O 1
ATOM 3390 N N . GLU B 1 176 ? -5.621 33.094 9.727 1 98.44 176 GLU B N 1
ATOM 3391 C CA . GLU B 1 176 ? -6.895 32.469 9.398 1 98.44 176 GLU B CA 1
ATOM 3392 C C . GLU B 1 176 ? -6.871 30.969 9.727 1 98.44 176 GLU B C 1
ATOM 3394 O O . GLU B 1 176 ? -7.871 30.422 10.188 1 98.44 176 GLU B O 1
ATOM 3399 N N . LEU B 1 177 ? -5.758 30.359 9.445 1 98.75 177 LEU B N 1
ATOM 3400 C CA . LEU B 1 177 ? -5.641 28.938 9.75 1 98.75 177 LEU B CA 1
ATOM 3401 C C . LEU B 1 177 ? -5.754 28.703 11.25 1 98.75 177 LEU B C 1
ATOM 3403 O O . LEU B 1 177 ? -6.508 27.828 11.68 1 98.75 177 LEU B O 1
ATOM 3407 N N . PHE B 1 178 ? -5.035 29.469 12.086 1 98.75 178 PHE B N 1
ATOM 3408 C CA . PHE B 1 178 ? -5.074 29.266 13.523 1 98.75 178 PHE B CA 1
ATOM 3409 C C . PHE B 1 178 ? -6.465 29.531 14.078 1 98.75 178 PHE B C 1
ATOM 3411 O O . PHE B 1 178 ? -6.918 28.859 15.008 1 98.75 178 PHE B O 1
ATOM 3418 N N . ASP B 1 179 ? -7.152 30.547 13.5 1 98.56 179 ASP B N 1
ATOM 3419 C CA . ASP B 1 179 ? -8.539 30.781 13.875 1 98.56 179 ASP B CA 1
ATOM 3420 C C . ASP B 1 179 ? -9.398 29.547 13.594 1 98.56 179 ASP B C 1
ATOM 3422 O O . ASP B 1 179 ? -10.203 29.141 14.438 1 98.56 179 ASP B O 1
ATOM 3426 N N . GLU B 1 180 ? -9.211 28.984 12.406 1 98.5 180 GLU B N 1
ATOM 3427 C CA . GLU B 1 180 ? -9.969 27.797 12.023 1 98.5 180 GLU B CA 1
ATOM 3428 C C . GLU B 1 180 ? -9.625 26.609 12.914 1 98.5 180 GLU B C 1
ATOM 3430 O O . GLU B 1 180 ? -10.5 25.812 13.266 1 98.5 180 GLU B O 1
ATOM 3435 N N . LEU B 1 181 ? -8.375 26.469 13.266 1 98.81 181 LEU B N 1
ATOM 3436 C CA . LEU B 1 181 ? -7.949 25.375 14.125 1 98.81 181 LEU B CA 1
ATOM 3437 C C . LEU B 1 181 ? -8.57 25.5 15.516 1 98.81 181 LEU B C 1
ATOM 3439 O O . LEU B 1 181 ? -8.961 24.5 16.125 1 98.81 181 LEU B O 1
ATOM 3443 N N . GLU B 1 182 ? -8.664 26.703 16.016 1 98.44 182 GLU B N 1
ATOM 3444 C CA . GLU B 1 182 ? -9.32 26.938 17.297 1 98.44 182 GLU B CA 1
ATOM 3445 C C . GLU B 1 182 ? -10.797 26.547 17.234 1 98.44 182 GLU B C 1
ATOM 3447 O O . GLU B 1 182 ? -11.312 25.891 18.141 1 98.44 182 GLU B O 1
ATOM 3452 N N . ARG B 1 183 ? -11.461 26.969 16.172 1 97.44 183 ARG B N 1
ATOM 3453 C CA . ARG B 1 183 ? -12.867 26.609 15.969 1 97.44 183 ARG B CA 1
ATOM 3454 C C . ARG B 1 183 ? -13.039 25.094 15.891 1 97.44 183 ARG B C 1
ATOM 3456 O O . ARG B 1 183 ? -13.992 24.547 16.453 1 97.44 183 ARG B O 1
ATOM 3463 N N . THR B 1 184 ? -12.133 24.453 15.172 1 98.06 184 THR B N 1
ATOM 3464 C CA . THR B 1 184 ? -12.148 23 15.008 1 98.06 184 THR B CA 1
ATOM 3465 C C . THR B 1 184 ? -12.016 22.312 16.359 1 98.06 184 THR B C 1
ATOM 3467 O O . THR B 1 184 ? -12.734 21.359 16.656 1 98.06 184 THR B O 1
ATOM 3470 N N . GLN B 1 185 ? -11.117 22.781 17.125 1 96.69 185 GLN B N 1
ATOM 3471 C CA . GLN B 1 185 ? -10.914 22.219 18.453 1 96.69 185 GLN B CA 1
ATOM 3472 C C . GLN B 1 185 ? -12.156 22.375 19.328 1 96.69 185 GLN B C 1
ATOM 3474 O O . GLN B 1 185 ? -12.555 21.453 20.031 1 96.69 185 GLN B O 1
ATOM 3479 N N . GLU B 1 186 ? -12.805 23.484 19.266 1 95.5 186 GLU B N 1
ATOM 3480 C CA . GLU B 1 186 ? -13.977 23.797 20.094 1 95.5 186 GLU B CA 1
ATOM 3481 C C . GLU B 1 186 ? -15.172 22.922 19.703 1 95.5 186 GLU B C 1
ATOM 3483 O O . GLU B 1 186 ? -15.844 22.359 20.562 1 95.5 186 GLU B O 1
ATOM 3488 N N . ARG B 1 187 ? -15.391 22.781 18.406 1 94.44 187 ARG B N 1
ATOM 3489 C CA . ARG B 1 187 ? -16.578 22.062 17.969 1 94.44 187 ARG B CA 1
ATOM 3490 C C . ARG B 1 187 ? -16.328 20.562 17.922 1 94.44 187 ARG B C 1
ATOM 3492 O O . ARG B 1 187 ? -17.266 19.766 17.828 1 94.44 187 ARG B O 1
ATOM 3499 N N . GLY B 1 188 ? -15 20.156 17.781 1 95.25 188 GLY B N 1
ATOM 3500 C CA . GLY B 1 188 ? -14.648 18.75 17.859 1 95.25 188 GLY B CA 1
ATOM 3501 C C . GLY B 1 188 ? -14.547 18.078 16.5 1 95.25 188 GLY B C 1
ATOM 3502 O O . GLY B 1 188 ? -14.297 16.875 16.406 1 95.25 188 GLY B O 1
ATOM 3503 N N . PHE B 1 189 ? -14.812 18.844 15.43 1 97.44 189 PHE B N 1
ATOM 3504 C CA . PHE B 1 189 ? -14.641 18.328 14.07 1 97.44 189 PHE B CA 1
ATOM 3505 C C . PHE B 1 189 ? -14.156 19.422 13.133 1 97.44 189 PHE B C 1
ATOM 3507 O O . PHE B 1 189 ? -14.312 20.609 13.422 1 97.44 189 PHE B O 1
ATOM 3514 N N . ALA B 1 190 ? -13.5 18.984 12.062 1 98.31 190 ALA B N 1
ATOM 3515 C CA . ALA B 1 190 ? -12.969 19.922 11.07 1 98.31 190 ALA B CA 1
ATOM 3516 C C . ALA B 1 190 ? -13.797 19.875 9.781 1 98.31 190 ALA B C 1
ATOM 3518 O O . ALA B 1 190 ? -14.508 18.906 9.531 1 98.31 190 ALA B O 1
ATOM 3519 N N . VAL B 1 191 ? -13.617 20.969 9 1 97.56 191 VAL B N 1
ATOM 3520 C CA . VAL B 1 191 ? -14.383 21.078 7.758 1 97.56 191 VAL B CA 1
ATOM 3521 C C . VAL B 1 191 ? -13.461 21.516 6.621 1 97.56 191 VAL B C 1
ATOM 3523 O O . VAL B 1 191 ? -12.531 22.297 6.828 1 97.56 191 VAL B O 1
ATOM 3526 N N . ASP B 1 192 ? -13.586 20.953 5.508 1 97.94 192 ASP B N 1
ATOM 3527 C CA . ASP B 1 192 ? -13.125 21.422 4.207 1 97.94 192 ASP B CA 1
ATOM 3528 C C . ASP B 1 192 ? -14.305 21.875 3.338 1 97.94 192 ASP B C 1
ATOM 3530 O O . ASP B 1 192 ? -15.07 21.031 2.852 1 97.94 192 ASP B O 1
ATOM 3534 N N . ASP B 1 193 ? -14.469 23.125 3.211 1 97.75 193 ASP B N 1
ATOM 3535 C CA . ASP B 1 193 ? -15.547 23.688 2.402 1 97.75 193 ASP B CA 1
ATOM 3536 C C . ASP B 1 193 ? -15.031 24.125 1.036 1 97.75 193 ASP B C 1
ATOM 3538 O O . ASP B 1 193 ? -14.891 25.328 0.78 1 97.75 193 ASP B O 1
ATOM 3542 N N . GLU B 1 194 ? -14.859 23.156 0.222 1 98.12 194 GLU B N 1
ATOM 3543 C CA . GLU B 1 194 ? -14.43 23.375 -1.155 1 98.12 194 GLU B CA 1
ATOM 3544 C C . GLU B 1 194 ? -13.031 23.984 -1.205 1 98.12 194 GLU B C 1
ATOM 3546 O O . GLU B 1 194 ? -12.75 24.844 -2.047 1 98.12 194 GLU B O 1
ATOM 3551 N N . GLU B 1 195 ? -12.203 23.609 -0.287 1 98.25 195 GLU B N 1
ATOM 3552 C CA . GLU B 1 195 ? -10.859 24.156 -0.196 1 98.25 195 GLU B CA 1
ATOM 3553 C C . GLU B 1 195 ? -9.867 23.328 -1.018 1 98.25 195 GLU B C 1
ATOM 3555 O O . GLU B 1 195 ? -8.867 23.859 -1.506 1 98.25 195 GLU B O 1
ATOM 3560 N N . ARG B 1 196 ? -10.133 22.016 -1.078 1 95.25 196 ARG B N 1
ATOM 3561 C CA . ARG B 1 196 ? -9.258 21.125 -1.824 1 95.25 196 ARG B CA 1
ATOM 3562 C C . ARG B 1 196 ? -9.734 20.953 -3.264 1 95.25 196 ARG B C 1
ATOM 3564 O O . ARG B 1 196 ? -8.93 20.812 -4.18 1 95.25 196 ARG B O 1
ATOM 3571 N N . LEU B 1 197 ? -10.977 20.906 -3.48 1 96.19 197 LEU B N 1
ATOM 3572 C CA . LEU B 1 197 ? -11.648 20.703 -4.762 1 96.19 197 LEU B CA 1
ATOM 3573 C C . LEU B 1 197 ? -13 21.422 -4.781 1 96.19 197 LEU B C 1
ATOM 3575 O O . LEU B 1 197 ? -13.805 21.266 -3.859 1 96.19 197 LEU B O 1
ATOM 3579 N N . GLU B 1 198 ? -13.156 22.219 -5.855 1 97.06 198 GLU B N 1
ATOM 3580 C CA . GLU B 1 198 ? -14.4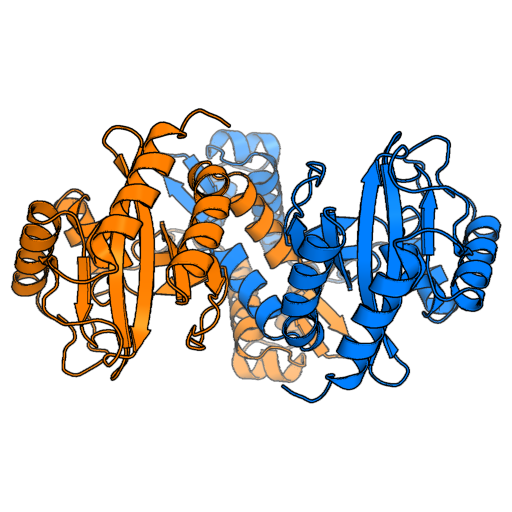61 22.875 -5.98 1 97.06 198 GLU B CA 1
ATOM 3581 C C . GLU B 1 198 ? -15.578 21.844 -6.141 1 97.06 198 GLU B C 1
ATOM 3583 O O . GLU B 1 198 ? -15.445 20.891 -6.902 1 97.06 198 GLU B O 1
ATOM 3588 N N . GLY B 1 199 ? -16.609 21.984 -5.359 1 97.12 199 GLY B N 1
ATOM 3589 C CA . GLY B 1 199 ? -17.75 21.078 -5.438 1 97.12 199 GLY B CA 1
ATOM 3590 C C . GLY B 1 199 ? -17.672 19.938 -4.434 1 97.12 199 GLY B C 1
ATOM 3591 O O . GLY B 1 199 ? -18.609 19.156 -4.324 1 97.12 199 GLY B O 1
ATOM 3592 N N . LEU B 1 200 ? -16.578 19.922 -3.623 1 97.44 200 LEU B N 1
ATOM 3593 C CA . LEU B 1 200 ? -16.375 18.859 -2.637 1 97.44 200 LEU B CA 1
ATOM 3594 C C . LEU B 1 200 ? -16.344 19.438 -1.226 1 97.44 200 LEU B C 1
ATOM 3596 O O . LEU B 1 200 ? -15.648 20.438 -0.977 1 97.44 200 LEU B O 1
ATOM 3600 N N . ARG B 1 201 ? -17.031 18.828 -0.343 1 97.62 201 ARG B N 1
ATOM 3601 C CA . ARG B 1 201 ? -16.938 19.125 1.082 1 97.62 201 ARG B CA 1
ATOM 3602 C C . ARG B 1 201 ? -16.484 17.906 1.866 1 97.62 201 ARG B C 1
ATOM 3604 O O . ARG B 1 201 ? -16.75 16.766 1.464 1 97.62 201 ARG B O 1
ATOM 3611 N N . CYS B 1 202 ? -15.797 18.172 2.92 1 97.56 202 CYS B N 1
ATOM 3612 C CA . CYS B 1 202 ? -15.359 17.094 3.801 1 97.56 202 CYS B CA 1
ATOM 3613 C C . CYS B 1 202 ? -15.523 17.484 5.266 1 97.56 202 CYS B C 1
ATOM 3615 O O . CYS B 1 202 ? -15.406 18.656 5.613 1 97.56 202 CYS B O 1
ATOM 3617 N N . ILE B 1 203 ? -15.828 16.531 6.043 1 97.88 203 ILE B N 1
ATOM 3618 C CA . ILE B 1 203 ? -15.836 16.656 7.496 1 97.88 203 ILE B CA 1
ATOM 3619 C C . ILE B 1 203 ? -14.93 15.594 8.109 1 97.88 203 ILE B C 1
ATOM 3621 O O . ILE B 1 203 ? -14.891 14.453 7.637 1 97.88 203 ILE B O 1
ATOM 3625 N N . ALA B 1 204 ? -14.18 15.992 9.156 1 98.44 204 ALA B N 1
ATOM 3626 C CA . ALA B 1 204 ? -13.227 15.055 9.734 1 98.44 204 ALA B CA 1
ATOM 3627 C C . ALA B 1 204 ? -13.156 15.219 11.25 1 98.44 204 ALA B C 1
ATOM 3629 O O . ALA B 1 204 ? -13.398 16.297 11.781 1 98.44 204 ALA B O 1
ATOM 3630 N N . ALA B 1 205 ? -12.875 14.195 11.898 1 98.19 205 ALA B N 1
ATOM 3631 C CA . ALA B 1 205 ? -12.633 14.188 13.336 1 98.19 205 ALA B CA 1
ATOM 3632 C C . ALA B 1 205 ? -11.273 13.57 13.664 1 98.19 205 ALA B C 1
ATOM 3634 O O . ALA B 1 205 ? -10.859 12.594 13.023 1 98.19 205 ALA B O 1
ATOM 3635 N N . PRO B 1 206 ? -10.641 14.102 14.672 1 98 206 PRO B N 1
ATOM 3636 C CA . PRO B 1 206 ? -9.328 13.562 15.055 1 98 206 PRO B CA 1
ATOM 3637 C C . PRO B 1 206 ? -9.43 12.234 15.797 1 98 206 PRO B C 1
ATOM 3639 O O . PRO B 1 206 ? -10.461 11.945 16.422 1 98 206 PRO B O 1
ATOM 3642 N N . ILE B 1 207 ? -8.484 11.438 15.602 1 97.94 207 ILE B N 1
ATOM 3643 C CA . ILE B 1 207 ? -8.289 10.234 16.406 1 97.94 207 ILE B CA 1
ATOM 3644 C C . ILE B 1 207 ? -7.18 10.477 17.422 1 97.94 207 ILE B C 1
ATOM 3646 O O . ILE B 1 207 ? -6.062 10.844 17.062 1 97.94 207 ILE B O 1
ATOM 3650 N N . ARG B 1 208 ? -7.473 10.188 18.656 1 95.44 208 ARG B N 1
ATOM 3651 C CA . ARG B 1 208 ? -6.496 10.414 19.703 1 95.44 208 ARG B CA 1
ATOM 3652 C C . ARG B 1 208 ? -6.262 9.141 20.516 1 95.44 208 ARG B C 1
ATOM 3654 O O . ARG B 1 208 ? -7.203 8.414 20.828 1 95.44 208 ARG B O 1
ATOM 3661 N N . PHE B 1 209 ? -5.066 8.852 20.625 1 93.69 209 PHE B N 1
ATOM 3662 C CA . PHE B 1 209 ? -4.637 7.844 21.594 1 93.69 209 PHE B CA 1
ATOM 3663 C C . PHE B 1 209 ? -3.971 8.5 22.797 1 93.69 209 PHE B C 1
ATOM 3665 O O . PHE B 1 209 ? -2.904 9.102 22.672 1 93.69 209 PHE B O 1
ATOM 3672 N N . ASN B 1 210 ? -4.691 8.383 23.969 1 85.56 210 ASN B N 1
ATOM 3673 C CA . ASN B 1 210 ? -4.301 9.133 25.156 1 85.56 210 ASN B CA 1
ATOM 3674 C C . ASN B 1 210 ? -4.281 10.633 24.891 1 85.56 210 ASN B C 1
ATOM 3676 O O . ASN B 1 210 ? -5.277 11.203 24.438 1 85.56 210 ASN B O 1
ATOM 3680 N N . SER B 1 211 ? -3.293 11.344 24.844 1 86.25 211 SER B N 1
ATOM 3681 C CA . SER B 1 211 ? -3.279 12.797 24.672 1 86.25 211 SER B CA 1
ATOM 3682 C C . SER B 1 211 ? -2.678 13.195 23.328 1 86.25 211 SER B C 1
ATOM 3684 O O . SER B 1 211 ? -2.65 14.375 22.984 1 86.25 211 SER B O 1
ATOM 3686 N N . ASP B 1 212 ? -2.455 12.148 22.625 1 94.06 212 ASP B N 1
ATOM 3687 C CA . ASP B 1 212 ? -1.776 12.453 21.375 1 94.06 212 ASP B CA 1
ATOM 3688 C C . ASP B 1 212 ? -2.697 12.203 20.172 1 94.06 212 ASP B C 1
ATOM 3690 O O . ASP B 1 212 ? -3.416 11.203 20.125 1 94.06 212 ASP B O 1
ATOM 3694 N N . VAL B 1 213 ? -2.727 13.164 19.281 1 97.31 213 VAL B N 1
ATOM 3695 C CA . VAL B 1 213 ? -3.445 12.961 18.031 1 97.31 213 VAL B CA 1
ATOM 3696 C C . VAL B 1 213 ? -2.656 12.008 17.125 1 97.31 213 VAL B C 1
ATOM 3698 O O . VAL B 1 213 ? -1.465 12.219 16.891 1 97.31 213 VAL B O 1
ATOM 3701 N N . VAL B 1 214 ? -3.311 10.922 16.609 1 97.19 214 VAL B N 1
ATOM 3702 C CA . VAL B 1 214 ? -2.592 9.914 15.828 1 97.19 214 VAL B CA 1
ATOM 3703 C C . VAL B 1 214 ? -3.107 9.898 14.391 1 97.19 214 VAL B C 1
ATOM 3705 O O . VAL B 1 214 ? -2.537 9.227 13.531 1 97.19 214 VAL B 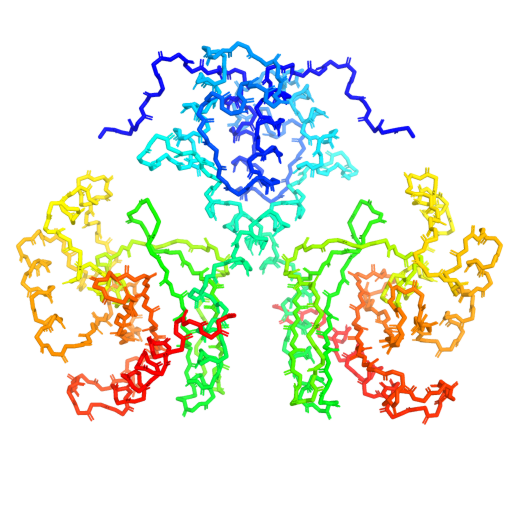O 1
ATOM 3708 N N . GLY B 1 215 ? -4.168 10.586 14.109 1 98.12 215 GLY B N 1
ATOM 3709 C CA . GLY B 1 215 ? -4.758 10.648 12.781 1 98.12 215 GLY B CA 1
ATOM 3710 C C . GLY B 1 215 ? -6.133 11.281 12.766 1 98.12 215 GLY B C 1
ATOM 3711 O O . GLY B 1 215 ? -6.504 11.992 13.703 1 98.12 215 GLY B O 1
ATOM 3712 N N . ALA B 1 216 ? -6.836 11.062 11.664 1 98.69 216 ALA B N 1
ATOM 3713 C CA . ALA B 1 216 ? -8.203 11.555 11.5 1 98.69 216 ALA B CA 1
ATOM 3714 C C . ALA B 1 216 ? -8.992 10.672 10.547 1 98.69 216 ALA B C 1
ATOM 3716 O O . ALA B 1 216 ? -8.414 10.008 9.68 1 98.69 216 ALA B O 1
ATOM 3717 N N . ILE B 1 217 ? -10.258 10.641 10.758 1 98.62 217 ILE B N 1
ATOM 3718 C CA . ILE B 1 217 ? -11.203 10.055 9.812 1 98.62 217 ILE B CA 1
ATOM 3719 C C . ILE B 1 217 ? -12.008 11.156 9.133 1 98.62 217 ILE B C 1
ATOM 3721 O O . ILE B 1 217 ? -12.43 12.117 9.781 1 98.62 217 ILE B O 1
ATOM 3725 N N . SER B 1 218 ? -12.211 11 7.898 1 98.25 218 SER B N 1
ATOM 3726 C CA . SER B 1 218 ? -12.906 12.039 7.152 1 98.25 218 SER B CA 1
ATOM 3727 C C . SER B 1 218 ? -13.977 11.445 6.242 1 98.25 218 SER B C 1
ATOM 3729 O O . SER B 1 218 ? -13.812 10.344 5.715 1 98.25 218 SER B O 1
ATOM 3731 N N . ILE B 1 219 ? -15.055 12.109 6.066 1 98.12 219 ILE B N 1
ATOM 3732 C CA . ILE B 1 219 ? -16.109 11.836 5.094 1 98.12 219 ILE B CA 1
ATOM 3733 C C . ILE B 1 219 ? -16.094 12.906 4.004 1 98.12 219 ILE B C 1
ATOM 3735 O O . ILE B 1 219 ? -16.094 14.102 4.305 1 98.12 219 ILE B O 1
ATOM 3739 N N . SER B 1 220 ? -16.062 12.492 2.789 1 97.81 220 SER B N 1
ATOM 3740 C CA . SER B 1 220 ? -16.062 13.398 1.643 1 97.81 220 SER B CA 1
ATOM 3741 C C . SER B 1 220 ? -17.297 13.188 0.771 1 97.81 220 SER B C 1
ATOM 3743 O O . SER B 1 220 ? -17.672 12.047 0.481 1 97.81 220 SER B O 1
ATOM 3745 N N . ALA B 1 221 ? -17.875 14.258 0.309 1 97.19 221 ALA B N 1
ATOM 3746 C CA . ALA B 1 221 ? -19.062 14.195 -0.542 1 97.19 221 ALA B CA 1
ATOM 3747 C C . ALA B 1 221 ? -19.25 15.492 -1.317 1 97.19 221 ALA B C 1
ATOM 3749 O O . ALA B 1 221 ? -18.672 16.531 -0.965 1 97.19 221 ALA B O 1
ATOM 3750 N N . PRO B 1 222 ? -20.031 15.422 -2.354 1 96.88 222 PRO B N 1
ATOM 3751 C CA . PRO B 1 222 ? -20.391 16.656 -3.049 1 96.88 222 PRO B CA 1
ATOM 3752 C C . PRO B 1 222 ? -21.094 17.656 -2.141 1 96.88 222 PRO B C 1
ATOM 3754 O O . PRO B 1 222 ? -21.734 17.266 -1.16 1 96.88 222 PRO B O 1
ATOM 3757 N N . THR B 1 223 ? -20.984 18.891 -2.527 1 95.75 223 THR B N 1
ATOM 3758 C CA . THR B 1 223 ? -21.562 19.969 -1.742 1 95.75 223 THR B CA 1
ATOM 3759 C C . THR B 1 223 ? -23.078 19.797 -1.588 1 95.75 223 THR B C 1
ATOM 3761 O O . THR B 1 223 ? -23.656 20.203 -0.586 1 95.75 223 THR B O 1
ATOM 3764 N N . ALA B 1 224 ? -23.734 19.094 -2.439 1 94.62 224 ALA B N 1
ATOM 3765 C CA . ALA B 1 224 ? -25.172 18.875 -2.428 1 94.62 224 ALA B CA 1
ATOM 3766 C C . ALA B 1 224 ? -25.578 17.906 -1.327 1 94.62 224 ALA B C 1
ATOM 3768 O O . ALA B 1 224 ? -26.734 17.859 -0.911 1 94.62 224 ALA B O 1
ATOM 3769 N N . ARG B 1 225 ? -24.594 17.156 -0.817 1 94.5 225 ARG B N 1
ATOM 3770 C CA . ARG B 1 225 ? -24.938 16.094 0.112 1 94.5 225 ARG B CA 1
ATOM 3771 C C . ARG B 1 225 ? -24.375 16.375 1.502 1 94.5 225 ARG B C 1
ATOM 3773 O O . ARG B 1 225 ? -24.625 15.602 2.438 1 94.5 225 ARG B O 1
ATOM 3780 N N . ILE B 1 226 ? -23.578 17.359 1.664 1 92.19 226 ILE B N 1
ATOM 3781 C CA . ILE B 1 226 ? -23.125 17.828 2.971 1 92.19 226 ILE B CA 1
ATOM 3782 C C . ILE B 1 226 ? -23.562 19.266 3.201 1 92.19 226 ILE B C 1
ATOM 3784 O O . ILE B 1 226 ? -22.984 20.188 2.623 1 92.19 226 ILE B O 1
ATOM 3788 N N . ASP B 1 227 ? -24.469 19.375 4.051 1 88.19 227 ASP B N 1
ATOM 3789 C CA . ASP B 1 227 ? -25 20.688 4.367 1 88.19 227 ASP B CA 1
ATOM 3790 C C . ASP B 1 227 ? -23.969 21.531 5.113 1 88.19 227 ASP B C 1
ATOM 3792 O O . ASP B 1 227 ? -23.141 21 5.848 1 88.19 227 ASP B O 1
ATOM 3796 N N . ASP B 1 228 ? -24.141 22.859 4.91 1 85.94 228 ASP B N 1
ATOM 3797 C CA . ASP B 1 228 ? -23.141 23.75 5.531 1 85.94 228 ASP B CA 1
ATOM 3798 C C . ASP B 1 228 ? -23.609 24.203 6.914 1 85.94 228 ASP B C 1
ATOM 3800 O O . ASP B 1 228 ? -22.938 25.016 7.559 1 85.94 228 ASP B O 1
ATOM 3804 N N . ASP B 1 229 ? -24.688 23.688 7.305 1 91.31 229 ASP B N 1
ATOM 3805 C CA . ASP B 1 229 ? -25 23.75 8.727 1 91.31 229 ASP B CA 1
ATOM 3806 C C . ASP B 1 229 ? -24.234 22.688 9.508 1 91.31 229 ASP B C 1
ATOM 3808 O O . ASP B 1 229 ? -24.797 21.656 9.875 1 91.31 229 ASP B O 1
ATOM 3812 N N . TRP B 1 230 ? -23.047 22.906 9.789 1 88.19 230 TRP B N 1
ATOM 3813 C CA . TRP B 1 230 ? -22.031 21.938 10.172 1 88.19 230 TRP B CA 1
ATOM 3814 C C . TRP B 1 230 ? -22.422 21.219 11.461 1 88.19 230 TRP B C 1
ATOM 3816 O O . TRP B 1 230 ? -22.25 20 11.578 1 88.19 230 TRP B O 1
ATOM 3826 N N . GLU B 1 231 ? -22.938 21.875 12.383 1 84.31 231 GLU B N 1
ATOM 3827 C CA . GLU B 1 231 ? -23.234 21.281 13.68 1 84.31 231 GLU B CA 1
ATOM 3828 C C . GLU B 1 231 ? -24.438 20.344 13.586 1 84.31 231 GLU B C 1
ATOM 3830 O O . GLU B 1 231 ? -24.516 19.359 14.32 1 84.31 231 GLU B O 1
ATOM 3835 N N . SER B 1 232 ? -25.234 20.594 12.516 1 84.56 232 SER B N 1
ATOM 3836 C CA . SER B 1 232 ? -26.5 19.859 12.469 1 84.56 232 SER B CA 1
ATOM 3837 C C . SER B 1 232 ? -26.5 18.844 11.32 1 84.56 232 SER B C 1
ATOM 3839 O O . SER B 1 232 ? -27.484 18.156 11.102 1 84.56 232 SER B O 1
ATOM 3841 N N . ASN B 1 233 ? -25.344 18.797 10.656 1 87.19 233 ASN B N 1
ATOM 3842 C CA . ASN B 1 233 ? -25.422 17.891 9.508 1 87.19 233 ASN B CA 1
ATOM 3843 C C . ASN B 1 233 ? -25.375 16.422 9.945 1 87.19 233 ASN B C 1
ATOM 3845 O O . ASN B 1 233 ? -24.922 16.125 11.047 1 87.19 233 ASN B O 1
ATOM 3849 N N . ASP B 1 234 ? -25.75 15.492 9.125 1 90.81 234 ASP B N 1
ATOM 3850 C CA . ASP B 1 234 ? -26 14.086 9.398 1 90.81 234 ASP B CA 1
ATOM 3851 C C . ASP B 1 234 ? -24.688 13.312 9.555 1 90.81 234 ASP B C 1
ATOM 3853 O O . ASP B 1 234 ? -24.703 12.156 9.992 1 90.81 234 ASP B O 1
ATOM 3857 N N . PHE B 1 235 ? -23.547 13.992 9.305 1 94.81 235 PHE B N 1
ATOM 3858 C CA . PHE B 1 235 ? -22.297 13.234 9.211 1 94.81 235 PHE B CA 1
ATOM 3859 C C . PHE B 1 235 ? -21.469 13.422 10.477 1 94.81 235 PHE B C 1
ATOM 3861 O O . PHE B 1 235 ? -20.547 12.641 10.734 1 94.81 235 PHE B O 1
ATOM 3868 N N . VAL B 1 236 ? -21.75 14.367 11.273 1 94.75 236 VAL B N 1
ATOM 3869 C CA . VAL B 1 236 ? -20.922 14.719 12.43 1 94.75 236 VAL B CA 1
ATOM 3870 C C . VAL B 1 236 ? -21.031 13.625 13.484 1 94.75 236 VAL B C 1
ATOM 3872 O O . VAL B 1 236 ? -20 13.125 13.969 1 94.75 236 VAL B O 1
ATOM 3875 N N . GLU B 1 237 ? -22.234 13.227 13.797 1 94.38 237 GLU B N 1
ATOM 3876 C CA . GLU B 1 237 ? -22.422 12.273 14.883 1 94.38 237 GLU B CA 1
ATOM 3877 C C . GLU B 1 237 ? -21.828 10.914 14.531 1 94.38 237 GLU B C 1
ATOM 3879 O O . GLU B 1 237 ? -21.094 10.328 15.336 1 94.38 237 GLU B O 1
ATOM 3884 N N . PRO B 1 238 ? -22.109 10.398 13.32 1 95.81 238 PRO B N 1
ATOM 3885 C CA . PRO B 1 238 ? -21.453 9.141 12.953 1 95.81 238 PRO B CA 1
ATOM 3886 C C . PRO B 1 238 ? -19.922 9.234 12.992 1 95.81 238 PRO B C 1
ATOM 3888 O O . PRO B 1 238 ? -19.266 8.281 13.406 1 95.81 238 PRO B O 1
ATOM 3891 N N . LEU B 1 239 ? -19.422 10.289 12.57 1 96.38 239 LEU B N 1
ATOM 3892 C CA . LEU B 1 239 ? -17.969 10.516 12.578 1 96.38 239 LEU B CA 1
ATOM 3893 C C . LEU B 1 239 ? -17.422 10.523 14 1 96.38 239 LEU B C 1
ATOM 3895 O O . LEU B 1 239 ? -16.438 9.852 14.289 1 96.38 239 LEU B O 1
ATOM 3899 N N . ARG B 1 240 ? -18.047 11.211 14.859 1 94.38 240 ARG B N 1
ATOM 3900 C CA . ARG B 1 240 ? -17.625 11.289 16.25 1 94.38 240 ARG B CA 1
ATOM 3901 C C . ARG B 1 240 ? -17.719 9.922 16.922 1 94.38 240 ARG B C 1
ATOM 3903 O O . ARG B 1 240 ? -16.828 9.531 17.688 1 94.38 240 ARG B O 1
ATOM 3910 N N . ARG B 1 241 ? -18.781 9.234 16.656 1 95.75 241 ARG B N 1
ATOM 3911 C CA . ARG B 1 241 ? -18.953 7.895 17.203 1 95.75 241 ARG B CA 1
ATOM 3912 C C . ARG B 1 241 ? -17.844 6.965 16.75 1 95.75 241 ARG B C 1
ATOM 3914 O O . ARG B 1 241 ? -17.297 6.203 17.547 1 95.75 241 ARG B O 1
ATOM 3921 N N . ALA B 1 242 ? -17.531 7.039 15.484 1 96.69 242 ALA B N 1
ATOM 3922 C CA . ALA B 1 242 ? -16.469 6.188 14.938 1 96.69 242 ALA B CA 1
ATOM 3923 C C . ALA B 1 242 ? -15.141 6.461 15.625 1 96.69 242 ALA B C 1
ATOM 3925 O O . ALA B 1 242 ? -14.445 5.527 16.031 1 96.69 242 ALA B O 1
ATOM 3926 N N . THR B 1 243 ? -14.75 7.734 15.758 1 96.5 243 THR B N 1
ATOM 3927 C CA . THR B 1 243 ? -13.469 8.07 16.359 1 96.5 243 THR B CA 1
ATOM 3928 C C . THR B 1 243 ? -13.453 7.688 17.844 1 96.5 243 THR B C 1
ATOM 3930 O O . THR B 1 243 ? -12.422 7.262 18.359 1 96.5 243 THR B O 1
ATOM 3933 N N . ASN B 1 244 ? -14.609 7.809 18.516 1 95.12 244 ASN B N 1
ATOM 3934 C CA . ASN B 1 244 ? -14.703 7.402 19.922 1 95.12 244 ASN B CA 1
ATOM 3935 C C . ASN B 1 244 ? -14.445 5.906 20.078 1 95.12 244 ASN B C 1
ATOM 3937 O O . ASN B 1 244 ? -13.703 5.492 20.969 1 95.12 244 ASN B O 1
ATOM 3941 N N . VAL B 1 245 ? -15.039 5.156 19.219 1 95.56 245 VAL B N 1
ATOM 3942 C CA . VAL B 1 245 ? -14.875 3.707 19.281 1 95.56 245 VAL B CA 1
ATOM 3943 C C . VAL B 1 245 ? -13.414 3.342 19.016 1 95.56 245 VAL B C 1
ATOM 3945 O O . VAL B 1 245 ? -12.852 2.48 19.703 1 95.56 245 VAL B O 1
ATOM 3948 N N . ILE B 1 246 ? -12.797 3.996 18.078 1 95.81 246 ILE B N 1
ATOM 3949 C CA . ILE B 1 246 ? -11.398 3.746 17.75 1 95.81 246 ILE B CA 1
ATOM 3950 C C . ILE B 1 246 ? -10.516 4.062 18.953 1 95.81 246 ILE B C 1
ATOM 3952 O O . ILE B 1 246 ? -9.625 3.283 19.297 1 95.81 246 ILE B O 1
ATOM 3956 N N . GLU B 1 247 ? -10.727 5.16 19.531 1 94.25 247 GLU B N 1
ATOM 3957 C CA . GLU B 1 247 ? -9.922 5.609 20.672 1 94.25 247 GLU B CA 1
ATOM 3958 C C . GLU B 1 247 ? -10.062 4.664 21.859 1 94.25 247 GLU B C 1
ATOM 3960 O O . GLU B 1 247 ? -9.094 4.426 22.578 1 94.25 247 GLU B O 1
ATOM 3965 N N . LEU B 1 248 ? -11.203 4.09 22.047 1 90.75 248 LEU B N 1
ATOM 3966 C CA . LEU B 1 248 ? -11.453 3.17 23.156 1 90.75 248 LEU B CA 1
ATOM 3967 C C . LEU B 1 248 ? -10.789 1.821 22.891 1 90.75 248 LEU B C 1
ATOM 3969 O O . LEU B 1 248 ? -10.414 1.119 23.844 1 90.75 248 LEU B O 1
ATOM 3973 N N . ASN B 1 249 ? -10.602 1.468 21.656 1 85.38 249 ASN B N 1
ATOM 3974 C CA . ASN B 1 249 ? -10.07 0.163 21.281 1 85.38 249 ASN B CA 1
ATOM 3975 C C . ASN B 1 249 ? -8.57 0.228 21.016 1 85.38 249 ASN B C 1
ATOM 3977 O O . ASN B 1 249 ? -7.996 -0.701 20.438 1 85.38 249 ASN B O 1
ATOM 3981 N N . LYS B 1 250 ? -7.945 1.311 21.328 1 80.62 250 LYS B N 1
ATOM 3982 C CA . LYS B 1 250 ? -6.543 1.559 21 1 80.62 250 LYS B CA 1
ATOM 3983 C C . LYS B 1 250 ? -5.652 0.43 21.516 1 80.62 250 LYS B C 1
ATOM 3985 O O . LYS B 1 250 ? -4.543 0.231 21.031 1 80.62 250 LYS B O 1
ATOM 3990 N N . TYR B 1 251 ? -6.113 -0.26 22.516 1 67.81 251 TYR B N 1
ATOM 3991 C CA . TYR B 1 251 ? -5.305 -1.307 23.125 1 67.81 251 TYR B CA 1
ATOM 3992 C C . TYR B 1 251 ? -5.699 -2.68 22.594 1 67.81 251 TYR B C 1
ATOM 3994 O O . TYR B 1 251 ? -5.047 -3.682 22.906 1 67.81 251 TYR B O 1
ATOM 4002 N N . LYS B 1 252 ? -6.777 -2.811 22.062 1 59.56 252 LYS B N 1
ATOM 4003 C CA . LYS B 1 252 ? -7.273 -4.148 21.766 1 59.56 252 LYS B CA 1
ATOM 4004 C C . LYS B 1 252 ? -6.48 -4.789 20.625 1 59.56 252 LYS B C 1
ATOM 4006 O O . LYS B 1 252 ? -6.871 -5.832 20.109 1 59.56 252 LYS B O 1
ATOM 4011 N N . MET B 1 253 ? -5.285 -4.328 20.344 1 51.22 253 MET B N 1
ATOM 4012 C CA . MET B 1 253 ? -4.613 -5.207 19.391 1 51.22 253 MET B CA 1
ATOM 4013 C C . MET B 1 253 ? -4.074 -6.453 20.094 1 51.22 253 MET B C 1
ATOM 4015 O O . MET B 1 253 ? -3.654 -6.391 21.25 1 51.22 253 MET B O 1
#

Sequence (506 aa):
MGRQAKHPVRTTEKSLEIISTLNRLGEARLTELADELNFGKSAVHNHLSTLEEHGYVIKENNTYRLSLKFLDIGGQIRGEMDVYKVAEPKVKELAEESGELVHLVIEEDGRGVYLCRAKGERAVDLDTYIGCHHLMHSSAFGKAILSHLPKERVDEIIDQHGLPEVTPKTITSRDELFDELERTQERGFAVDDEERLEGLRCIAAPIRFNSDVVGAISISAPTARIDDDWESNDFVEPLRRATNVIELNKYKMMGRQAKHPVRTTEKSLEIISTLNRLGEARLTELADELNFGKSAVHNHLSTLEEHGYVIKENNTYRLSLKFLDIGGQIRGEMDVYKVAEPKVKELAEESGELVHLVIEEDGRGVYLCRAKGERAVDLDTYIGCHHLMHSSAFGKAILSHLPKERVDEIIDQHGLPEVTPKTITSRDELFDELERTQERGFAVDDEERLEGLRCIAAPIRFNSDVVGAISISAPTARIDDDWESNDFVEPLRRATNVIELNKYKM

Secondary structure (DSSP, 8-state):
-----SS--HHHHHHHHHHHHHHHHSEEEHHHHHHHHT--HHHHHHHHHHHHHTTSEEEETTEEEE-THHHHHHHHHHHH-HHHHHHHHHHHHHHHHHSSEEEEEEEETTEEEEEEEEE-TT----S--TT-EEESTTSHHHHHHHTTS-HHHHHHHHHHH----SSTT----HHHHHHHHHHHHHHS-EEEESSSSTTEEEEEEEEEETTEEEEEEEEEEEGGGS-S-GGGSTTHHHHHHHHHHHHHTTT--/-----SS--HHHHHHHHHHHHHHHHSEEEHHHHHHHHT--HHHHHHHHHHHHHTTSEEEETTEEEE-THHHHHHHHHHHH-HHHHHHHHHHHHHHHHHSSEEEEEEEETTEEEEEEEEE-TT----S--TT-EEESTTSHHHHHHHTTS-HHHHHHHHHHH----SSTT----HHHHHHHHHHHHHHS-EEEESSSSTTEEEEEEEEEETTEEEEEEEEEEETTTS-S-GGGSTTHHHHHHHHHHHHHTTT--

InterPro domains:
  IPR005471 Transcription regulator IclR, N-terminal [PF09339] (12-57)
  IPR005471 Transcription regulator IclR, N-terminal [PS51077] (9-68)
  IPR005471 Transcription regulator IclR, N-terminal [SM00346] (9-96)
  IPR011991 ArsR-like helix-turn-helix domain [cd00090] (13-60)
  IPR014757 Transcription regulator IclR, C-terminal [PF01614] (80-245)
  IPR014757 Transcription regulator IclR, C-terminal [PS51078] (69-252)
  IPR029016 GAF-like domain superfamily [G3DSA:3.30.450.40] (77-251)
  IPR036388 Winged helix-like DNA-binding domain superfamily [G3DSA:1.10.10.10] (7-76)
  IPR036390 Winged helix DNA-binding domain superfamily [SSF46785] (9-78)
  IPR050707 HTH-type Transcriptional Regulators in Metabolic Pathways [PTHR30136] (5-247)

pLDDT: mean 94.91, std 8.09, range [35.16, 98.88]

Radius of gyration: 23.91 Å; Cα contacts (8 Å, |Δi|>4): 1022; chains: 2; bounding box: 58×67×49 Å

Foldseek 3Di:
DPPDDPDDPVLVVLLVVLQVVLVVVQKDALVRSCVVVVHDSVSSVVSQVVCVVVPQWDDDPRMIHGGCVVVVVVVVVLVPDLLCVLQVVLQQVLQQVLQEKKFWWFDDPQWTFTSDIYGGNNYDDDPDDHGDTDHLQQDFFSLQQLLLDDPVVNVVSCVVPAQDFQDPPGDRDPVVSNVQSPVCVVLQKGKRDCRNHNQKIKIKGFADAPSHTGTIMMTMDGCVQFDPVPSPTPNVVSRVVSSVSSNVCSPVD/DPPDDPDDPVLVVLLVVLQVVLVVVQKDALVRSCVVVVHDSVSSVVSQVVCVVVPQWDDDPRMIHGGCVVVVVVVVVLVPDLLCVLQVVLQQVLQQVLQEKKFWWFDDPLWTFTSDIYGGNNYDDDPDDHGDTDHLQQDFFSLQQLLLDDPVVNVVSCVVPAQDFQDPPGDRDPVVSNVQSPVCVVLQKGKRDCRNHNQKIKIKGFADAPSHTGTIMMTMDGCVQFDPVPSPTPNVVSRVVSSVSSNVCSPVD

Solvent-accessible surface area (backbone atoms only — not comparable to full-atom values): 26003 Å² total; per-residue (Å²): 119,80,70,69,42,92,60,56,42,62,65,36,50,51,47,51,49,49,51,53,50,29,64,74,60,52,50,43,34,67,66,55,50,15,63,75,66,72,47,56,59,67,59,49,48,26,42,48,36,34,35,33,50,72,47,48,32,42,79,54,96,75,27,34,27,68,34,59,49,32,17,21,55,16,21,50,58,51,66,69,34,63,66,46,68,51,36,50,65,48,36,45,51,49,5,60,73,68,23,26,25,21,37,37,32,27,75,58,97,66,24,29,32,29,73,44,72,28,70,14,90,68,34,68,90,67,101,72,47,42,25,39,70,43,67,24,75,37,30,11,38,25,35,23,36,51,40,61,46,56,68,67,58,49,50,51,33,40,70,69,67,54,48,74,74,68,33,96,58,26,56,60,46,69,68,61,44,53,52,48,23,51,51,22,52,72,74,58,44,17,68,15,75,23,11,67,40,82,62,36,29,29,40,9,28,47,28,42,58,88,89,39,65,66,21,15,40,29,44,37,40,46,49,92,76,49,61,86,54,61,92,74,31,86,60,50,61,60,46,51,51,48,34,51,52,35,41,73,42,67,66,74,115,119,80,68,70,42,92,59,55,43,63,66,36,50,53,46,52,49,51,51,52,51,28,64,74,60,52,50,41,36,67,67,56,49,17,63,75,65,73,47,57,58,66,58,47,48,25,42,49,35,34,37,32,52,74,48,48,32,42,80,55,97,75,29,34,26,67,34,58,47,32,17,22,54,17,22,52,57,50,65,68,33,63,67,47,68,51,36,50,64,46,35,44,49,48,6,58,73,68,23,25,23,19,38,38,32,27,74,54,96,64,23,29,31,30,73,43,73,27,72,14,88,68,33,68,89,66,100,71,46,44,25,39,71,43,67,24,75,37,28,11,38,26,35,23,38,51,40,60,47,56,67,68,58,51,50,51,34,37,69,67,68,54,48,74,74,70,33,97,58,26,56,60,45,70,68,61,44,53,53,50,24,52,51,21,53,72,74,58,42,18,68,16,74,23,12,67,42,82,61,36,29,28,39,9,28,44,28,42,58,89,90,40,66,66,21,17,41,29,43,38,40,45,49,92,77,49,61,85,53,61,91,74,31,87,59,51,61,60,47,51,52,48,35,50,53,34,40,71,42,67,68,73,116

Organism: NCBI:txid148449

Nearest PDB structures (foldseek):
  1mkm-assembly1_B  TM=8.423E-01  e=9.349E-22  Thermotoga maritima
  2ia2-assembly3_B  TM=6.600E-01  e=4.927E-21  Rhodococcus jostii RHA1
  2ia2-assembly1_A  TM=6.546E-01  e=4.430E-20  Rhodococcus jostii RHA1
  2g7u-assembly1_A  TM=6.482E-01  e=4.175E-20  Rhodococcus jostii RHA1
  3r4k-assembly2_D  TM=6.423E-01  e=2.200E-19  Ruegeria sp. TM1040